Protein AF-0000000075313047 (afdb_homodimer)

Foldseek 3Di:
DPPPPPPPPPPPPVQPPLDPQADCQQQQQDKPPQPFDPDQWTWADPPIDRPQKDKDDTKIWGQACLDLVNGIWIWAAPWIKIKGKGFDAAAWKWKKKKWKKFAFDDPQPFAWWKWKAKPPFIDIDGDNAFQDPGRIAMEMWIRATDGGGDMIMIMIHTHGPDPCNRVDSSRTIIIGHMTIGIGHLDADDDPQFQDGCQQLPQFDDDTPSDQRAYKYAFDQDQRGGRSHQKGKFGMKGWHAVVRWARPDDGIWIWFFDAPHKIKMKHKGAFADAFFKKKKKKKKKATLQQWFDKKWKWKDKAPDIDIDIDGYRSHHDIDMDMDMDGDRDRIIMIMIIIPDHIAHPSGHTGHMIIGDIGMHTDDPPPPPPVCVVVVVVVVVVVVVD/DPPPPPPPPPPPPVQPPLDPQADCQQQQQDKPPQPFDPDQWTWADPPIDRPQKDKDDTKIWGQACLDLVNGIWIWAAPWIKIKGKGFDAAAWKWKKKKWKKFAFDDPQPFAWWKWKAKPPDIDIHGDNAFQDPGRIAMEMWIRATDGGGDMIMIMIGTHGPDPCNRVDSSRTIIIGHMTIGIGHLDADDDPQFQDGCQQLPQFDDDTPSDQRAYKYAFDQDQRGGRSHQKGKFGIKGWHAVVRWARPDDGIWIWFFDAPHKIKMKHKGAFADAFFKKKKKKKKKATLQQWFDKKWKWKDKAVDIDIDIDGYRSHHDIDMDMDMDGDRDRIIMIMIIIPDHIAHPSGHTGHMIIGDIGMHTDDPPPPPPVCVVVVVVVVVVVVVD

Secondary structure (DSSP, 8-state):
---------------------SSSTTS-SPPBS----SSSEEEE-TT-BBTTBEEES-EEEEE-TTSTTSSEEEEE-TT-EEEEEEE--SSSEEEEEEEEEEPP-TT-SSPPEEEEEETTEEEEE---S---SSSEEEEEEEEEEE-TT-EEEEEEEEE--STTTTTSGGGS-EEEEEEEEEEESSPPBPTT-SSBSTT--S-PPPPTT--S-EEEEEE--TTTSTTSS-EEEEEEEEEETTTS--SSSSEEEEE--SSS-EEEEEE-SS--TT-EEEEEEEEEE-SS--EEEEEEEEEETTEEEEEEEEEESS-EEEEEEEEEE-SSSS-EEEEEE---EE-TTS-EE--EEEEEEEEE-----------HHHHHHHHHHHH-/---------------------SSSTTS-SPPBS----SSSEEEE-TT-BBTTBEEES-EEEEE-TTSTTSSEEEEE-TT-EEEEEEE--SSSEEEEEEEEEEPP-TT-SSPPEEEEEETTEEEEE---S---SSSEEEEEEEEEEE-TT-EEEEEEEEE--STTTTTSGGGS-EEEEEEEEEEESSPPBPTT-SSBSTT--S-PPPPTT--S-EEEEEE--TTTSTTSS-EEEEEEEEEETTTS--SSSSEEEEE--SSS-EEEEEE-SS--TT-EEEEEEEEEE-SSS-EEEEEEEEEETTEEEEEEEEEESS-EEEEEEEEEE-SSSS-EEEEEE---EE-TTS-EE--EEEEEEEEE-----------HHHHHHHHHHHH-

Nearest PDB structures (foldseek):
  5w6h-assembly1_C  TM=6.408E-01  e=9.466E-06  Kuttervirus CBA120
  2w1w-assembly1_A  TM=7.098E-01  e=4.688E-03  Acetivibrio thermocellus
  6yf6-assembly1_B  TM=7.737E-01  e=8.675E-03  Enterobacter cloacae subsp. cloacae ATCC 13047
  6yg8-assembly1_D  TM=2.735E-01  e=1.941E-05  Escherichia coli
  1u5y-assembly1_D  TM=3.563E-01  e=5.248E-01  Mus musculus

Organism: NCBI:txid81985

Structure (mmCIF, N/CA/C/O backbone):
data_AF-0000000075313047-model_v1
#
loop_
_entity.id
_entity.type
_entity.pdbx_description
1 polymer 'Bulb-type lectin domain-containing protein'
#
loop_
_atom_site.group_PDB
_atom_site.id
_atom_site.type_symbol
_atom_site.label_atom_id
_atom_site.label_alt_id
_atom_site.label_comp_id
_atom_site.label_asym_id
_atom_site.label_entity_id
_atom_site.label_seq_id
_atom_site.pdbx_PDB_ins_code
_atom_site.Cartn_x
_atom_site.Cartn_y
_atom_site.Cartn_z
_atom_site.occupancy
_atom_site.B_iso_or_equiv
_atom_site.auth_seq_id
_atom_site.auth_comp_id
_atom_site.auth_asym_id
_atom_site.auth_atom_id
_atom_site.pdbx_PDB_model_num
ATOM 1 N N . MET A 1 1 ? -39.812 -1.8 45.25 1 28.83 1 MET A N 1
ATOM 2 C CA . MET A 1 1 ? -39.656 -1.373 43.844 1 28.83 1 MET A CA 1
ATOM 3 C C . MET A 1 1 ? -38.531 -0.359 43.719 1 28.83 1 MET A C 1
ATOM 5 O O . MET A 1 1 ? -38.75 0.848 43.812 1 28.83 1 MET A O 1
ATOM 9 N N . ILE A 1 2 ? -37.281 -0.619 44.281 1 35.38 2 ILE A N 1
ATOM 10 C CA . ILE A 1 2 ? -36.094 0.222 44.344 1 35.38 2 ILE A CA 1
ATOM 11 C C . ILE A 1 2 ? -35.531 0.436 42.938 1 35.38 2 ILE A C 1
ATOM 13 O O . ILE A 1 2 ? -35.188 -0.526 42.25 1 35.38 2 ILE A O 1
ATOM 17 N N . TRP A 1 3 ? -35.906 1.575 42.344 1 33.72 3 TRP A N 1
ATOM 18 C CA . TRP A 1 3 ? -35.438 2.117 41.062 1 33.72 3 TRP A CA 1
ATOM 19 C C . TRP A 1 3 ? -33.906 2.273 41.062 1 33.72 3 TRP A C 1
ATOM 21 O O . TRP A 1 3 ? -33.375 3.021 41.875 1 33.72 3 TRP A O 1
ATOM 31 N N . PHE A 1 4 ? -33.156 1.214 40.812 1 38 4 PHE A N 1
ATOM 32 C CA . PHE A 1 4 ? -31.719 1.304 40.562 1 38 4 PHE A CA 1
ATOM 33 C C . PHE A 1 4 ? -31.422 2.273 39.406 1 38 4 PHE A C 1
ATOM 35 O O . PHE A 1 4 ? -31.797 2.016 38.25 1 38 4 PHE A O 1
ATOM 42 N N . GLN A 1 5 ? -31.203 3.564 39.719 1 34.78 5 GLN A N 1
ATOM 43 C CA . GLN A 1 5 ? -30.719 4.594 38.781 1 34.78 5 GLN A CA 1
ATOM 44 C C . GLN A 1 5 ? -29.328 4.25 38.25 1 34.78 5 GLN A C 1
ATOM 46 O O . GLN A 1 5 ? -28.375 4.098 39.031 1 34.78 5 GLN A O 1
ATOM 51 N N . ARG A 1 6 ? -29.234 3.549 37.125 1 36.5 6 ARG A N 1
ATOM 52 C CA . ARG A 1 6 ? -28 3.432 36.344 1 36.5 6 ARG A CA 1
ATOM 53 C C . ARG A 1 6 ? -27.391 4.805 36.094 1 36.5 6 ARG A C 1
ATOM 55 O O . ARG A 1 6 ? -28.016 5.637 35.406 1 36.5 6 ARG A O 1
ATOM 62 N N . ILE A 1 7 ? -26.5 5.246 36.875 1 34.09 7 ILE A N 1
ATOM 63 C CA . ILE A 1 7 ? -25.656 6.398 36.594 1 34.09 7 ILE A CA 1
ATOM 64 C C . ILE A 1 7 ? -24.766 6.094 35.375 1 34.09 7 ILE A C 1
ATOM 66 O O . ILE A 1 7 ? -23.938 5.188 35.438 1 34.09 7 ILE A O 1
ATOM 70 N N . PHE A 1 8 ? -25.266 6.344 34.188 1 35.22 8 PHE A N 1
ATOM 71 C CA . PHE A 1 8 ? -24.391 6.426 33 1 35.22 8 PHE A CA 1
ATOM 72 C C . PHE A 1 8 ? -23.281 7.449 33.219 1 35.22 8 PHE A C 1
ATOM 74 O O . PHE A 1 8 ? -23.547 8.648 33.312 1 35.22 8 PHE A O 1
ATOM 81 N N . LEU A 1 9 ? -22.25 7.027 33.844 1 31.97 9 LEU A N 1
ATOM 82 C CA . LEU A 1 9 ? -21.078 7.891 33.812 1 31.97 9 LEU A CA 1
ATOM 83 C C . LEU A 1 9 ? -20.672 8.227 32.375 1 31.97 9 LEU A C 1
ATOM 85 O O . LEU A 1 9 ? -20.25 7.344 31.641 1 31.97 9 LEU A O 1
ATOM 89 N N . LEU A 1 10 ? -21.297 9.25 31.859 1 33.09 10 LEU A N 1
ATOM 90 C CA . LEU A 1 10 ? -20.766 9.898 30.672 1 33.09 10 LEU A CA 1
ATOM 91 C C . LEU A 1 10 ? -19.312 10.281 30.859 1 33.09 10 LEU A C 1
ATOM 93 O O . LEU A 1 10 ? -19 11.18 31.656 1 33.09 10 LEU A O 1
ATOM 97 N N . LEU A 1 11 ? -18.469 9.32 30.781 1 36.12 11 LEU A N 1
ATOM 98 C CA . LEU A 1 11 ? -17.094 9.797 30.609 1 36.12 11 LEU A CA 1
ATOM 99 C C . LEU A 1 11 ? -17.031 10.875 29.531 1 36.12 11 LEU A C 1
ATOM 101 O O . LEU A 1 11 ? -17.344 10.625 28.375 1 36.12 11 LEU A O 1
ATOM 105 N N . LEU A 1 12 ? -17.094 12.109 30.016 1 33.66 12 LEU A N 1
ATOM 106 C CA . LEU A 1 12 ? -16.75 13.289 29.219 1 33.66 12 LEU A CA 1
ATOM 107 C C . LEU A 1 12 ? -15.422 13.086 28.5 1 33.66 12 LEU A C 1
ATOM 109 O O . LEU A 1 12 ? -14.367 13.031 29.125 1 33.66 12 LEU A O 1
ATOM 113 N N . VAL A 1 13 ? -15.477 12.312 27.438 1 38.34 13 VAL A N 1
ATOM 114 C CA . VAL A 1 13 ? -14.367 12.523 26.516 1 38.34 13 VAL A CA 1
ATOM 115 C C . VAL A 1 13 ? -14.188 14.023 26.266 1 38.34 13 VAL A C 1
ATOM 117 O O . VAL A 1 13 ? -15.07 14.672 25.703 1 38.34 13 VAL A O 1
ATOM 120 N N . SER A 1 14 ? -13.523 14.68 27.172 1 35.19 14 SER A N 1
ATOM 121 C CA . SER A 1 14 ? -13.133 16.047 26.859 1 35.19 14 SER A CA 1
ATOM 122 C C . SER A 1 14 ? -12.664 16.188 25.422 1 35.19 14 SER A C 1
ATOM 124 O O . SER A 1 14 ? -11.68 15.562 25.016 1 35.19 14 SER A O 1
ATOM 126 N N . TRP A 1 15 ? -13.617 16.359 24.562 1 39.44 15 TRP A N 1
ATOM 127 C CA . TRP A 1 15 ? -13.242 16.922 23.266 1 39.44 15 TRP A CA 1
ATOM 128 C C . TRP A 1 15 ? -12.25 18.078 23.453 1 39.44 15 TRP A C 1
ATOM 130 O O . TRP A 1 15 ? -12.625 19.156 23.922 1 39.44 15 TRP A O 1
ATOM 140 N N . VAL A 1 16 ? -11.086 17.891 23.828 1 42.31 16 VAL A N 1
ATOM 141 C CA . VAL A 1 16 ? -10.133 18.984 23.703 1 42.31 16 VAL A CA 1
ATOM 142 C C . VAL A 1 16 ? -10.219 19.578 22.297 1 42.31 16 VAL A C 1
ATOM 144 O O . VAL A 1 16 ? -10.164 18.859 21.297 1 42.31 16 VAL A O 1
ATOM 147 N N . ALA A 1 17 ? -10.828 20.75 22.203 1 41.34 17 ALA A N 1
ATOM 148 C CA . ALA A 1 17 ? -10.953 21.734 21.125 1 41.34 17 ALA A CA 1
ATOM 149 C C . ALA A 1 17 ? -9.727 21.719 20.219 1 41.34 17 ALA A C 1
ATOM 151 O O . ALA A 1 17 ? -8.625 21.375 20.656 1 41.34 17 ALA A O 1
ATOM 152 N N . SER A 1 18 ? -9.883 21.516 18.953 1 47.97 18 SER A N 1
ATOM 153 C CA . SER A 1 18 ? -8.977 21.953 17.891 1 47.97 18 SER A CA 1
ATOM 154 C C . SER A 1 18 ? -8.125 23.125 18.344 1 47.97 18 SER A C 1
ATOM 156 O O . SER A 1 18 ? -8.648 24.234 18.547 1 47.97 18 SER A O 1
ATOM 158 N N . SER A 1 19 ? -7.406 22.906 19.469 1 52.41 19 SER A N 1
ATOM 159 C CA . SER A 1 19 ? -6.555 23.953 20 1 52.41 19 SER A CA 1
ATOM 160 C C . SER A 1 19 ? -5.613 24.5 18.922 1 52.41 19 SER A C 1
ATOM 162 O O . SER A 1 19 ? -5.289 23.797 17.953 1 52.41 19 SER A O 1
ATOM 164 N N . ASP A 1 20 ? -5.637 25.828 18.781 1 74.69 20 ASP A N 1
ATOM 165 C CA . ASP A 1 20 ? -4.785 26.828 18.141 1 74.69 20 ASP A CA 1
ATOM 166 C C . ASP A 1 20 ? -3.314 26.578 18.469 1 74.69 20 ASP A C 1
ATOM 168 O O . ASP A 1 20 ? -2.678 27.391 19.141 1 74.69 20 ASP A O 1
ATOM 172 N N . LEU A 1 21 ? -2.869 25.453 18.219 1 90.94 21 LEU A N 1
ATOM 173 C CA . LEU A 1 21 ? -1.479 25.141 18.531 1 90.94 21 LEU A CA 1
ATOM 174 C C . LEU A 1 21 ? -0.534 25.828 17.562 1 90.94 21 LEU A C 1
ATOM 176 O O . LEU A 1 21 ? 0.584 26.203 17.922 1 90.94 21 LEU A O 1
ATOM 180 N N . LEU A 1 22 ? -1.047 26.016 16.391 1 95.56 22 LEU A N 1
ATOM 181 C CA . LEU A 1 22 ? -0.201 26.641 15.383 1 95.56 22 LEU A CA 1
ATOM 182 C C . LEU A 1 22 ? -0.562 28.109 15.203 1 95.56 22 LEU A C 1
ATOM 184 O O . LEU A 1 22 ? -1.739 28.484 15.25 1 95.56 22 LEU A O 1
ATOM 188 N N . GLU A 1 23 ? 0.468 28.922 15.047 1 95.69 23 GLU A N 1
ATOM 189 C CA . GLU A 1 23 ? 0.265 30.297 14.633 1 95.69 23 GLU A CA 1
ATOM 190 C C . GLU A 1 23 ? 0.128 30.406 13.117 1 95.69 23 GLU A C 1
ATOM 192 O O . GLU A 1 23 ? 0.928 29.844 12.375 1 95.69 23 GLU A O 1
ATOM 197 N N . ASN A 1 24 ? -0.906 31.109 12.688 1 96.19 24 ASN A N 1
ATOM 198 C CA . ASN A 1 24 ? -1.146 31.375 11.266 1 96.19 24 ASN A CA 1
ATOM 199 C C . ASN A 1 24 ? -1.186 30.078 10.461 1 96.19 24 ASN A C 1
ATOM 201 O O . ASN A 1 24 ? -0.479 29.938 9.461 1 96.19 24 ASN A O 1
ATOM 205 N N . PRO A 1 25 ? -2.012 29.094 10.914 1 96.19 25 PRO A N 1
ATOM 206 C CA . PRO A 1 25 ? -2.016 27.781 10.258 1 96.19 25 PRO A CA 1
ATOM 207 C C . PRO A 1 25 ? -2.65 27.828 8.867 1 96.19 25 PRO A C 1
ATOM 209 O O . PRO A 1 25 ? -2.461 26.906 8.07 1 96.19 25 PRO A O 1
ATOM 212 N N . ASP A 1 26 ? -3.424 28.812 8.539 1 95.75 26 ASP A N 1
ATOM 213 C CA . ASP A 1 26 ? -4.094 28.906 7.242 1 95.75 26 ASP A CA 1
ATOM 214 C C . ASP A 1 26 ? -3.379 29.906 6.328 1 95.75 26 ASP A C 1
ATOM 216 O O . ASP A 1 26 ? -3.807 30.125 5.191 1 95.75 26 ASP A O 1
ATOM 220 N N . PHE A 1 27 ? -2.34 30.562 6.797 1 95.62 27 PHE A N 1
ATOM 221 C CA . PHE A 1 27 ? -1.472 31.484 6.078 1 95.62 27 PHE A CA 1
ATOM 222 C C . PHE A 1 27 ? -2.248 32.719 5.629 1 95.62 27 PHE A C 1
ATOM 224 O O . PHE A 1 27 ? -1.935 33.312 4.594 1 95.62 27 PHE A O 1
ATOM 231 N N . GLU A 1 28 ? -3.285 33.094 6.375 1 94.75 28 GLU A N 1
ATOM 232 C CA . GLU A 1 28 ? -4.09 34.25 5.98 1 94.75 28 GLU A CA 1
ATOM 233 C C . GLU A 1 28 ? -3.537 35.531 6.586 1 94.75 28 GLU A C 1
ATOM 235 O O . GLU A 1 28 ? -3.924 36.625 6.18 1 94.75 28 GLU A O 1
ATOM 240 N N . SER A 1 29 ? -2.701 35.406 7.668 1 93.5 29 SER A N 1
ATOM 241 C CA . SER A 1 29 ? -1.923 36.594 8.094 1 93.5 29 SER A CA 1
ATOM 242 C C . SER A 1 29 ? -0.755 36.844 7.145 1 93.5 29 SER A C 1
ATOM 244 O O . SER A 1 29 ? 0.19 36.062 7.086 1 93.5 29 SER A O 1
ATOM 246 N N . PRO A 1 30 ? -0.792 37.875 6.41 1 91.25 30 PRO A N 1
ATOM 247 C CA . PRO A 1 30 ? 0.169 38.094 5.324 1 91.25 30 PRO A CA 1
ATOM 248 C C . PRO A 1 30 ? 1.592 38.312 5.832 1 91.25 30 PRO A C 1
ATOM 2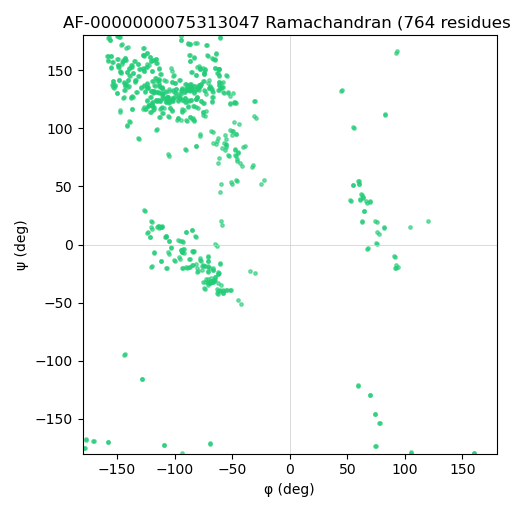50 O O . PRO A 1 30 ? 1.789 38.656 7 1 91.25 30 PRO A O 1
ATOM 253 N N . PRO A 1 31 ? 2.531 38.094 4.902 1 91.56 31 PRO A N 1
ATOM 254 C CA . PRO A 1 31 ? 3.922 38.375 5.25 1 91.56 31 PRO A CA 1
ATOM 255 C C . PRO A 1 31 ? 4.145 39.875 5.559 1 91.56 31 PRO A C 1
ATOM 257 O O . PRO A 1 31 ? 3.449 40.719 5.012 1 91.56 31 PRO A O 1
ATOM 260 N N . LYS A 1 32 ? 5.031 40.062 6.426 1 87.19 32 LYS A N 1
ATOM 261 C CA . LYS A 1 32 ? 5.41 41.406 6.777 1 87.19 32 LYS A CA 1
ATOM 262 C C . LYS A 1 32 ? 6.73 41.812 6.121 1 87.19 32 LYS A C 1
ATOM 264 O O . LYS A 1 32 ? 7.57 40.938 5.844 1 87.19 32 LYS A O 1
ATOM 269 N N . ASN A 1 33 ? 6.879 43.125 5.832 1 78.44 33 ASN A N 1
ATOM 270 C CA . ASN A 1 33 ? 8.078 43.688 5.223 1 78.44 33 ASN A CA 1
ATOM 271 C C . ASN A 1 33 ? 8.32 43.125 3.824 1 78.44 33 ASN A C 1
ATOM 273 O O . ASN A 1 33 ? 9.453 42.844 3.451 1 78.44 33 ASN A O 1
ATOM 277 N N . SER A 1 34 ? 7.211 42.594 3.258 1 63.88 34 SER A N 1
ATOM 278 C CA . SER A 1 34 ? 7.355 42.094 1.898 1 63.88 34 SER A CA 1
ATOM 279 C C . SER A 1 34 ? 7.191 43.188 0.867 1 63.88 34 SER A C 1
ATOM 281 O O . SER A 1 34 ? 6.309 44.031 0.996 1 63.88 34 SER A O 1
ATOM 283 N N . ASN A 1 35 ? 8.328 43.562 0.241 1 58.03 35 ASN A N 1
ATOM 284 C CA . ASN A 1 35 ? 8.219 44.531 -0.826 1 58.03 35 ASN A CA 1
ATOM 285 C C . ASN A 1 35 ? 7.402 44 -2 1 58.03 35 ASN A C 1
ATOM 287 O O . ASN A 1 35 ? 7.387 44.594 -3.076 1 58.03 35 ASN A O 1
ATOM 291 N N . ALA A 1 36 ? 7.008 42.75 -1.753 1 55.38 36 ALA A N 1
ATOM 292 C CA . ALA A 1 36 ? 6.656 41.969 -2.947 1 55.38 36 ALA A CA 1
ATOM 293 C C . ALA A 1 36 ? 5.355 42.5 -3.561 1 55.38 36 ALA A C 1
ATOM 295 O O . ALA A 1 36 ? 4.484 43 -2.854 1 55.38 36 ALA A O 1
ATOM 296 N N . SER A 1 37 ? 5.297 42.531 -4.793 1 58.69 37 SER A N 1
ATOM 297 C CA . SER A 1 37 ? 4.332 42.906 -5.824 1 58.69 37 SER A CA 1
ATOM 298 C C . SER A 1 37 ? 3.023 42.156 -5.656 1 58.69 37 SER A C 1
ATOM 300 O O . SER A 1 37 ? 2.992 41.094 -5.012 1 58.69 37 SER A O 1
ATOM 302 N N . SER A 1 38 ? 1.824 42.781 -5.984 1 65.69 38 SER A N 1
ATOM 303 C CA . SER A 1 38 ? 0.407 42.438 -5.945 1 65.69 38 SER A CA 1
ATOM 304 C C . SER A 1 38 ? 0.117 41.188 -6.785 1 65.69 38 SER A C 1
ATOM 306 O O . SER A 1 38 ? -1.045 40.875 -7.023 1 65.69 38 SER A O 1
ATOM 308 N N . GLY A 1 39 ? 1.191 40.344 -7.152 1 78.12 39 GLY A N 1
ATOM 309 C CA . GLY A 1 39 ? 0.822 39.219 -8.008 1 78.12 39 GLY A CA 1
ATOM 310 C C . GLY A 1 39 ? 0.406 38 -7.227 1 78.12 39 GLY A C 1
ATOM 311 O O . GLY A 1 39 ? 0.418 38 -5.992 1 78.12 39 GLY A O 1
ATOM 312 N N . PRO A 1 40 ? -0.083 37 -8.016 1 87.56 40 PRO A N 1
ATOM 3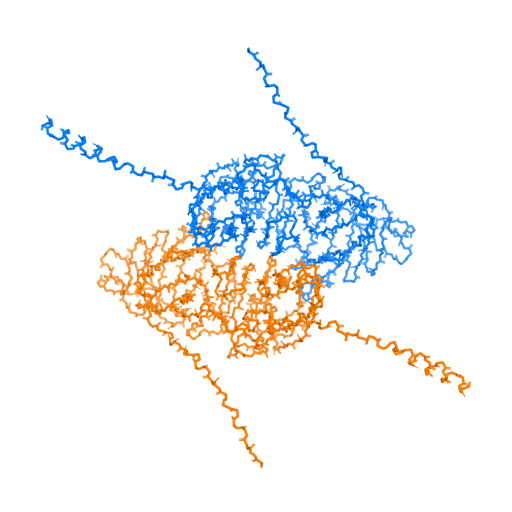13 C CA . PRO A 1 40 ? -0.594 35.781 -7.398 1 87.56 40 PRO A CA 1
ATOM 314 C C . PRO A 1 40 ? 0.5 34.969 -6.711 1 87.56 40 PRO A C 1
ATOM 316 O O . PRO A 1 40 ? 0.209 34.156 -5.836 1 87.56 40 PRO A O 1
ATOM 319 N N . PHE A 1 41 ? 1.769 35.188 -7.121 1 88.38 41 PHE A N 1
ATOM 320 C CA . PHE A 1 41 ? 2.918 34.531 -6.508 1 88.38 41 PHE A CA 1
ATOM 321 C C . PHE A 1 41 ? 3.955 35.562 -6.066 1 88.38 41 PHE A C 1
ATOM 323 O O . PHE A 1 41 ? 4.496 36.281 -6.895 1 88.38 41 PHE A O 1
ATOM 330 N N . VAL A 1 42 ? 4.223 35.625 -4.809 1 89.19 42 VAL A N 1
ATOM 331 C CA . VAL A 1 42 ? 5.172 36.594 -4.258 1 89.19 42 VAL A CA 1
ATOM 332 C C . VAL A 1 42 ? 6.324 35.875 -3.578 1 89.19 42 VAL A C 1
ATOM 334 O O . VAL A 1 42 ? 6.109 35.125 -2.623 1 89.19 42 VAL A O 1
ATOM 337 N N . LEU A 1 43 ? 7.461 36.031 -4.078 1 90.81 43 LEU A N 1
ATOM 338 C CA . LEU A 1 43 ? 8.648 35.438 -3.477 1 90.81 43 LEU A CA 1
ATOM 339 C C . LEU A 1 43 ? 8.953 36.062 -2.123 1 90.81 43 LEU A C 1
ATOM 341 O O . LEU A 1 43 ? 9.008 37.281 -2.008 1 90.81 43 LEU A O 1
ATOM 345 N N . LEU A 1 44 ? 9.094 35.219 -1.105 1 90.25 44 LEU A N 1
ATOM 346 C CA . LEU A 1 44 ? 9.438 35.719 0.226 1 90.25 44 LEU A CA 1
ATOM 347 C C . LEU A 1 44 ? 10.945 35.688 0.436 1 90.25 44 LEU A C 1
ATOM 349 O O . LEU A 1 44 ? 11.609 34.688 0.209 1 90.25 44 LEU A O 1
ATOM 353 N N . ASP A 1 45 ? 11.516 36.812 0.604 1 78 45 ASP A N 1
ATOM 354 C CA . ASP A 1 45 ? 12.969 36.906 0.71 1 78 45 ASP A CA 1
ATOM 355 C C . ASP A 1 45 ? 13.414 36.875 2.17 1 78 45 ASP A C 1
ATOM 357 O O . ASP A 1 45 ? 12.617 36.625 3.066 1 78 45 ASP A O 1
ATOM 361 N N . GLN A 1 46 ? 14.727 36.969 2.387 1 76.81 46 GLN A N 1
ATOM 362 C CA . GLN A 1 46 ? 15.336 36.844 3.705 1 76.81 46 GLN A CA 1
ATOM 363 C C . GLN A 1 46 ? 14.82 37.906 4.656 1 76.81 46 GLN A C 1
ATOM 365 O O . GLN A 1 46 ? 14.922 37.781 5.879 1 76.81 46 GLN A O 1
ATOM 370 N N . ASN A 1 47 ? 14.211 38.938 4.105 1 79.56 47 ASN A N 1
ATOM 371 C CA . ASN A 1 47 ? 13.734 40.031 4.953 1 79.56 47 ASN A CA 1
ATOM 372 C C . ASN A 1 47 ? 12.258 39.875 5.305 1 79.56 47 ASN A C 1
ATOM 374 O O . ASN A 1 47 ? 11.734 40.594 6.16 1 79.56 47 ASN A O 1
ATOM 378 N N . THR A 1 48 ? 11.688 38.969 4.637 1 82.19 48 THR A N 1
ATOM 379 C CA . THR A 1 48 ? 10.25 38.781 4.828 1 82.19 48 THR A CA 1
ATOM 380 C C . THR A 1 48 ? 9.984 37.812 5.965 1 82.19 48 THR A C 1
ATOM 382 O O . THR A 1 48 ? 10.688 36.812 6.109 1 82.19 48 THR A O 1
ATOM 385 N N . THR A 1 49 ? 9.047 38.281 6.801 1 86.25 49 THR A N 1
ATOM 386 C CA . THR A 1 49 ? 8.633 37.375 7.867 1 86.25 49 THR A CA 1
ATOM 387 C C . THR A 1 49 ? 7.199 36.906 7.637 1 86.25 49 THR A C 1
ATOM 389 O O . THR A 1 49 ? 6.352 37.656 7.168 1 86.25 49 THR A O 1
ATOM 392 N N . LEU A 1 50 ? 6.926 35.688 7.773 1 92.19 50 LEU A N 1
ATOM 393 C CA . LEU A 1 50 ? 5.598 35.094 7.84 1 92.19 50 LEU A CA 1
ATOM 394 C C . LEU A 1 50 ? 5.223 34.75 9.281 1 92.19 50 LEU A C 1
ATOM 396 O O . LEU A 1 50 ? 5.895 33.938 9.93 1 92.19 50 LEU A O 1
ATOM 400 N N . PRO A 1 51 ? 4.191 35.438 9.781 1 93.69 51 PRO A N 1
ATOM 401 C CA . PRO A 1 51 ? 3.873 35.25 11.195 1 93.69 51 PRO A CA 1
ATOM 402 C C . PRO A 1 51 ? 3.852 33.781 11.609 1 93.69 51 PRO A C 1
ATOM 404 O O . PRO A 1 51 ? 3.119 32.969 11.016 1 93.69 51 PRO A O 1
ATOM 407 N N . GLY A 1 52 ? 4.66 33.438 12.555 1 94.56 52 GLY A N 1
ATOM 408 C CA . GLY A 1 52 ? 4.664 32.094 13.172 1 94.56 52 GLY A CA 1
ATOM 409 C C . GLY A 1 52 ? 5.609 31.141 12.492 1 94.56 52 GLY A C 1
ATOM 410 O O . GLY A 1 52 ? 5.863 30.047 13.008 1 94.56 52 GLY A O 1
ATOM 411 N N . TRP A 1 53 ? 6.141 31.5 11.344 1 96.38 53 TRP A N 1
ATOM 412 C CA . TRP A 1 53 ? 6.887 30.516 10.562 1 96.38 53 TRP A CA 1
ATOM 413 C C . TRP A 1 53 ? 8.312 31 10.297 1 96.38 53 TRP A C 1
ATOM 415 O O . TRP A 1 53 ? 8.531 32.188 10.023 1 96.38 53 TRP A O 1
ATOM 425 N N . THR A 1 54 ? 9.211 30.125 10.484 1 95.75 54 THR A N 1
ATOM 426 C CA . THR A 1 54 ? 10.578 30.328 10.008 1 95.75 54 THR A CA 1
ATOM 427 C C . THR A 1 54 ? 10.734 29.828 8.578 1 95.75 54 THR A C 1
ATOM 429 O O . THR A 1 54 ? 10.25 28.75 8.234 1 95.75 54 THR A O 1
ATOM 432 N N . LEU A 1 55 ? 11.422 30.625 7.754 1 95.19 55 LEU A N 1
ATOM 433 C CA . LEU A 1 55 ? 11.562 30.312 6.34 1 95.19 55 LEU A CA 1
ATOM 434 C C . LEU A 1 55 ? 13.008 29.984 5.992 1 95.19 55 LEU A C 1
ATOM 436 O O . LEU A 1 55 ? 13.938 30.594 6.531 1 95.19 55 LEU A O 1
ATOM 440 N N . GLN A 1 56 ? 13.188 29.062 5.16 1 95 56 GLN A N 1
ATOM 441 C CA . GLN A 1 56 ? 14.477 28.734 4.559 1 95 56 GLN A CA 1
ATOM 442 C C . GLN A 1 56 ? 14.32 28.406 3.076 1 95 56 GLN A C 1
ATOM 444 O O . GLN A 1 56 ? 13.352 27.75 2.678 1 95 56 GLN A O 1
ATOM 449 N N . GLY A 1 57 ? 15.219 28.922 2.25 1 94.31 57 GLY A N 1
ATOM 450 C CA . GLY A 1 57 ? 15.18 28.641 0.825 1 94.31 57 GLY A CA 1
ATOM 451 C C . GLY A 1 57 ? 14.125 29.438 0.084 1 94.31 57 GLY A C 1
ATOM 452 O O . GLY A 1 57 ? 13.852 30.578 0.441 1 94.31 57 GLY A O 1
ATOM 453 N N . THR A 1 58 ? 13.656 28.891 -1.039 1 93.62 58 THR A N 1
ATOM 454 C CA . THR A 1 58 ? 12.703 29.578 -1.903 1 93.62 58 THR A CA 1
ATOM 455 C C . THR A 1 58 ? 11.266 29.328 -1.438 1 93.62 58 THR A C 1
ATOM 457 O O . THR A 1 58 ? 10.773 28.203 -1.504 1 93.62 58 THR A O 1
ATOM 460 N N . VAL A 1 59 ? 10.641 30.328 -0.924 1 94.88 59 VAL A N 1
ATOM 461 C CA . VAL A 1 59 ? 9.266 30.266 -0.458 1 94.88 59 VAL A CA 1
ATOM 462 C C . VAL A 1 59 ? 8.438 31.359 -1.132 1 94.88 59 VAL A C 1
ATOM 464 O O . VAL A 1 59 ? 8.859 32.5 -1.189 1 94.88 59 VAL A O 1
ATOM 467 N N . GLN A 1 60 ? 7.305 30.938 -1.638 1 93.56 60 GLN A N 1
ATOM 468 C CA . GLN A 1 60 ? 6.414 31.891 -2.283 1 93.56 60 GLN A CA 1
ATOM 469 C C . GLN A 1 60 ? 5.078 31.984 -1.551 1 93.56 60 GLN A C 1
ATOM 471 O O . GLN A 1 60 ? 4.562 30.969 -1.064 1 93.56 60 GLN A O 1
ATOM 476 N N . TYR A 1 61 ? 4.645 33.188 -1.387 1 94 61 TYR A N 1
ATOM 477 C CA . TYR A 1 61 ? 3.295 33.438 -0.904 1 94 61 TYR A CA 1
ATOM 478 C C . TYR A 1 61 ? 2.301 33.5 -2.059 1 94 61 TYR A C 1
ATOM 480 O O . TYR A 1 61 ? 2.494 34.219 -3.029 1 94 61 TYR A O 1
ATOM 488 N N . VAL A 1 62 ? 1.281 32.656 -1.974 1 93.94 62 VAL A N 1
ATOM 489 C CA . VAL A 1 62 ? 0.387 32.406 -3.104 1 93.94 62 VAL A CA 1
ATOM 490 C C . VAL A 1 62 ? -1.007 32.938 -2.777 1 93.94 62 VAL A C 1
ATOM 492 O O . VAL A 1 62 ? -1.489 32.781 -1.653 1 93.94 62 VAL A O 1
ATOM 495 N N . THR A 1 63 ? -1.618 33.594 -3.744 1 93.12 63 THR A N 1
ATOM 496 C CA . THR A 1 63 ? -3.018 34 -3.68 1 93.12 63 THR A CA 1
ATOM 497 C C . THR A 1 63 ? -3.824 33.344 -4.797 1 93.12 63 THR A C 1
ATOM 499 O O . THR A 1 63 ? -3.453 33.438 -5.969 1 93.12 63 THR A O 1
ATOM 502 N N . SER A 1 64 ? -4.836 32.625 -4.391 1 91.81 64 SER A N 1
ATOM 503 C CA . SER A 1 64 ? -5.66 31.969 -5.398 1 91.81 64 SER A CA 1
ATOM 504 C C . SER A 1 64 ? -7.07 31.703 -4.875 1 91.81 64 SER A C 1
ATOM 506 O O . SER A 1 64 ? -7.258 31.438 -3.688 1 91.81 64 SER A O 1
ATOM 508 N N . LEU A 1 65 ? -8.031 31.672 -5.816 1 88.5 65 LEU A N 1
ATOM 509 C CA . LEU A 1 65 ? -9.414 31.344 -5.48 1 88.5 65 LEU A CA 1
ATOM 510 C C . LEU A 1 65 ? -9.609 29.828 -5.43 1 88.5 65 LEU A C 1
ATOM 512 O O . LEU A 1 65 ? -10.672 29.359 -5.016 1 88.5 65 LEU A O 1
ATOM 516 N N . GLU A 1 66 ? -8.625 29.016 -5.777 1 89.38 66 GLU A N 1
ATOM 517 C CA . GLU A 1 66 ? -8.727 27.562 -5.828 1 89.38 66 GLU A CA 1
ATOM 518 C C . GLU A 1 66 ? -8.273 26.938 -4.516 1 89.38 66 GLU A C 1
ATOM 520 O O . GLU A 1 66 ? -8.32 25.703 -4.359 1 89.38 66 GLU A O 1
ATOM 525 N N . LEU A 1 67 ? -7.949 27.812 -3.59 1 92.19 67 LEU A N 1
ATOM 526 C CA . LEU A 1 67 ? -7.512 27.344 -2.281 1 92.19 67 LEU A CA 1
ATOM 527 C C . LEU A 1 67 ? -8.711 27.031 -1.39 1 92.19 67 LEU A C 1
ATOM 529 O O . LEU A 1 67 ? -9.828 27.453 -1.671 1 92.19 67 LEU A O 1
ATOM 533 N N . PRO A 1 68 ? -8.516 26.234 -0.328 1 91.56 68 PRO A N 1
ATOM 534 C CA . PRO A 1 68 ? -9.617 25.844 0.551 1 91.56 68 PRO A CA 1
ATOM 535 C C . PRO A 1 68 ? -10.43 27.047 1.043 1 91.56 68 PRO A C 1
ATOM 537 O O . PRO A 1 68 ? -11.656 26.953 1.178 1 91.56 68 PRO A O 1
ATOM 540 N N . ASP A 1 69 ? -9.789 28.156 1.363 1 91.75 69 ASP A N 1
ATOM 541 C CA . ASP A 1 69 ? -10.477 29.312 1.918 1 91.75 69 ASP A CA 1
ATOM 542 C C . ASP A 1 69 ? -10.477 30.484 0.927 1 91.75 69 ASP A C 1
ATOM 544 O O . ASP A 1 69 ? -10.766 31.625 1.3 1 91.75 69 ASP A O 1
ATOM 548 N N . ASN A 1 70 ? -10.172 30.203 -0.325 1 90 70 ASN A N 1
ATOM 549 C CA . ASN A 1 70 ? -10.094 31.219 -1.365 1 90 70 ASN A CA 1
ATOM 550 C C . ASN A 1 70 ? -9.164 32.375 -0.96 1 90 70 ASN A C 1
ATOM 552 O O . ASN A 1 70 ? -9.477 33.531 -1.186 1 90 70 ASN A O 1
ATOM 556 N N . GLY A 1 71 ? -8.141 32.094 -0.329 1 93.81 71 GLY A N 1
ATOM 557 C CA . GLY A 1 71 ? -7.246 33.094 0.235 1 93.81 71 GLY A CA 1
ATOM 558 C C . GLY A 1 71 ? -5.797 32.875 -0.158 1 93.81 71 GLY A C 1
ATOM 559 O O . GLY A 1 71 ? -5.461 32.906 -1.343 1 93.81 71 GLY A O 1
ATOM 560 N N . HIS A 1 72 ? -4.996 32.594 0.901 1 95.19 72 HIS A N 1
ATOM 561 C CA . HIS A 1 72 ? -3.551 32.531 0.7 1 95.19 72 HIS A CA 1
ATOM 562 C C . HIS A 1 72 ? -2.969 31.203 1.108 1 95.19 72 HIS A C 1
ATOM 564 O O . HIS A 1 72 ? -3.57 30.469 1.902 1 95.19 72 HIS A O 1
ATOM 570 N N . ALA A 1 73 ? -1.857 30.859 0.523 1 96.5 73 ALA A N 1
ATOM 571 C CA . ALA A 1 73 ? -1.129 29.609 0.771 1 96.5 73 ALA A CA 1
ATOM 572 C C . ALA A 1 73 ? 0.376 29.828 0.622 1 96.5 73 ALA A C 1
ATOM 574 O O . ALA A 1 73 ? 0.832 30.938 0.374 1 96.5 73 ALA A O 1
ATOM 575 N N . ILE A 1 74 ? 1.099 28.766 0.856 1 96.31 74 ILE A N 1
ATOM 576 C CA . ILE A 1 74 ? 2.549 28.797 0.702 1 96.31 74 ILE A CA 1
ATOM 577 C C . ILE A 1 74 ? 2.984 27.766 -0.336 1 96.31 74 ILE A C 1
ATOM 579 O O . ILE A 1 74 ? 2.502 26.641 -0.332 1 96.31 74 ILE A O 1
ATOM 583 N N . GLN A 1 75 ? 3.807 28.156 -1.244 1 95.31 75 GLN A N 1
ATOM 584 C CA . GLN A 1 75 ? 4.469 27.266 -2.18 1 95.31 75 GLN A CA 1
ATOM 585 C C . GLN A 1 75 ? 5.949 27.109 -1.849 1 95.31 75 GLN A C 1
ATOM 587 O O . GLN A 1 75 ? 6.645 28.109 -1.627 1 95.31 75 GLN A O 1
ATOM 592 N N . LEU A 1 76 ? 6.41 25.953 -1.794 1 95.56 76 LEU A N 1
ATOM 593 C CA . LEU A 1 76 ? 7.805 25.672 -1.461 1 95.56 76 LEU A CA 1
ATOM 594 C C . LEU A 1 76 ? 8.594 25.297 -2.707 1 95.56 76 LEU A C 1
ATOM 596 O O . LEU A 1 76 ? 8.289 24.312 -3.369 1 95.56 76 LEU A O 1
ATOM 600 N N . GLY A 1 77 ? 9.578 26.125 -3.01 1 93.06 77 GLY A N 1
ATOM 601 C CA . GLY A 1 77 ? 10.461 25.812 -4.125 1 93.06 77 GLY A CA 1
ATOM 602 C C . GLY A 1 77 ? 11.367 24.625 -3.857 1 93.06 77 GLY A C 1
ATOM 603 O O . GLY A 1 77 ? 11.219 23.938 -2.846 1 93.06 77 GLY A O 1
ATOM 604 N N . GLU A 1 78 ? 12.281 24.375 -4.691 1 89.44 78 GLU A N 1
ATOM 605 C CA . GLU A 1 78 ? 13.125 23.188 -4.664 1 89.44 78 GLU A CA 1
ATOM 606 C C . GLU A 1 78 ? 13.828 23.047 -3.318 1 89.44 78 GLU A C 1
ATOM 608 O O . GLU A 1 78 ? 14 21.938 -2.822 1 89.44 78 GLU A O 1
ATOM 613 N N . ASP A 1 79 ? 14.25 24.188 -2.801 1 91.56 79 ASP A N 1
ATOM 614 C CA . ASP A 1 79 ? 14.969 24.172 -1.532 1 91.56 79 ASP A CA 1
ATOM 615 C C . ASP A 1 79 ? 14.133 24.797 -0.417 1 91.56 79 ASP A C 1
ATOM 617 O O . ASP A 1 79 ? 14.664 25.219 0.608 1 91.56 79 ASP A O 1
ATOM 621 N N . GLY A 1 80 ? 12.867 24.938 -0.665 1 95.12 80 GLY A N 1
ATOM 622 C CA . GLY A 1 80 ? 12 25.641 0.272 1 95.12 80 GLY A CA 1
ATOM 623 C C . GLY A 1 80 ? 11.68 24.812 1.507 1 95.12 80 GLY A C 1
ATOM 624 O O . GLY A 1 80 ? 11.414 23.609 1.41 1 95.12 80 GLY A O 1
ATOM 625 N N . LYS A 1 81 ? 11.656 25.5 2.639 1 96 81 LYS A N 1
ATOM 626 C CA . LYS A 1 81 ? 11.367 24.891 3.932 1 96 81 LYS A CA 1
ATOM 627 C C . LYS A 1 81 ? 10.758 25.906 4.895 1 96 81 LYS A C 1
ATOM 629 O O . LYS A 1 81 ? 11.188 27.047 4.941 1 96 81 LYS A O 1
ATOM 634 N N . ILE A 1 82 ? 9.719 25.484 5.574 1 97.12 82 ILE A N 1
ATOM 635 C CA . ILE A 1 82 ? 9.188 26.297 6.656 1 97.12 82 ILE A CA 1
ATOM 636 C C . ILE A 1 82 ? 9.008 25.438 7.906 1 97.12 82 ILE A C 1
ATOM 638 O O . ILE A 1 82 ? 8.812 24.234 7.812 1 97.12 82 ILE A O 1
ATOM 642 N N . ASN A 1 83 ? 9.102 26.016 9.047 1 97.56 83 ASN A N 1
ATOM 643 C CA . ASN A 1 83 ? 8.898 25.25 10.273 1 97.56 83 ASN A CA 1
ATOM 644 C C . ASN A 1 83 ? 8.32 26.125 11.383 1 97.56 83 ASN A C 1
ATOM 646 O O . ASN A 1 83 ? 8.422 27.359 11.328 1 97.56 83 ASN A O 1
ATOM 650 N N . GLN A 1 84 ? 7.676 25.594 12.266 1 97.25 84 GLN A N 1
ATOM 651 C CA . GLN A 1 84 ? 7.137 26.188 13.484 1 97.25 84 GLN A CA 1
ATOM 652 C C . GLN A 1 84 ? 7.207 25.219 14.648 1 97.25 84 GLN A C 1
ATOM 654 O O . GLN A 1 84 ? 6.879 24.031 14.5 1 97.25 84 GLN A O 1
ATOM 659 N N . THR A 1 85 ? 7.676 25.703 15.758 1 97.31 85 THR A N 1
ATOM 660 C CA . THR A 1 85 ? 7.68 24.906 16.984 1 97.31 85 THR A CA 1
ATOM 661 C C . THR A 1 85 ? 6.516 25.297 17.891 1 97.31 85 THR A C 1
ATOM 663 O O . THR A 1 85 ? 6.309 26.484 18.156 1 97.31 85 THR A O 1
ATOM 666 N N . PHE A 1 86 ? 5.754 24.391 18.281 1 95.75 86 PHE A N 1
ATOM 667 C CA . PHE A 1 86 ? 4.691 24.625 19.25 1 95.75 86 PHE A CA 1
ATOM 668 C C . PHE A 1 86 ? 4.84 23.688 20.438 1 95.75 86 PHE A C 1
ATOM 670 O O . PHE A 1 86 ? 5.629 22.734 20.406 1 95.75 86 PHE A O 1
ATOM 677 N N . ILE A 1 87 ? 4.148 24 21.5 1 94.06 87 ILE A N 1
ATOM 678 C CA . ILE A 1 87 ? 4.336 23.281 22.75 1 94.06 87 ILE A CA 1
ATOM 679 C C . ILE A 1 87 ? 3.168 22.328 22.969 1 94.06 87 ILE A C 1
ATOM 681 O O . ILE A 1 87 ? 2.004 22.719 22.875 1 94.06 87 ILE A O 1
ATOM 685 N N . ALA A 1 88 ? 3.543 21.031 23.156 1 93.06 88 ALA A N 1
ATOM 686 C CA . ALA A 1 88 ? 2.531 20.031 23.453 1 93.06 88 ALA A CA 1
ATOM 687 C C . ALA A 1 88 ? 1.775 20.375 24.734 1 93.06 88 ALA A C 1
ATOM 689 O O . ALA A 1 88 ? 2.367 20.859 25.703 1 93.06 88 ALA A O 1
ATOM 690 N N . LYS A 1 89 ? 0.515 20.156 24.656 1 88.56 89 LYS A N 1
ATOM 691 C CA . LYS A 1 89 ? -0.335 20.391 25.828 1 88.56 89 LYS A CA 1
ATOM 692 C C . LYS A 1 89 ? -1 19.094 26.281 1 88.56 89 LYS A C 1
ATOM 694 O O . LYS A 1 89 ? -1.525 18.328 25.469 1 88.56 89 LYS A O 1
ATOM 699 N N . GLY A 1 90 ? -0.952 18.797 27.516 1 78.19 90 GLY A N 1
ATOM 700 C CA . GLY A 1 90 ? -1.562 17.594 28.062 1 78.19 90 GLY A CA 1
ATOM 701 C C . GLY A 1 90 ? -0.604 16.406 28.125 1 78.19 90 GLY A C 1
ATOM 702 O O . GLY A 1 90 ? 0.502 16.469 27.594 1 78.19 90 GLY A O 1
ATOM 703 N N . GLY A 1 91 ? -1.02 15.469 28.859 1 75.94 91 GLY A N 1
ATOM 704 C CA . GLY A 1 91 ? -0.143 14.328 29.047 1 75.94 91 GLY A CA 1
ATOM 705 C C . GLY A 1 91 ? -0.464 13.172 28.125 1 75.94 91 GLY A C 1
ATOM 706 O O . GLY A 1 91 ? -1.599 12.688 28.094 1 75.94 91 GLY A O 1
ATOM 707 N N . ASP A 1 92 ? 0.434 12.672 27.344 1 78 92 ASP A N 1
ATOM 708 C CA . ASP A 1 92 ? 0.49 11.453 26.531 1 78 92 ASP A CA 1
ATOM 709 C C . ASP A 1 92 ? -0.636 11.422 25.5 1 78 92 ASP A C 1
ATOM 711 O O . ASP A 1 92 ? -1.409 10.461 25.453 1 78 92 ASP A O 1
ATOM 715 N N . VAL A 1 93 ? -0.693 12.469 24.734 1 87.31 93 VAL A N 1
ATOM 716 C CA . VAL A 1 93 ? -1.673 12.523 23.656 1 87.31 93 VAL A CA 1
ATOM 717 C C . VAL A 1 93 ? -0.957 12.508 22.297 1 87.31 93 VAL A C 1
ATOM 719 O O . VAL A 1 93 ? 0.215 12.883 22.203 1 87.31 93 VAL A O 1
ATOM 722 N N . ASN A 1 94 ? -1.612 11.984 21.328 1 89.44 94 ASN A N 1
ATOM 723 C CA . ASN A 1 94 ? -1.118 12 19.953 1 89.44 94 ASN A CA 1
ATOM 724 C C . ASN A 1 94 ? -1.505 13.289 19.234 1 89.44 94 ASN A C 1
ATOM 726 O O . ASN A 1 94 ? -2.623 13.781 19.391 1 89.44 94 ASN A O 1
ATOM 730 N N . TYR A 1 95 ? -0.572 13.836 18.531 1 93.5 95 TYR A N 1
ATOM 731 C CA . TYR A 1 95 ? -0.8 15.039 17.75 1 93.5 95 TYR A CA 1
ATOM 732 C C . TYR A 1 95 ? -0.89 14.703 16.266 1 93.5 95 TYR A C 1
ATOM 734 O O . TYR A 1 95 ? 0.119 14.383 15.625 1 93.5 95 TYR A O 1
ATOM 742 N N . ILE A 1 96 ? -2.088 14.82 15.711 1 95.19 96 ILE A N 1
ATOM 743 C CA . ILE A 1 96 ? -2.32 14.461 14.312 1 95.19 96 ILE A CA 1
ATOM 744 C C . ILE A 1 96 ? -2.518 15.734 13.484 1 95.19 96 ILE A C 1
ATOM 746 O O . ILE A 1 96 ? -3.408 16.531 13.766 1 95.19 96 ILE A O 1
ATOM 750 N N . LEU A 1 97 ? -1.677 15.875 12.477 1 96.75 97 LEU A N 1
ATOM 751 C CA . LEU A 1 97 ? -1.75 17 11.555 1 96.75 97 LEU A CA 1
ATOM 752 C C . LEU A 1 97 ? -2.627 16.672 10.352 1 96.75 97 LEU A C 1
ATOM 754 O O . LEU A 1 97 ? -2.518 15.586 9.781 1 96.75 97 LEU A O 1
ATOM 758 N N . THR A 1 98 ? -3.525 17.516 10.016 1 97.81 98 THR A N 1
ATOM 759 C CA . THR A 1 98 ? -4.191 17.531 8.719 1 97.81 98 THR A CA 1
ATOM 760 C C . THR A 1 98 ? -3.824 18.797 7.938 1 97.81 98 THR A C 1
ATOM 762 O O . THR A 1 98 ? -3.756 19.891 8.508 1 97.81 98 THR A O 1
ATOM 765 N N . PHE A 1 99 ? -3.531 18.656 6.645 1 97.5 99 PHE A N 1
ATOM 766 C CA . PHE A 1 99 ? -3.18 19.812 5.824 1 97.5 99 PHE A CA 1
ATOM 767 C C . PHE A 1 99 ? -3.705 19.641 4.402 1 97.5 99 PHE A C 1
ATOM 769 O O . PHE A 1 99 ? -3.98 18.516 3.967 1 97.5 99 PHE A O 1
ATOM 776 N N . ALA A 1 100 ? -3.834 20.766 3.746 1 97.19 100 ALA A N 1
ATOM 777 C CA . ALA A 1 100 ? -4.266 20.75 2.35 1 97.19 100 ALA A CA 1
ATOM 778 C C . ALA A 1 100 ? -3.07 20.828 1.405 1 97.19 100 ALA A C 1
ATOM 780 O O . ALA A 1 100 ? -2.188 21.672 1.588 1 97.19 100 ALA A O 1
ATOM 781 N N . LEU A 1 101 ? -3.014 19.938 0.509 1 96.19 101 LEU A N 1
ATOM 782 C CA . LEU A 1 101 ? -2.084 19.984 -0.614 1 96.19 101 LEU A CA 1
ATOM 783 C C . LEU A 1 101 ? -2.805 20.344 -1.904 1 96.19 101 LEU A C 1
ATOM 785 O O . LEU A 1 101 ? -3.812 19.734 -2.256 1 96.19 101 LEU A O 1
ATOM 789 N N . ILE A 1 102 ? -2.277 21.375 -2.584 1 94 102 ILE A N 1
ATOM 790 C CA . ILE A 1 102 ? -2.975 21.938 -3.736 1 94 102 ILE A CA 1
ATOM 791 C C . ILE A 1 102 ? -2.432 21.312 -5.023 1 94 102 ILE A C 1
ATOM 793 O O . ILE A 1 102 ? -1.229 21.062 -5.141 1 94 102 ILE A O 1
ATOM 797 N N . ARG A 1 103 ? -3.314 21.078 -5.922 1 87.31 103 ARG A N 1
ATOM 798 C CA . ARG A 1 103 ? -2.955 20.531 -7.227 1 87.31 103 ARG A CA 1
ATOM 799 C C . ARG A 1 103 ? -1.94 21.422 -7.934 1 87.31 103 ARG A C 1
ATOM 801 O O . ARG A 1 103 ? -2.107 22.656 -7.977 1 87.31 103 ARG A O 1
ATOM 808 N N . PRO A 1 104 ? -0.923 20.719 -8.375 1 78.62 104 PRO A N 1
ATOM 809 C CA . PRO A 1 104 ? 0.053 21.516 -9.117 1 78.62 104 PRO A CA 1
ATOM 810 C C . PRO A 1 104 ? -0.519 22.109 -10.406 1 78.62 104 PRO A C 1
ATOM 812 O O . PRO A 1 104 ? -1.636 21.766 -10.805 1 78.62 104 PRO A O 1
ATOM 815 N N . GLY A 1 105 ? 0.195 23.109 -10.977 1 76.5 105 GLY A N 1
ATOM 816 C CA . GLY A 1 105 ? -0.223 23.719 -12.219 1 76.5 105 GLY A CA 1
ATOM 817 C C . GLY A 1 105 ? -0.297 22.75 -13.375 1 76.5 105 GLY A C 1
ATOM 818 O O . GLY A 1 105 ? -0.06 21.547 -13.203 1 76.5 105 GLY A O 1
ATOM 819 N N . GLN A 1 106 ? -0.74 23.438 -14.461 1 69.5 106 GLN A N 1
ATOM 820 C CA . GLN A 1 106 ? -0.913 22.688 -15.695 1 69.5 106 GLN A CA 1
ATOM 821 C C . GLN A 1 106 ? 0.436 22.328 -16.312 1 69.5 106 GLN A C 1
ATOM 823 O O . GLN A 1 106 ? 1.423 23.031 -16.109 1 69.5 106 GLN A O 1
ATOM 828 N N . ASN A 1 107 ? 0.915 21.094 -16.453 1 69.69 107 ASN A N 1
ATOM 829 C CA . ASN A 1 107 ? 2.096 20.625 -17.188 1 69.69 107 ASN A CA 1
ATOM 830 C C . ASN A 1 107 ? 3.086 19.938 -16.25 1 69.69 107 ASN A C 1
ATOM 832 O O . ASN A 1 107 ? 4.301 20.047 -16.422 1 69.69 107 ASN A O 1
ATOM 836 N N . CYS A 1 108 ? 2.482 19.609 -15.25 1 76.06 108 CYS A N 1
ATOM 837 C CA . CYS A 1 108 ? 3.336 18.828 -14.359 1 76.06 108 CYS A CA 1
ATOM 838 C C . CYS A 1 108 ? 3.08 17.344 -14.539 1 76.06 108 CYS A C 1
ATOM 840 O O . CYS A 1 108 ? 1.963 16.875 -14.32 1 76.06 108 CYS A O 1
ATOM 842 N N . SER A 1 109 ? 4.051 16.641 -15.195 1 68.38 109 SER A N 1
ATOM 843 C CA . SER A 1 109 ? 3.902 15.195 -15.273 1 68.38 109 SER A CA 1
ATOM 844 C C . SER A 1 109 ? 3.926 14.562 -13.883 1 68.38 109 SER A C 1
ATOM 846 O O . SER A 1 109 ? 3.188 13.617 -13.617 1 68.38 109 SER A O 1
ATOM 848 N N . THR A 1 110 ? 4.91 15.094 -13.039 1 73.5 110 THR A N 1
ATOM 849 C CA . THR A 1 110 ? 5.012 14.672 -11.648 1 73.5 110 THR A CA 1
ATOM 850 C C . THR A 1 110 ? 5.238 15.875 -10.734 1 73.5 110 THR A C 1
ATOM 852 O O . THR A 1 110 ? 6.117 16.703 -10.992 1 73.5 110 THR A O 1
ATOM 855 N N . SER A 1 111 ? 4.395 15.969 -9.75 1 79.44 111 SER A N 1
ATOM 856 C CA . SER A 1 111 ? 4.57 17.047 -8.781 1 79.44 111 SER A CA 1
ATOM 857 C C . SER A 1 111 ? 5.629 16.703 -7.742 1 79.44 111 SER A C 1
ATOM 859 O O . SER A 1 111 ? 5.781 15.531 -7.379 1 79.44 111 SER A O 1
ATOM 861 N N . ALA A 1 112 ? 6.293 17.797 -7.371 1 84.38 112 ALA A N 1
ATOM 862 C CA . ALA A 1 112 ? 7.184 17.609 -6.227 1 84.38 112 ALA A CA 1
ATOM 863 C C . ALA A 1 112 ? 6.398 17.188 -4.988 1 84.38 112 ALA A C 1
ATOM 865 O O . ALA A 1 112 ? 5.219 17.516 -4.848 1 84.38 112 ALA A O 1
ATOM 866 N N . GLY A 1 113 ? 7.148 16.438 -4.18 1 91.12 113 GLY A N 1
ATOM 867 C CA . GLY A 1 113 ? 6.535 16.031 -2.928 1 91.12 113 GLY A CA 1
ATOM 868 C C . GLY A 1 113 ? 6.711 17.031 -1.812 1 91.12 113 GLY A C 1
ATOM 869 O O . GLY A 1 113 ? 7.453 18.016 -1.96 1 91.12 113 GLY A O 1
ATOM 870 N N . LEU A 1 114 ? 5.91 16.891 -0.809 1 95.31 114 LEU A N 1
ATOM 871 C CA . LEU A 1 114 ? 6.023 17.625 0.452 1 95.31 114 LEU A CA 1
ATOM 872 C C . LEU A 1 114 ? 6.457 16.688 1.578 1 95.31 114 LEU A C 1
ATOM 874 O O . LEU A 1 114 ? 5.734 15.75 1.932 1 95.31 114 LEU A O 1
ATOM 878 N N . SER A 1 115 ? 7.621 16.906 2.07 1 95.31 115 SER A N 1
ATOM 879 C CA . SER A 1 115 ? 8.039 16.203 3.279 1 95.31 115 SER A CA 1
ATOM 880 C C . SER A 1 115 ? 7.473 16.875 4.527 1 95.31 115 SER A C 1
ATOM 882 O O . SER A 1 115 ? 7.645 18.078 4.727 1 95.31 115 SER A O 1
ATOM 884 N N . VAL A 1 116 ? 6.809 16.141 5.316 1 96.44 116 VAL A N 1
ATOM 885 C CA . VAL A 1 116 ? 6.254 16.594 6.586 1 96.44 116 VAL A CA 1
ATOM 886 C C . VAL A 1 116 ? 6.91 15.836 7.738 1 96.44 116 VAL A C 1
ATOM 888 O O . VAL A 1 116 ? 6.867 14.602 7.781 1 96.44 116 VAL A O 1
ATOM 891 N N . SER A 1 117 ? 7.465 16.609 8.664 1 94.75 117 SER A N 1
ATOM 892 C CA . SER A 1 117 ? 8.195 15.898 9.719 1 94.75 117 SER A CA 1
ATOM 893 C C . SER A 1 117 ? 7.961 16.547 11.078 1 94.75 117 SER A C 1
ATOM 895 O O . SER A 1 117 ? 7.707 17.75 11.164 1 94.75 117 SER A O 1
ATOM 897 N N . GLY A 1 118 ? 7.852 15.758 12.039 1 92.81 118 GLY A N 1
ATOM 898 C CA . GLY A 1 118 ? 8.039 16.094 13.445 1 92.81 118 GLY A CA 1
ATOM 899 C C . GLY A 1 118 ? 9.297 15.5 14.039 1 92.81 118 GLY A C 1
ATOM 900 O O . GLY A 1 118 ? 10.148 14.977 13.312 1 92.81 118 GLY A O 1
ATOM 901 N N . PRO A 1 119 ? 9.422 15.648 15.367 1 85.56 119 PRO A N 1
ATOM 902 C CA . PRO A 1 119 ? 10.656 15.133 15.969 1 85.56 119 PRO A CA 1
ATOM 903 C C . PRO A 1 119 ? 10.867 13.641 15.703 1 85.56 119 PRO A C 1
ATOM 905 O O . PRO A 1 119 ? 11.992 13.211 15.438 1 85.56 119 PRO A O 1
ATOM 908 N N . ASP A 1 120 ? 9.875 12.789 15.734 1 80.38 120 ASP A N 1
ATOM 909 C CA . ASP A 1 120 ? 10.016 11.344 15.57 1 80.38 120 ASP A CA 1
ATOM 910 C C . ASP A 1 120 ? 9.102 10.828 14.4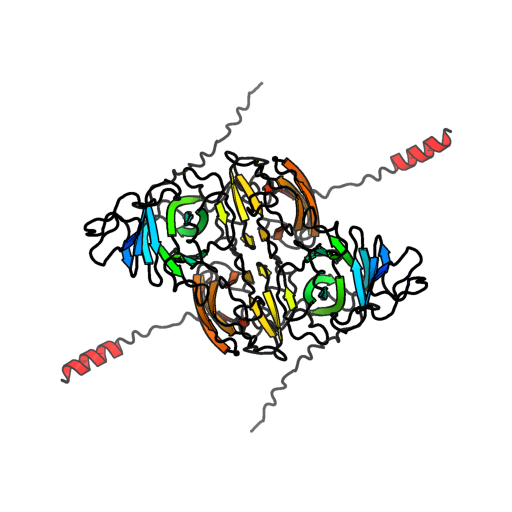61 1 80.38 120 ASP A C 1
ATOM 912 O O . ASP A 1 120 ? 8.609 9.695 14.531 1 80.38 120 ASP A O 1
ATOM 916 N N . SER A 1 121 ? 8.836 11.656 13.516 1 87.94 121 SER A N 1
ATOM 917 C CA . SER A 1 121 ? 7.945 11.273 12.422 1 87.94 121 SER A CA 1
ATOM 918 C C . SER A 1 121 ? 8.344 11.961 11.117 1 87.94 121 SER A C 1
ATOM 920 O O . SER A 1 121 ? 8.82 13.094 11.133 1 87.94 121 SER A O 1
ATOM 922 N N . ASN A 1 122 ? 8.242 11.234 10.031 1 89.5 122 ASN A N 1
ATOM 923 C CA . ASN A 1 122 ? 8.516 11.797 8.711 1 89.5 122 ASN A CA 1
ATOM 924 C C . ASN A 1 122 ? 7.758 11.039 7.621 1 89.5 122 ASN A C 1
ATOM 926 O O . ASN A 1 122 ? 7.652 9.812 7.668 1 89.5 122 ASN A O 1
ATOM 930 N N . ALA A 1 123 ? 7.191 11.742 6.707 1 92.5 123 ALA A N 1
ATOM 931 C CA . ALA A 1 123 ? 6.527 11.172 5.535 1 92.5 123 ALA A CA 1
ATOM 932 C C . ALA A 1 123 ? 6.539 12.156 4.367 1 92.5 123 ALA A C 1
ATOM 934 O O . ALA A 1 123 ? 6.742 13.359 4.562 1 92.5 123 ALA A O 1
ATOM 935 N N . VAL A 1 124 ? 6.422 11.648 3.193 1 93.62 124 VAL A N 1
ATOM 936 C CA . VAL A 1 124 ? 6.359 12.484 2 1 93.62 124 VAL A CA 1
ATOM 937 C C . VAL A 1 124 ? 4.992 12.336 1.335 1 93.62 124 VAL A C 1
ATOM 939 O O . VAL A 1 124 ? 4.5 11.219 1.16 1 93.62 124 VAL A O 1
ATOM 942 N N . PHE A 1 125 ? 4.438 13.43 1.038 1 93.75 125 PHE A N 1
ATOM 943 C CA . PHE A 1 125 ? 3.137 13.477 0.384 1 93.75 125 PHE A CA 1
ATOM 944 C C . PHE A 1 125 ? 3.246 14.117 -0.997 1 93.75 125 PHE A C 1
ATOM 946 O O . PHE A 1 125 ? 4.039 15.039 -1.199 1 93.75 125 PHE A O 1
ATOM 953 N N . SER A 1 126 ? 2.479 13.594 -1.921 1 89.31 126 SER A N 1
ATOM 954 C CA . SER A 1 126 ? 2.449 14.188 -3.256 1 89.31 126 SER A CA 1
ATOM 955 C C . SER A 1 126 ? 1.062 14.07 -3.879 1 89.31 126 SER A C 1
ATOM 957 O O . SER A 1 126 ? 0.314 13.141 -3.576 1 89.31 126 SER A O 1
ATOM 959 N N . TYR A 1 127 ? 0.772 15.078 -4.684 1 86.81 127 TYR A N 1
ATOM 960 C CA . TYR A 1 127 ? -0.477 15.07 -5.438 1 86.81 127 TYR A CA 1
ATOM 961 C C . TYR A 1 127 ? -0.35 14.227 -6.699 1 86.81 127 TYR A C 1
ATOM 963 O O . TYR A 1 127 ? -0.063 14.75 -7.777 1 86.81 127 TYR A O 1
ATOM 971 N N . GLN A 1 128 ? -0.539 12.922 -6.602 1 80.38 128 GLN A N 1
ATOM 972 C CA . GLN A 1 128 ? -0.271 12.039 -7.734 1 80.38 128 GLN A CA 1
ATOM 973 C C . GLN A 1 128 ? -1.568 11.531 -8.359 1 80.38 128 GLN A C 1
ATOM 975 O O . GLN A 1 128 ? -1.574 11.062 -9.5 1 80.38 128 GLN A O 1
ATOM 980 N N . GLN A 1 129 ? -2.564 11.578 -7.668 1 85.25 129 GLN A N 1
ATOM 981 C CA . GLN A 1 129 ? -3.865 11.094 -8.117 1 85.25 129 GLN A CA 1
ATOM 982 C C . GLN A 1 129 ? -4.984 12.031 -7.672 1 85.25 129 GLN A C 1
ATOM 984 O O . GLN A 1 129 ? -4.848 12.742 -6.672 1 85.25 129 GLN A O 1
ATOM 989 N N . ASN A 1 130 ? -6.02 12.016 -8.477 1 88.56 130 ASN A N 1
ATOM 990 C CA . ASN A 1 130 ? -7.184 12.805 -8.094 1 88.56 130 ASN A CA 1
ATOM 991 C C . ASN A 1 130 ? -8.078 12.055 -7.113 1 88.56 130 ASN A C 1
ATOM 993 O O . ASN A 1 130 ? -8.82 11.148 -7.508 1 88.56 130 ASN A O 1
ATOM 997 N N . TYR A 1 131 ? -8.016 12.492 -5.914 1 92.62 131 TYR A N 1
ATOM 998 C CA . TYR A 1 131 ? -8.844 11.906 -4.871 1 92.62 131 TYR A CA 1
ATOM 999 C C . TYR A 1 131 ? -10.008 12.828 -4.512 1 92.62 131 TYR A C 1
ATOM 1001 O O . TYR A 1 131 ? -10.859 12.469 -3.699 1 92.62 131 TYR A O 1
ATOM 1009 N N . SER A 1 132 ? -9.984 14.008 -5.051 1 91.06 132 SER A N 1
ATOM 1010 C CA . SER A 1 132 ? -11 15.008 -4.727 1 91.06 132 SER A CA 1
ATOM 1011 C C . SER A 1 132 ? -11.516 15.695 -5.984 1 91.06 132 SER A C 1
ATOM 1013 O O . SER A 1 132 ? -10.836 15.727 -7.008 1 91.06 132 SER A O 1
ATOM 1015 N N . LYS A 1 133 ? -12.711 16.25 -5.863 1 87.94 133 LYS A N 1
ATOM 1016 C CA . LYS A 1 133 ? -13.312 17 -6.965 1 87.94 133 LYS A CA 1
ATOM 1017 C C . LYS A 1 133 ? -12.742 18.422 -7.039 1 87.94 133 LYS A C 1
ATOM 1019 O O . LYS A 1 133 ? -12.742 19.031 -8.109 1 87.94 133 LYS A O 1
ATOM 1024 N N . VAL A 1 134 ? -12.25 18.859 -5.941 1 90.62 134 VAL A N 1
ATOM 1025 C CA . VAL A 1 134 ? -11.719 20.203 -5.887 1 90.62 134 VAL A CA 1
ATOM 1026 C C . VAL A 1 134 ? -10.211 20.188 -6.145 1 90.62 134 VAL A C 1
ATOM 1028 O O . VAL A 1 134 ? -9.617 19.109 -6.289 1 90.62 134 VAL A O 1
ATOM 1031 N N . SER A 1 135 ? -9.586 21.359 -6.203 1 91 135 SER A N 1
ATOM 1032 C CA . SER A 1 135 ? -8.203 21.484 -6.637 1 91 135 SER A CA 1
ATOM 1033 C C . SER A 1 135 ? -7.238 21.234 -5.48 1 91 135 SER A C 1
ATOM 1035 O O . SER A 1 135 ? -6.062 21.578 -5.559 1 91 135 SER A O 1
ATOM 1037 N N . TRP A 1 136 ? -7.699 20.75 -4.457 1 94.06 136 TRP A N 1
ATOM 1038 C CA . TRP A 1 136 ? -6.836 20.438 -3.322 1 94.06 136 TRP A CA 1
ATOM 1039 C C . TRP A 1 136 ? -7.293 19.156 -2.629 1 94.06 136 TRP A C 1
ATOM 1041 O O . TRP A 1 136 ? -8.414 18.703 -2.838 1 94.06 136 TRP A O 1
ATOM 1051 N N . GLN A 1 137 ? -6.426 18.578 -1.898 1 95.31 137 GLN A N 1
ATOM 1052 C CA . GLN A 1 137 ? -6.664 17.344 -1.158 1 95.31 137 GLN A CA 1
ATOM 1053 C C . GLN A 1 137 ? -6.137 17.453 0.271 1 95.31 137 GLN A C 1
ATOM 1055 O O . GLN A 1 137 ? -5.082 18.047 0.507 1 95.31 137 GLN A O 1
ATOM 1060 N N . SER A 1 138 ? -6.926 16.891 1.217 1 96.94 138 SER A N 1
ATOM 1061 C CA . SER A 1 138 ? -6.504 16.875 2.615 1 96.94 138 SER A CA 1
ATOM 1062 C C . SER A 1 138 ? -5.715 15.602 2.939 1 96.94 138 SER A C 1
ATOM 1064 O O . SER A 1 138 ? -6.191 14.492 2.705 1 96.94 138 SER A O 1
ATOM 1066 N N . TYR A 1 139 ? -4.531 15.781 3.484 1 97.12 139 TYR A N 1
ATOM 1067 C CA . TYR A 1 139 ? -3.709 14.672 3.951 1 97.12 139 TYR A CA 1
ATOM 1068 C C . TYR A 1 139 ? -3.51 14.734 5.461 1 97.12 139 TYR A C 1
ATOM 1070 O O . TYR A 1 139 ? -3.629 15.805 6.062 1 97.12 139 TYR A O 1
ATOM 1078 N N . SER A 1 140 ? -3.223 13.602 6.043 1 97.5 140 SER A N 1
ATOM 1079 C CA . SER A 1 140 ? -2.965 13.594 7.48 1 97.5 140 SER A CA 1
ATOM 1080 C C . SER A 1 140 ? -1.628 12.93 7.797 1 97.5 140 SER A C 1
ATOM 1082 O O . SER A 1 140 ? -1.176 12.047 7.062 1 97.5 140 SER A O 1
ATOM 1084 N N . HIS A 1 141 ? -1.039 13.367 8.82 1 95.75 141 HIS A N 1
ATOM 1085 C CA . HIS A 1 141 ? 0.23 12.852 9.328 1 95.75 141 HIS A CA 1
ATOM 1086 C C . HIS A 1 141 ? 0.266 12.867 10.852 1 95.75 141 HIS A C 1
ATOM 1088 O O . HIS A 1 141 ? -0.032 13.891 11.469 1 95.75 141 HIS A O 1
ATOM 1094 N N . ASN A 1 142 ? 0.585 11.711 11.43 1 93.44 142 ASN A N 1
ATOM 1095 C CA . ASN A 1 142 ? 0.741 11.625 12.883 1 93.44 142 ASN A CA 1
ATOM 1096 C C . ASN A 1 142 ? 2.115 12.117 13.328 1 93.44 142 ASN A C 1
ATOM 1098 O O . ASN A 1 142 ? 3.135 11.516 12.977 1 93.44 142 ASN A O 1
ATOM 1102 N N . LEU A 1 143 ? 2.133 13.148 14.117 1 92.44 143 LEU A N 1
ATOM 1103 C CA . LEU A 1 143 ? 3.387 13.727 14.586 1 92.44 143 LEU A CA 1
ATOM 1104 C C . LEU A 1 143 ? 3.9 12.992 15.812 1 92.44 143 LEU A C 1
ATOM 1106 O O . LEU A 1 143 ? 4.992 13.281 16.312 1 92.44 143 LEU A O 1
ATOM 1110 N N . GLY A 1 144 ? 3.119 12.062 16.328 1 88.06 144 GLY A N 1
ATOM 1111 C CA . GLY A 1 144 ? 3.557 11.242 17.438 1 88.06 144 GLY A CA 1
ATOM 1112 C C . GLY A 1 144 ? 2.912 11.641 18.75 1 88.06 144 GLY A C 1
ATOM 1113 O O . GLY A 1 144 ? 2.031 12.5 18.781 1 88.06 144 GLY A O 1
ATOM 1114 N N . SER A 1 145 ? 3.348 10.875 19.812 1 87.19 145 SER A N 1
ATOM 1115 C CA . SER A 1 145 ? 2.887 11.133 21.172 1 87.19 145 SER A CA 1
ATOM 1116 C C . SER A 1 145 ? 3.906 11.953 21.953 1 87.19 145 SER A C 1
ATOM 1118 O O . SER A 1 145 ? 5.098 11.641 21.953 1 87.19 145 SER A O 1
ATOM 1120 N N . TRP A 1 146 ? 3.316 12.977 22.625 1 88.19 146 TRP A N 1
ATOM 1121 C CA . TRP A 1 146 ? 4.215 13.875 23.328 1 88.19 146 TRP A CA 1
ATOM 1122 C C . TRP A 1 146 ? 3.645 14.25 24.703 1 88.19 146 TRP A C 1
ATOM 1124 O O . TRP A 1 146 ? 2.426 14.344 24.859 1 88.19 146 TRP A O 1
ATOM 1134 N N . GLY A 1 147 ? 4.59 14.398 25.609 1 86.81 147 GLY A N 1
ATOM 1135 C CA . GLY A 1 147 ? 4.199 14.797 26.953 1 86.81 147 GLY A CA 1
ATOM 1136 C C . GLY A 1 147 ? 3.949 16.297 27.078 1 86.81 147 GLY A C 1
ATOM 1137 O O . GLY A 1 147 ? 4.262 17.062 26.172 1 86.81 147 GLY A O 1
ATOM 1138 N N . ASN A 1 148 ? 3.475 16.594 28.219 1 90.44 148 ASN A N 1
ATOM 1139 C CA . ASN A 1 148 ? 3.166 17.984 28.5 1 90.44 148 ASN A CA 1
ATOM 1140 C C . ASN A 1 148 ? 4.418 18.859 28.438 1 90.44 148 ASN A C 1
ATOM 1142 O O . ASN A 1 148 ? 5.469 18.484 28.953 1 90.44 148 ASN A O 1
ATOM 1146 N N . ASP A 1 149 ? 4.352 20 27.75 1 92.19 149 ASP A N 1
ATOM 1147 C CA . ASP A 1 149 ? 5.348 21.062 27.688 1 92.19 149 ASP A CA 1
ATOM 1148 C C . ASP A 1 149 ? 6.52 20.672 26.797 1 92.19 149 ASP A C 1
ATOM 1150 O O . ASP A 1 149 ? 7.551 21.344 26.766 1 92.19 149 ASP A O 1
ATOM 1154 N N . GLU A 1 150 ? 6.379 19.594 26.078 1 92.44 150 GLU A N 1
ATOM 1155 C CA . GLU A 1 150 ? 7.418 19.203 25.141 1 92.44 150 GLU A CA 1
ATOM 1156 C C . GLU A 1 150 ? 7.285 19.984 23.828 1 92.44 150 GLU A C 1
ATOM 1158 O O . GLU A 1 150 ? 6.176 20.172 23.312 1 92.44 150 GLU A O 1
ATOM 1163 N N . PRO A 1 151 ? 8.422 20.5 23.359 1 95.06 151 PRO A N 1
ATOM 1164 C CA . PRO A 1 151 ? 8.359 21.203 22.078 1 95.06 151 PRO A CA 1
ATOM 1165 C C . PRO A 1 151 ? 8.227 20.266 20.891 1 95.06 151 PRO A C 1
ATOM 1167 O O . PRO A 1 151 ? 8.891 19.234 20.828 1 95.06 151 PRO A O 1
ATOM 1170 N N . ILE A 1 152 ? 7.32 20.562 20.016 1 95.25 152 ILE A N 1
ATOM 1171 C CA . ILE A 1 152 ? 7.137 19.828 18.766 1 95.25 152 ILE A CA 1
ATOM 1172 C C . ILE A 1 152 ? 7.48 20.734 17.578 1 95.25 152 ILE A C 1
ATOM 1174 O O . ILE A 1 152 ? 6.75 21.688 17.281 1 95.25 152 ILE A O 1
ATOM 1178 N N . ASN A 1 153 ? 8.555 20.438 16.938 1 96.94 153 ASN A N 1
ATOM 1179 C CA . ASN A 1 153 ? 8.953 21.203 15.766 1 96.94 153 ASN A CA 1
ATOM 1180 C C . ASN A 1 153 ? 8.367 20.594 14.484 1 96.94 153 ASN A C 1
ATOM 1182 O O . ASN A 1 153 ? 8.797 19.531 14.039 1 96.94 153 ASN A O 1
ATOM 1186 N N . LEU A 1 154 ? 7.402 21.25 13.922 1 97.62 154 LEU A N 1
ATOM 1187 C CA . LEU A 1 154 ? 6.816 20.859 12.641 1 97.62 154 LEU A CA 1
ATOM 1188 C C . LEU A 1 154 ? 7.609 21.438 11.477 1 97.62 154 LEU A C 1
ATOM 1190 O O . LEU A 1 154 ? 7.82 22.656 11.414 1 97.62 154 LEU A O 1
ATOM 1194 N N . VAL A 1 155 ? 8.055 20.578 10.602 1 97.88 155 VAL A N 1
ATOM 1195 C CA . VAL A 1 155 ? 8.828 21.016 9.445 1 97.88 155 VAL A CA 1
ATOM 1196 C C . VAL A 1 155 ? 8.125 20.594 8.156 1 97.88 155 VAL A C 1
ATOM 1198 O O . VAL A 1 155 ? 7.73 19.438 8.008 1 97.88 155 VAL A O 1
ATOM 1201 N N . LEU A 1 156 ? 7.891 21.5 7.293 1 98 156 LEU A N 1
ATOM 1202 C CA . LEU A 1 156 ? 7.398 21.281 5.941 1 98 156 LEU A CA 1
ATOM 1203 C C . LEU A 1 156 ? 8.461 21.641 4.906 1 98 156 LEU A C 1
ATOM 1205 O O . LEU A 1 156 ? 8.984 22.75 4.91 1 98 156 LEU A O 1
ATOM 1209 N N . GLU A 1 157 ? 8.781 20.719 4.078 1 96.62 157 GLU A N 1
ATOM 1210 C CA . GLU A 1 157 ? 9.891 20.922 3.145 1 96.62 157 GLU A CA 1
ATOM 1211 C C . GLU A 1 157 ? 9.578 20.312 1.781 1 96.62 157 GLU A C 1
ATOM 1213 O O . GLU A 1 157 ? 9 19.219 1.697 1 96.62 157 GLU A O 1
ATOM 1218 N N . SER A 1 158 ? 9.938 21.062 0.735 1 94.25 158 SER A N 1
ATOM 1219 C CA . SER A 1 158 ? 9.836 20.5 -0.605 1 94.25 158 SER A CA 1
ATOM 1220 C C . SER A 1 158 ? 10.734 19.266 -0.761 1 94.25 158 SER A C 1
ATOM 1222 O O . SER A 1 158 ? 11.844 19.234 -0.226 1 94.25 158 SER A O 1
ATOM 1224 N N . GLN A 1 159 ? 10.219 18.281 -1.431 1 90.75 159 GLN A N 1
ATOM 1225 C CA . GLN A 1 159 ? 10.945 17.031 -1.644 1 90.75 159 GLN A CA 1
ATOM 1226 C C . GLN A 1 159 ? 10.797 16.547 -3.082 1 90.75 159 GLN A C 1
ATOM 1228 O O . GLN A 1 159 ? 9.68 16.266 -3.531 1 90.75 159 GLN A O 1
ATOM 1233 N N . ALA A 1 160 ? 11.914 16.484 -3.789 1 86.88 160 ALA A N 1
ATOM 1234 C CA . ALA A 1 160 ? 11.859 15.883 -5.117 1 86.88 160 ALA A CA 1
ATOM 1235 C C . ALA A 1 160 ? 11.578 14.383 -5.023 1 86.88 160 ALA A C 1
ATOM 1237 O O . ALA A 1 160 ? 12.195 13.68 -4.227 1 86.88 160 ALA A O 1
ATOM 1238 N N . ILE A 1 161 ? 10.641 13.914 -5.797 1 84.12 161 ILE A N 1
ATOM 1239 C CA . ILE A 1 161 ? 10.312 12.492 -5.77 1 84.12 161 ILE A CA 1
ATOM 1240 C C . ILE A 1 161 ? 10.578 11.883 -7.145 1 84.12 161 ILE A C 1
ATOM 1242 O O . ILE A 1 161 ? 10.328 10.695 -7.359 1 84.12 161 ILE A O 1
ATOM 1246 N N . ASP A 1 162 ? 10.891 12.648 -8.086 1 80.19 162 ASP A N 1
ATOM 1247 C CA . ASP A 1 162 ? 11.375 12.258 -9.406 1 80.19 162 ASP A CA 1
ATOM 1248 C C . ASP A 1 162 ? 12.453 13.227 -9.898 1 80.19 162 ASP A C 1
ATOM 1250 O O . ASP A 1 162 ? 12.695 14.258 -9.281 1 80.19 162 ASP A O 1
ATOM 1254 N N . SER A 1 163 ? 13.148 12.898 -10.977 1 68.62 163 SER A N 1
ATOM 1255 C CA . SER A 1 163 ? 14.281 13.688 -11.445 1 68.62 163 SER A CA 1
ATOM 1256 C C . SER A 1 163 ? 13.844 15.078 -11.883 1 68.62 163 SER A C 1
ATOM 1258 O O . SER A 1 163 ? 14.617 16.031 -11.789 1 68.62 163 SER A O 1
ATOM 1260 N N . ASP A 1 164 ? 12.656 15.172 -12.312 1 66.12 164 ASP A N 1
ATOM 1261 C CA . ASP A 1 164 ? 12.32 16.453 -12.906 1 66.12 164 ASP A CA 1
ATOM 1262 C C . ASP A 1 164 ? 11.156 17.109 -12.172 1 66.12 164 ASP A C 1
ATOM 1264 O O . ASP A 1 164 ? 10.617 18.125 -12.617 1 66.12 164 ASP A O 1
ATOM 1268 N N . SER A 1 165 ? 10.93 16.609 -11.102 1 69 165 SER A N 1
ATOM 1269 C CA . SER A 1 165 ? 9.688 17.078 -10.484 1 69 165 SER A CA 1
ATOM 1270 C C . SER A 1 165 ? 9.867 18.453 -9.852 1 69 165 SER A C 1
ATOM 1272 O O . SER A 1 165 ? 8.883 19.141 -9.578 1 69 165 SER A O 1
ATOM 1274 N N . ASP A 1 166 ? 11.055 18.938 -9.711 1 65.12 166 ASP A N 1
ATOM 1275 C CA . ASP A 1 166 ? 11.18 20.172 -8.961 1 65.12 166 ASP A CA 1
ATOM 1276 C C . ASP A 1 166 ? 11.891 21.25 -9.789 1 65.12 166 ASP A C 1
ATOM 1278 O O . ASP A 1 166 ? 12.305 22.281 -9.25 1 65.12 166 ASP A O 1
ATOM 1282 N N . THR A 1 167 ? 12.039 20.938 -10.992 1 69.12 167 THR A N 1
ATOM 1283 C CA . THR A 1 167 ? 12.766 21.922 -11.781 1 69.12 167 THR A CA 1
ATOM 1284 C C . THR A 1 167 ? 11.82 22.984 -12.328 1 69.12 167 THR A C 1
ATOM 1286 O O . THR A 1 167 ? 12.242 24.094 -12.68 1 69.12 167 THR A O 1
ATOM 1289 N N . ASN A 1 168 ? 10.641 22.625 -12.336 1 79.31 168 ASN A N 1
ATOM 1290 C CA . ASN A 1 168 ? 9.586 23.516 -12.789 1 79.31 168 ASN A CA 1
ATOM 1291 C C . ASN A 1 168 ? 8.773 24.062 -11.617 1 79.31 168 ASN A C 1
ATOM 1293 O O . ASN A 1 168 ? 8.18 23.297 -10.859 1 79.31 168 ASN A O 1
ATOM 1297 N N . SER A 1 169 ? 8.773 25.406 -11.531 1 79.88 169 SER A N 1
ATOM 1298 C CA . SER A 1 169 ? 8.133 26.031 -10.383 1 79.88 169 SER A CA 1
ATOM 1299 C C . SER A 1 169 ? 6.645 25.688 -10.328 1 79.88 169 SER A C 1
ATOM 1301 O O . SER A 1 169 ? 6.031 25.734 -9.258 1 79.88 169 SER A O 1
ATOM 1303 N N . THR A 1 170 ? 6.082 25.359 -11.461 1 83.25 170 THR A N 1
ATOM 1304 C CA . THR A 1 170 ? 4.66 25.047 -11.492 1 83.25 170 THR A CA 1
ATOM 1305 C C . THR A 1 170 ? 4.391 23.703 -10.805 1 83.25 170 THR A C 1
ATOM 1307 O O . THR A 1 170 ? 3.242 23.391 -10.5 1 83.25 170 THR A O 1
ATOM 1310 N N . CYS A 1 171 ? 5.48 22.984 -10.508 1 89.12 171 CYS A N 1
ATOM 1311 C CA . CYS A 1 171 ? 5.312 21.641 -9.969 1 89.12 171 CYS A CA 1
ATOM 1312 C C . CYS A 1 171 ? 5.68 21.578 -8.492 1 89.12 171 CYS A C 1
ATOM 1314 O O . CYS A 1 171 ? 5.672 20.516 -7.879 1 89.12 171 CYS A O 1
ATOM 1316 N N . TRP A 1 172 ? 5.941 22.812 -7.961 1 92.12 172 TRP A N 1
ATOM 1317 C CA . TRP A 1 172 ? 6.281 22.875 -6.543 1 92.12 172 TRP A CA 1
ATOM 1318 C C . TRP A 1 172 ? 5.043 22.672 -5.676 1 92.12 172 TRP A C 1
ATOM 1320 O O . TRP A 1 172 ? 3.934 23.031 -6.07 1 92.12 172 TRP A O 1
ATOM 1330 N N . PRO A 1 173 ? 5.25 22.047 -4.512 1 94.75 173 PRO A N 1
ATOM 1331 C CA . PRO A 1 173 ? 4.082 21.812 -3.66 1 94.75 173 PRO A CA 1
ATOM 1332 C C . PRO A 1 173 ? 3.52 23.094 -3.064 1 94.75 173 PRO A C 1
ATOM 1334 O O . PRO A 1 173 ? 4.281 23.984 -2.654 1 94.75 173 PRO A O 1
ATOM 1337 N N . ILE A 1 174 ? 2.225 23.25 -3.068 1 95.38 174 ILE A N 1
ATOM 1338 C CA . ILE A 1 174 ? 1.495 24.328 -2.416 1 95.38 174 ILE A CA 1
ATOM 1339 C C . ILE A 1 174 ? 0.705 23.781 -1.231 1 95.38 174 ILE A C 1
ATOM 1341 O O . ILE A 1 174 ? -0.039 22.797 -1.372 1 95.38 174 ILE A O 1
ATOM 1345 N N . ILE A 1 175 ? 0.9 24.359 -0.1 1 97.25 175 ILE A N 1
ATOM 1346 C CA . ILE A 1 175 ? 0.279 23.891 1.13 1 97.25 175 ILE A CA 1
ATOM 1347 C C . ILE A 1 175 ? -0.614 24.984 1.716 1 97.25 175 ILE A C 1
ATOM 1349 O O . ILE A 1 175 ? -0.261 26.156 1.685 1 97.25 175 ILE A O 1
ATOM 1353 N N . ASP A 1 176 ? -1.713 24.562 2.215 1 96.56 176 ASP A N 1
ATOM 1354 C CA . ASP A 1 176 ? -2.648 25.5 2.844 1 96.56 176 ASP A CA 1
ATOM 1355 C C . ASP A 1 176 ? -3.416 24.812 3.975 1 96.56 176 ASP A C 1
ATOM 1357 O O . ASP A 1 176 ? -3.566 23.594 3.984 1 96.56 176 ASP A O 1
ATOM 1361 N N . THR A 1 177 ? -3.807 25.656 4.918 1 96.19 177 THR A N 1
ATOM 1362 C CA . THR A 1 177 ? -4.723 25.266 5.988 1 96.19 177 THR A CA 1
ATOM 1363 C C . THR A 1 177 ? -4.195 24.062 6.742 1 96.19 177 THR A C 1
ATOM 1365 O O . THR A 1 177 ? -4.324 22.922 6.273 1 96.19 177 THR A O 1
ATOM 1368 N N . LEU A 1 178 ? -3.648 24.219 7.785 1 97.19 178 LEU A N 1
ATOM 1369 C CA . LEU A 1 178 ? -3.17 23.172 8.68 1 97.19 178 LEU A CA 1
ATOM 1370 C C . LEU A 1 178 ? -4.047 23.078 9.922 1 97.19 178 LEU A C 1
ATOM 1372 O O . LEU A 1 178 ? -4.504 24.094 10.445 1 97.19 178 LEU A O 1
ATOM 1376 N N . LEU A 1 179 ? -4.297 21.891 10.375 1 96.62 179 LEU A N 1
ATOM 1377 C CA . LEU A 1 179 ? -5.066 21.625 11.586 1 96.62 179 LEU A CA 1
ATOM 1378 C C . LEU A 1 179 ? -4.418 20.516 12.406 1 96.62 179 LEU A C 1
ATOM 1380 O O . LEU A 1 179 ? -4.09 19.453 11.875 1 96.62 179 LEU A O 1
ATOM 1384 N N . ILE A 1 180 ? -4.16 20.766 13.672 1 96 180 ILE A N 1
ATOM 1385 C CA . ILE A 1 180 ? -3.686 19.734 14.578 1 96 180 ILE A CA 1
ATOM 1386 C C . ILE A 1 180 ? -4.832 19.266 15.469 1 96 180 ILE A C 1
ATOM 1388 O O . ILE A 1 180 ? -5.504 20.078 16.109 1 96 180 ILE A O 1
ATOM 1392 N N . LYS A 1 181 ? -5.082 18.031 15.461 1 94.06 181 LYS A N 1
ATOM 1393 C CA . LYS A 1 181 ? -6.02 17.391 16.375 1 94.06 181 LYS A CA 1
ATOM 1394 C C . LYS A 1 181 ? -5.293 16.484 17.375 1 94.06 181 LYS A C 1
ATOM 1396 O O . LYS A 1 181 ? -4.426 15.695 16.984 1 94.06 181 LYS A O 1
ATOM 1401 N N . THR A 1 182 ? -5.602 16.641 18.594 1 92 182 THR A N 1
ATOM 1402 C CA . THR A 1 182 ? -5.031 15.758 19.609 1 92 182 THR A CA 1
ATOM 1403 C C . THR A 1 182 ? -5.965 14.586 19.906 1 92 182 THR A C 1
ATOM 1405 O O . THR A 1 182 ? -7.184 14.766 19.984 1 92 182 THR A O 1
ATOM 1408 N N . VAL A 1 183 ? -5.414 13.414 19.938 1 87.31 183 VAL A N 1
ATOM 1409 C CA . VAL A 1 183 ? -6.16 12.195 20.219 1 87.31 183 VAL A CA 1
ATOM 1410 C C . VAL A 1 183 ? -5.492 11.438 21.359 1 87.31 183 VAL A C 1
ATOM 1412 O O . VAL A 1 183 ? -4.266 11.32 21.406 1 87.31 183 VAL A O 1
ATOM 1415 N N . GLY A 1 184 ? -6.281 10.945 22.266 1 79.19 184 GLY A N 1
ATOM 1416 C CA . GLY A 1 184 ? -5.73 10.172 23.359 1 79.19 184 GLY A CA 1
ATOM 1417 C C . GLY A 1 184 ? -5.012 8.914 22.906 1 79.19 184 GLY A C 1
ATOM 1418 O O . GLY A 1 184 ? -5.344 8.352 21.859 1 79.19 184 GLY A O 1
ATOM 1419 N N . VAL A 1 185 ? -4.039 8.492 23.656 1 69.5 185 VAL A N 1
ATOM 1420 C CA . VAL A 1 185 ? -3.262 7.305 23.328 1 69.5 185 VAL A CA 1
ATOM 1421 C C . VAL A 1 185 ? -4.09 6.051 23.609 1 69.5 185 VAL A C 1
ATOM 1423 O O . VAL A 1 185 ? -3.979 5.055 22.891 1 69.5 185 VAL A O 1
ATOM 1426 N N . THR A 1 186 ? -4.832 6.145 24.656 1 65.06 186 THR A N 1
ATOM 1427 C CA . THR A 1 186 ? -5.695 5.012 24.969 1 65.06 186 THR A CA 1
ATOM 1428 C C . THR A 1 186 ? -7.109 5.246 24.453 1 65.06 186 THR A C 1
ATOM 1430 O O . THR A 1 186 ? -7.785 6.188 24.875 1 65.06 186 THR A O 1
ATOM 1433 N N . LEU A 1 187 ? -7.371 4.496 23.453 1 68.44 187 LEU A N 1
ATOM 1434 C CA . LEU A 1 187 ? -8.719 4.609 22.906 1 68.44 187 LEU A CA 1
ATOM 1435 C C . LEU A 1 187 ? -9.664 3.621 23.578 1 68.44 187 LEU A C 1
ATOM 1437 O O . LEU A 1 187 ? -9.25 2.533 23.969 1 68.44 187 LEU A O 1
ATOM 1441 N N . VAL A 1 188 ? -10.781 4.121 23.828 1 61.5 188 VAL A N 1
ATOM 1442 C CA . VAL A 1 188 ? -11.781 3.311 24.516 1 61.5 188 VAL A CA 1
ATOM 1443 C C . VAL A 1 188 ? -12.242 2.174 23.609 1 61.5 188 VAL A C 1
ATOM 1445 O O . VAL A 1 188 ? -12.461 2.377 22.406 1 61.5 188 VAL A O 1
ATOM 1448 N N . GLN A 1 189 ? -12.07 1.029 24.156 1 69 189 GLN A N 1
ATOM 1449 C CA . GLN A 1 189 ? -12.562 -0.179 23.5 1 69 189 GLN A CA 1
ATOM 1450 C C . GLN A 1 189 ? -14.055 -0.369 23.766 1 69 189 GLN A C 1
ATOM 1452 O O . GLN A 1 189 ? -14.531 -0.175 24.875 1 69 189 GLN A O 1
ATOM 1457 N N . ASP A 1 190 ? -14.758 -0.5 22.656 1 69.75 190 ASP A N 1
ATOM 1458 C CA . ASP A 1 190 ? -16.172 -0.851 22.812 1 69.75 190 ASP A CA 1
ATOM 1459 C C . ASP A 1 190 ? -16.328 -2.17 23.562 1 69.75 190 ASP A C 1
ATOM 1461 O O . ASP A 1 190 ? -15.523 -3.084 23.406 1 69.75 190 ASP A O 1
ATOM 1465 N N . SER A 1 191 ? -17.203 -2.141 24.422 1 75.44 191 SER A N 1
ATOM 1466 C CA . SER A 1 191 ? -17.375 -3.322 25.266 1 75.44 191 SER A CA 1
ATOM 1467 C C . SER A 1 191 ? -17.516 -4.586 24.422 1 75.44 191 SER A C 1
ATOM 1469 O O . SER A 1 191 ? -18.359 -4.645 23.531 1 75.44 191 SER A O 1
ATOM 1471 N N . GLY A 1 192 ? -16.688 -5.527 24.594 1 84.88 192 GLY A N 1
ATOM 1472 C CA . GLY A 1 192 ? -16.719 -6.852 23.984 1 84.88 192 GLY A CA 1
ATOM 1473 C C . GLY A 1 192 ? -15.945 -6.93 22.688 1 84.88 192 GLY A C 1
ATOM 1474 O O . GLY A 1 192 ? -15.633 -8.023 22.203 1 84.88 192 GLY A O 1
ATOM 1475 N N . ASN A 1 193 ? -15.742 -5.785 22.125 1 92.5 193 ASN A N 1
ATOM 1476 C CA . ASN A 1 193 ? -14.945 -5.789 20.906 1 92.5 193 ASN A CA 1
ATOM 1477 C C . ASN A 1 193 ? -13.461 -5.934 21.203 1 92.5 193 ASN A C 1
ATOM 1479 O O . ASN A 1 193 ? -12.898 -5.16 21.984 1 92.5 193 ASN A O 1
ATOM 1483 N N . LEU A 1 194 ? -12.898 -6.895 20.641 1 94.56 194 LEU A N 1
ATOM 1484 C CA . LEU A 1 194 ? -11.492 -7.16 20.938 1 94.56 194 LEU A CA 1
ATOM 1485 C C . LEU A 1 194 ? -10.586 -6.258 20.109 1 94.56 194 LEU A C 1
ATOM 1487 O O . LEU A 1 194 ? -9.367 -6.426 20.109 1 94.56 194 LEU A O 1
ATOM 1491 N N . LEU A 1 195 ? -11.211 -5.305 19.391 1 94.5 195 LEU A N 1
ATOM 1492 C CA . LEU A 1 195 ? -10.461 -4.332 18.609 1 94.5 195 LEU A CA 1
ATOM 1493 C C . LEU A 1 195 ? -10.602 -2.932 19.203 1 94.5 195 LEU A C 1
ATOM 1495 O O . LEU A 1 195 ? -11.641 -2.6 19.781 1 94.5 195 LEU A O 1
ATOM 1499 N N . ILE A 1 196 ? -9.555 -2.215 19.062 1 91.88 196 ILE A N 1
ATOM 1500 C CA . ILE A 1 196 ? -9.602 -0.795 19.391 1 91.88 196 ILE A CA 1
ATOM 1501 C C . ILE A 1 196 ? -9.914 0.021 18.141 1 91.88 196 ILE A C 1
ATOM 1503 O O . ILE A 1 196 ? -9.359 -0.234 17.062 1 91.88 196 ILE A O 1
ATOM 1507 N N . ASN A 1 197 ? -10.867 1.01 18.266 1 93.56 197 ASN A N 1
ATOM 1508 C CA . ASN A 1 197 ? -11.266 1.939 17.219 1 93.56 197 ASN A CA 1
ATOM 1509 C C . ASN A 1 197 ? -11.844 1.205 16.016 1 93.56 197 ASN A C 1
ATOM 1511 O O . ASN A 1 197 ? -11.562 1.568 14.867 1 93.56 197 ASN A O 1
ATOM 1515 N N . GLY A 1 198 ? -12.625 0.167 16.234 1 95.06 198 GLY A N 1
ATOM 1516 C CA . GLY A 1 198 ? -13.219 -0.607 15.164 1 95.06 198 GLY A CA 1
ATOM 1517 C C . GLY A 1 198 ? -14.281 0.159 14.398 1 95.06 198 GLY A C 1
ATOM 1518 O O . GLY A 1 198 ? -14.586 -0.17 13.25 1 95.06 198 GLY A O 1
ATOM 1519 N N . GLY A 1 199 ? -14.789 1.165 15.023 1 95.25 199 GLY A N 1
ATOM 1520 C CA . GLY A 1 199 ? -15.766 2.027 14.367 1 95.25 199 GLY A CA 1
ATOM 1521 C C . GLY A 1 199 ? -15.141 3.244 13.711 1 95.25 199 GLY A C 1
ATOM 1522 O O . GLY A 1 199 ? -15.828 4.023 13.055 1 95.25 199 GLY A O 1
ATOM 1523 N N . PHE A 1 200 ? -13.883 3.463 13.898 1 95.5 200 PHE A N 1
ATOM 1524 C CA . PHE A 1 200 ? -13.078 4.523 13.305 1 95.5 200 PHE A CA 1
ATOM 1525 C C . PHE A 1 200 ? -13.562 5.895 13.758 1 95.5 200 PHE A C 1
ATOM 1527 O O . PHE A 1 200 ? -13.633 6.828 12.961 1 95.5 200 PHE A O 1
ATOM 1534 N N . GLU A 1 201 ? -13.898 5.973 14.977 1 94.62 201 GLU A N 1
ATOM 1535 C CA . GLU A 1 201 ? -14.383 7.242 15.5 1 94.62 201 GLU A CA 1
ATOM 1536 C C . GLU A 1 201 ? -13.234 8.125 15.977 1 94.62 201 GLU A C 1
ATOM 1538 O O . GLU A 1 201 ? -13.445 9.281 16.359 1 94.62 201 GLU A O 1
ATOM 1543 N N . SER A 1 202 ? -12.102 7.57 16.078 1 92.81 202 SER A N 1
ATOM 1544 C CA . SER A 1 202 ? -10.883 8.312 16.359 1 92.81 202 SER A CA 1
ATOM 1545 C C . SER A 1 202 ? -9.984 8.398 15.133 1 92.81 202 SER A C 1
ATOM 1547 O O . SER A 1 202 ? -9.617 7.379 14.555 1 92.81 202 SER A O 1
ATOM 1549 N N . GLY A 1 203 ? -9.625 9.609 14.758 1 94.38 203 GLY A N 1
ATOM 1550 C CA . GLY A 1 203 ? -8.812 9.836 13.578 1 94.38 203 GLY A CA 1
ATOM 1551 C C . GLY A 1 203 ? -8.453 11.297 13.367 1 94.38 203 GLY A C 1
ATOM 1552 O O . GLY A 1 203 ? -8.602 12.109 14.281 1 94.38 203 GLY A O 1
ATOM 1553 N N . PRO A 1 204 ? -7.941 11.609 12.203 1 96.44 204 PRO A N 1
ATOM 1554 C CA . PRO A 1 204 ? -7.535 12.992 11.938 1 96.44 204 PRO A CA 1
ATOM 1555 C C . PRO A 1 204 ? -8.711 13.961 11.93 1 96.44 204 PRO A C 1
ATOM 1557 O O . PRO A 1 204 ? -9.867 13.539 11.812 1 96.44 204 PRO A O 1
ATOM 1560 N N . GLY A 1 205 ? -8.32 15.211 12.141 1 96.12 205 GLY A N 1
ATOM 1561 C CA . GLY A 1 205 ? -9.344 16.234 12.016 1 96.12 205 GLY A CA 1
ATOM 1562 C C . GLY A 1 205 ? -9.672 16.594 10.578 1 96.12 205 GLY A C 1
ATOM 1563 O O . GLY A 1 205 ? -8.844 16.406 9.688 1 96.12 205 GLY A O 1
ATOM 1564 N N . PHE A 1 206 ? -10.875 17 10.414 1 96.31 206 PHE A N 1
ATOM 1565 C CA . PHE A 1 206 ? -11.289 17.484 9.102 1 96.31 206 PHE A CA 1
ATOM 1566 C C . PHE A 1 206 ? -11.055 18.984 8.977 1 96.31 206 PHE A C 1
ATOM 1568 O O . PHE A 1 206 ? -11.336 19.734 9.906 1 96.31 206 PHE A O 1
ATOM 1575 N N . LEU A 1 207 ? -10.492 19.375 7.848 1 95.19 207 LEU A N 1
ATOM 1576 C CA . LEU A 1 207 ? -10.289 20.812 7.625 1 95.19 207 LEU A CA 1
ATOM 1577 C C . LEU A 1 207 ? -11.625 21.531 7.52 1 95.19 207 LEU A C 1
ATOM 1579 O O . LEU A 1 207 ? -12.602 20.969 7.027 1 95.19 207 LEU A O 1
ATOM 1583 N N . PRO A 1 208 ? -11.516 22.828 7.922 1 88.81 208 PRO A N 1
ATOM 1584 C CA . PRO A 1 208 ? -12.742 23.594 7.75 1 88.81 208 PRO A CA 1
ATOM 1585 C C . PRO A 1 208 ? -13.188 23.688 6.293 1 88.81 208 PRO A C 1
ATOM 1587 O O . PRO A 1 208 ? -12.344 23.781 5.395 1 88.81 208 PRO A O 1
ATOM 1590 N N . ASN A 1 209 ? -14.352 23.562 5.879 1 83.25 209 ASN A N 1
ATOM 1591 C CA . ASN A 1 209 ? -14.938 23.703 4.551 1 83.25 209 ASN A CA 1
ATOM 1592 C C . ASN A 1 209 ? -14.609 22.516 3.658 1 83.25 209 ASN A C 1
ATOM 1594 O O . ASN A 1 209 ? -14.867 22.547 2.455 1 83.25 209 ASN A O 1
ATOM 1598 N N . SER A 1 210 ? -13.867 21.531 4.246 1 91.25 210 SER A N 1
ATOM 1599 C CA . SER A 1 210 ? -13.594 20.359 3.432 1 91.25 210 SER A CA 1
ATOM 1600 C C . SER A 1 210 ? -14.797 19.422 3.391 1 91.25 210 SER A C 1
ATOM 1602 O O . SER A 1 210 ? -15.469 19.219 4.402 1 91.25 210 SER A O 1
ATOM 1604 N N . THR A 1 211 ? -15.07 18.922 2.176 1 94.19 211 THR A N 1
ATOM 1605 C CA . THR A 1 211 ? -16.172 17.984 2.012 1 94.19 211 THR A CA 1
ATOM 1606 C C . THR A 1 211 ? -15.664 16.656 1.434 1 94.19 211 THR A C 1
ATOM 1608 O O . THR A 1 211 ? -16.469 15.797 1.059 1 94.19 211 THR A O 1
ATOM 1611 N N . ASP A 1 212 ? -14.375 16.5 1.306 1 94.94 212 ASP A N 1
ATOM 1612 C CA . ASP A 1 212 ? -13.844 15.367 0.539 1 94.94 212 ASP A CA 1
ATOM 1613 C C . ASP A 1 212 ? -13.086 14.398 1.441 1 94.94 212 ASP A C 1
ATOM 1615 O O . ASP A 1 212 ? -12.32 13.562 0.958 1 94.94 212 ASP A O 1
ATOM 1619 N N . GLY A 1 213 ? -13.227 14.492 2.752 1 97.25 213 GLY A N 1
ATOM 1620 C CA . GLY A 1 213 ? -12.547 13.602 3.676 1 97.25 213 GLY A CA 1
ATOM 1621 C C . GLY A 1 213 ? -11.062 13.906 3.82 1 97.25 213 GLY A C 1
ATOM 1622 O O . GLY A 1 213 ? -10.602 14.961 3.391 1 97.25 213 GLY A O 1
ATOM 1623 N N . VAL A 1 214 ? -10.359 13.031 4.555 1 98.12 214 VAL A N 1
ATOM 1624 C CA . VAL A 1 214 ? -8.93 13.188 4.809 1 98.12 214 VAL A CA 1
ATOM 1625 C C . VAL A 1 214 ? -8.18 11.938 4.344 1 98.12 214 VAL A C 1
ATOM 1627 O O . VAL A 1 214 ? -8.484 10.828 4.781 1 98.12 214 VAL A O 1
ATOM 1630 N N . LEU A 1 215 ? -7.195 12.133 3.457 1 97.31 215 LEU A N 1
ATOM 1631 C CA . LEU A 1 215 ? -6.387 11.023 2.963 1 97.31 215 LEU A CA 1
ATOM 1632 C C . LEU A 1 215 ? -5.332 10.625 3.988 1 97.31 215 LEU A C 1
ATOM 1634 O O . LEU A 1 215 ? -4.734 11.477 4.645 1 97.31 215 LEU A O 1
ATOM 1638 N N . ILE A 1 216 ? -5.176 9.344 4.16 1 96.31 216 ILE A N 1
ATOM 1639 C CA . ILE A 1 216 ? -4.102 8.742 4.938 1 96.31 216 ILE A CA 1
ATOM 1640 C C . ILE A 1 216 ? -3.285 7.805 4.051 1 96.31 216 ILE A C 1
ATOM 1642 O O . ILE A 1 216 ? -3.791 6.777 3.594 1 96.31 216 ILE A O 1
ATOM 1646 N N . ASP A 1 217 ? -2.023 8.219 3.854 1 92 217 ASP A N 1
ATOM 1647 C CA . ASP A 1 217 ? -1.131 7.398 3.041 1 92 217 ASP A CA 1
ATOM 1648 C C . ASP A 1 217 ? -0.448 6.328 3.889 1 92 217 ASP A C 1
ATOM 1650 O O . ASP A 1 217 ? -0.553 6.34 5.117 1 92 217 ASP A O 1
ATOM 1654 N N . ALA A 1 218 ? 0.221 5.504 3.186 1 84.25 218 ALA A N 1
ATOM 1655 C CA . ALA A 1 218 ? 0.805 4.289 3.75 1 84.25 218 ALA A CA 1
ATOM 1656 C C . ALA A 1 218 ? 1.569 4.594 5.035 1 84.25 218 ALA A C 1
ATOM 1658 O O . ALA A 1 218 ? 2.504 5.398 5.031 1 84.25 218 ALA A O 1
ATOM 1659 N N . VAL A 1 219 ? 1.168 3.953 6.047 1 81.31 219 VAL A N 1
ATOM 1660 C CA . VAL A 1 219 ? 1.828 3.943 7.352 1 81.31 219 VAL A CA 1
ATOM 1661 C C . VAL A 1 219 ? 1.752 2.545 7.957 1 81.31 219 VAL A C 1
ATOM 1663 O O . VAL A 1 219 ? 0.775 2.205 8.625 1 81.31 219 VAL A O 1
ATOM 1666 N N . PRO A 1 220 ? 2.818 1.847 7.871 1 74 220 PRO A N 1
ATOM 1667 C CA . PRO A 1 220 ? 2.77 0.448 8.305 1 74 220 PRO A CA 1
ATOM 1668 C C . PRO A 1 220 ? 2.723 0.298 9.82 1 74 220 PRO A C 1
ATOM 1670 O O . PRO A 1 220 ? 2.328 -0.754 10.328 1 74 220 PRO A O 1
ATOM 1673 N N . SER A 1 221 ? 3.084 1.284 10.484 1 74.94 221 SER A N 1
ATOM 1674 C CA . SER A 1 221 ? 3.123 1.219 11.945 1 74.94 221 SER A CA 1
ATOM 1675 C C . SER A 1 221 ? 1.759 1.537 12.547 1 74.94 221 SER A C 1
ATOM 1677 O O . SER A 1 221 ? 1.147 2.553 12.219 1 74.94 221 SER A O 1
ATOM 1679 N N . LEU A 1 222 ? 1.386 0.667 13.492 1 76.62 222 LEU A N 1
ATOM 1680 C CA . LEU A 1 222 ? 0.116 0.877 14.18 1 76.62 222 LEU A CA 1
ATOM 1681 C C . LEU A 1 222 ? 0.149 2.16 15 1 76.62 222 LEU A C 1
ATOM 1683 O O . LEU A 1 222 ? -0.858 2.865 15.102 1 76.62 222 LEU A O 1
ATOM 1687 N N . ILE A 1 223 ? 1.278 2.506 15.477 1 76 223 ILE A N 1
ATOM 1688 C CA . ILE A 1 223 ? 1.34 3.607 16.422 1 76 223 ILE A CA 1
ATOM 1689 C C . ILE A 1 223 ? 1.6 4.918 15.688 1 76 223 ILE A C 1
ATOM 1691 O O . ILE A 1 223 ? 1.282 5.996 16.188 1 76 223 ILE A O 1
ATOM 1695 N N . GLN A 1 224 ? 2.117 4.797 14.5 1 81.62 224 GLN A N 1
ATOM 1696 C CA . GLN A 1 224 ? 2.436 6.012 13.758 1 81.62 224 GLN A CA 1
ATOM 1697 C C . GLN A 1 224 ? 1.295 6.398 12.82 1 81.62 224 GLN A C 1
ATOM 1699 O O . GLN A 1 224 ? 1.324 7.469 12.211 1 81.62 224 GLN A O 1
ATOM 1704 N N . SER A 1 225 ? 0.339 5.555 12.789 1 88.44 225 SER A N 1
ATOM 1705 C CA . SER A 1 225 ? -0.805 5.84 11.93 1 88.44 225 SER A CA 1
ATOM 1706 C C . SER A 1 225 ? -1.687 6.934 12.523 1 88.44 225 SER A C 1
ATOM 1708 O O . SER A 1 225 ? -1.875 6.992 13.742 1 88.44 225 SER A O 1
ATOM 1710 N N . ALA A 1 226 ? -2.303 7.711 11.648 1 92.31 226 ALA A N 1
ATOM 1711 C CA . ALA A 1 226 ? -3.236 8.742 12.086 1 92.31 226 ALA A CA 1
ATOM 1712 C C . ALA A 1 226 ? -4.523 8.125 12.625 1 92.31 226 ALA A C 1
ATOM 1714 O O . ALA A 1 226 ? -5.324 8.812 13.266 1 92.31 226 ALA A O 1
ATOM 1715 N N . LEU A 1 227 ? -4.793 6.836 12.391 1 91.88 227 LEU A N 1
ATOM 1716 C CA . LEU A 1 227 ? -5.949 6.121 12.914 1 91.88 227 LEU A CA 1
ATOM 1717 C C . LEU A 1 227 ? -5.609 5.438 14.234 1 91.88 227 LEU A C 1
ATOM 1719 O O . LEU A 1 227 ? -6.484 4.867 14.891 1 91.88 227 LEU A O 1
ATOM 1723 N N . ARG A 1 228 ? -4.465 5.516 14.594 1 83.5 228 ARG A N 1
ATOM 1724 C CA . ARG A 1 228 ? -3.951 4.82 15.766 1 83.5 228 ARG A CA 1
ATOM 1725 C C . ARG A 1 228 ? -4.43 3.373 15.797 1 83.5 228 ARG A C 1
ATOM 1727 O O . ARG A 1 228 ? -5.625 3.105 15.648 1 83.5 228 ARG A O 1
ATOM 1734 N N . GLN A 1 229 ? -3.674 2.486 16.016 1 86.62 229 GLN A N 1
ATOM 1735 C CA . GLN A 1 229 ? -3.914 1.055 16.172 1 86.62 229 GLN A CA 1
ATOM 1736 C C . GLN A 1 229 ? -4.363 0.426 14.859 1 86.62 229 GLN A C 1
ATOM 1738 O O . GLN A 1 229 ? -4.801 -0.726 14.828 1 86.62 229 GLN A O 1
ATOM 1743 N N . TRP A 1 230 ? -4.535 1.263 13.859 1 92.38 230 TRP A N 1
ATOM 1744 C CA . TRP A 1 230 ? -4.758 0.762 12.508 1 92.38 230 TRP A CA 1
ATOM 1745 C C . TRP A 1 230 ? -3.67 1.252 11.562 1 92.38 230 TRP A C 1
ATOM 1747 O O . TRP A 1 230 ? -3.465 2.459 11.414 1 92.38 230 TRP A O 1
ATOM 1757 N N . SER A 1 231 ? -2.998 0.365 10.984 1 90.94 231 SER A N 1
ATOM 1758 C CA . SER A 1 231 ? -2.031 0.731 9.961 1 90.94 231 SER A CA 1
ATOM 1759 C C . SER A 1 231 ? -2.695 0.824 8.586 1 90.94 231 SER A C 1
ATOM 1761 O O . SER A 1 231 ? -3.805 0.325 8.391 1 90.94 231 SER A O 1
ATOM 1763 N N . VAL A 1 232 ? -2.078 1.535 7.738 1 92.31 232 VAL A N 1
ATOM 1764 C CA . VAL A 1 232 ? -2.623 1.778 6.406 1 92.31 232 VAL A CA 1
ATOM 1765 C C . VAL A 1 232 ? -1.674 1.218 5.348 1 92.31 232 VAL A C 1
ATOM 1767 O O . VAL A 1 232 ? -0.461 1.435 5.418 1 92.31 232 VAL A O 1
ATOM 1770 N N . ILE A 1 233 ? -2.271 0.492 4.434 1 88.06 233 ILE A N 1
ATOM 1771 C CA . ILE A 1 233 ? -1.61 -0.015 3.236 1 88.06 233 ILE A CA 1
ATOM 1772 C C . ILE A 1 233 ? -2.074 0.776 2.016 1 88.06 233 ILE A C 1
ATOM 1774 O O . ILE A 1 233 ? -3.271 0.831 1.722 1 88.06 233 ILE A O 1
ATOM 1778 N N . GLY A 1 234 ? -1.13 1.348 1.306 1 89.19 234 GLY A N 1
ATOM 1779 C CA . GLY A 1 234 ? -1.549 2.24 0.239 1 89.19 234 GLY A CA 1
ATOM 1780 C C . GLY A 1 234 ? -2.164 3.531 0.748 1 89.19 234 GLY A C 1
ATOM 1781 O O . GLY A 1 234 ? -1.561 4.234 1.562 1 89.19 234 GLY A O 1
ATOM 1782 N N . THR A 1 235 ? -3.377 3.83 0.19 1 93.31 235 THR A N 1
ATOM 1783 C CA . THR A 1 235 ? -4.066 5.055 0.578 1 93.31 235 THR A CA 1
ATOM 1784 C C . THR A 1 235 ? -5.508 4.758 0.984 1 93.31 235 THR A C 1
ATOM 1786 O O . THR A 1 235 ? -6.188 3.955 0.34 1 93.31 235 THR A O 1
ATOM 1789 N N . VAL A 1 236 ? -5.906 5.352 2.07 1 96.88 236 VAL A N 1
ATOM 1790 C CA . VAL A 1 236 ? -7.312 5.309 2.451 1 96.88 236 VAL A CA 1
ATOM 1791 C C . VAL A 1 236 ? -7.82 6.727 2.713 1 96.88 236 VAL A C 1
ATOM 1793 O O . VAL A 1 236 ? -7.031 7.668 2.795 1 96.88 236 VAL A O 1
ATOM 1796 N N . ARG A 1 237 ? -9.102 6.867 2.732 1 97.88 237 ARG A N 1
ATOM 1797 C CA . ARG A 1 237 ? -9.742 8.141 3.043 1 97.88 237 ARG A CA 1
ATOM 1798 C C . ARG A 1 237 ? -10.609 8.031 4.293 1 97.88 237 ARG A C 1
ATOM 1800 O O . ARG A 1 237 ? -11.484 7.168 4.375 1 97.88 237 ARG A O 1
ATOM 1807 N N . TYR A 1 238 ? -10.227 8.828 5.324 1 98.56 238 TYR A N 1
ATOM 1808 C CA . TYR A 1 238 ? -11.07 9.008 6.5 1 98.56 238 TYR A CA 1
ATOM 1809 C C . TYR A 1 238 ? -12.25 9.922 6.184 1 98.56 238 TYR A C 1
ATOM 1811 O O . TYR A 1 238 ? -12.07 11.062 5.75 1 98.56 238 TYR A O 1
ATOM 1819 N N . ILE A 1 239 ? -13.484 9.414 6.379 1 98.62 239 ILE A N 1
ATOM 1820 C CA . ILE A 1 239 ? -14.656 10.164 5.93 1 98.62 239 ILE A CA 1
ATOM 1821 C C . ILE A 1 239 ? -15.562 10.469 7.121 1 98.62 239 ILE A C 1
ATOM 1823 O O . ILE A 1 239 ? -15.523 9.758 8.133 1 98.62 239 ILE A O 1
ATOM 1827 N N . ASP A 1 240 ? -16.406 11.5 6.973 1 98 240 ASP A N 1
ATOM 1828 C CA . ASP A 1 240 ? -17.297 11.906 8.047 1 98 240 ASP A CA 1
ATOM 1829 C C . ASP A 1 240 ? -18.766 11.773 7.625 1 98 240 ASP A C 1
ATOM 1831 O O . ASP A 1 240 ? -19.078 11.812 6.434 1 98 240 ASP A O 1
ATOM 1835 N N . SER A 1 241 ? -19.625 11.688 8.602 1 97.81 241 SER A N 1
ATOM 1836 C CA . SER A 1 241 ? -21.047 11.461 8.352 1 97.81 241 SER A CA 1
ATOM 1837 C C . SER A 1 241 ? -21.734 12.727 7.848 1 97.81 241 SER A C 1
ATOM 1839 O O . SER A 1 241 ? -22.844 12.68 7.34 1 97.81 241 SER A O 1
ATOM 1841 N N . LYS A 1 242 ? -21.156 13.852 8.023 1 96.81 242 LYS A N 1
ATOM 1842 C CA . LYS A 1 242 ? -21.734 15.109 7.539 1 96.81 242 L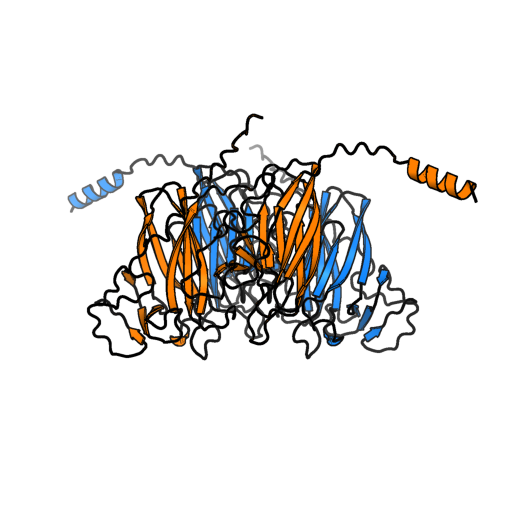YS A CA 1
ATOM 1843 C C . LYS A 1 242 ? -21.734 15.156 6.016 1 96.81 242 LYS A C 1
ATOM 1845 O O . LYS A 1 242 ? -22.656 15.727 5.41 1 96.81 242 LYS A O 1
ATOM 1850 N N . HIS A 1 243 ? -20.797 14.562 5.359 1 97.31 243 HIS A N 1
ATOM 1851 C CA . HIS A 1 243 ? -20.609 14.742 3.922 1 97.31 243 HIS A CA 1
ATOM 1852 C C . HIS A 1 243 ? -20.734 13.414 3.18 1 97.31 243 HIS A C 1
ATOM 1854 O O . HIS A 1 243 ? -20.906 13.398 1.959 1 97.31 243 HIS A O 1
ATOM 1860 N N . PHE A 1 244 ? -20.578 12.32 3.908 1 98.38 244 PHE A N 1
ATOM 1861 C CA . PHE A 1 244 ? -20.609 10.992 3.311 1 98.38 244 PHE A CA 1
ATOM 1862 C C . PHE A 1 244 ? -21.625 10.102 4.02 1 98.38 244 PHE A C 1
ATOM 1864 O O . PHE A 1 244 ? -22.109 10.438 5.098 1 98.38 244 PHE A O 1
ATOM 1871 N N . HIS A 1 245 ? -21.953 9.023 3.301 1 98.44 245 HIS A N 1
ATOM 1872 C CA . HIS A 1 245 ? -22.656 7.973 4.016 1 98.44 245 HIS A CA 1
ATOM 1873 C C . HIS A 1 245 ? -21.719 7.184 4.918 1 98.44 245 HIS A C 1
ATOM 1875 O O . HIS A 1 245 ? -20.781 6.555 4.434 1 98.44 245 HIS A O 1
ATOM 1881 N N . VAL A 1 246 ? -21.906 7.266 6.145 1 98.38 246 VAL A N 1
ATOM 1882 C CA . VAL A 1 246 ? -21.203 6.512 7.18 1 98.38 246 VAL A CA 1
ATOM 1883 C C . VAL A 1 246 ? -22.156 5.508 7.824 1 98.38 246 VAL A C 1
ATOM 1885 O O . VAL A 1 246 ? -23.156 5.898 8.445 1 98.38 246 VAL A O 1
ATOM 1888 N N . PRO A 1 247 ? -21.859 4.227 7.711 1 97.38 247 PRO A N 1
ATOM 1889 C CA . PRO A 1 247 ? -22.812 3.229 8.188 1 97.38 247 PRO A CA 1
ATOM 1890 C C . PRO A 1 247 ? -23.156 3.391 9.672 1 97.38 247 PRO A C 1
ATOM 1892 O O . PRO A 1 247 ? -24.312 3.244 10.062 1 97.38 247 PRO A O 1
ATOM 1895 N N . GLU A 1 248 ? -22.203 3.66 10.477 1 95.94 248 GLU A N 1
ATOM 1896 C CA . GLU A 1 248 ? -22.422 3.83 11.914 1 95.94 248 GLU A CA 1
ATOM 1897 C C . GLU A 1 248 ? -21.516 4.914 12.484 1 95.94 248 GLU A C 1
ATOM 1899 O O . GLU A 1 248 ? -20.328 4.996 12.133 1 95.94 248 GLU A O 1
ATOM 1904 N N . GLY A 1 249 ? -22.062 5.715 13.367 1 96.31 249 GLY A N 1
ATOM 1905 C CA . GLY A 1 249 ? -21.297 6.766 14.008 1 96.31 249 GLY A CA 1
ATOM 1906 C C . GLY A 1 249 ? -21.016 7.938 13.094 1 96.31 249 GLY A C 1
ATOM 1907 O O . GLY A 1 249 ? -21.859 8.328 12.289 1 96.31 249 GLY A O 1
ATOM 1908 N N . LYS A 1 250 ? -19.812 8.523 13.32 1 97.06 250 LYS A N 1
ATOM 1909 C CA . LYS A 1 250 ? -19.531 9.797 12.656 1 97.06 250 LYS A CA 1
ATOM 1910 C C . LYS A 1 250 ? -18.438 9.648 11.609 1 97.06 250 LYS A C 1
ATOM 1912 O O . LYS A 1 250 ? -18.234 10.531 10.773 1 97.06 250 LYS A O 1
ATOM 1917 N N . ALA A 1 251 ? -17.734 8.539 11.664 1 97.56 251 ALA A N 1
ATOM 1918 C CA . ALA A 1 251 ? -16.594 8.398 10.742 1 97.56 251 ALA A CA 1
ATOM 1919 C C . ALA A 1 251 ? -16.469 6.957 10.25 1 97.56 251 ALA A C 1
ATOM 1921 O O . ALA A 1 251 ? -17.031 6.039 10.852 1 97.56 251 ALA A O 1
ATOM 1922 N N . ALA A 1 252 ? -15.82 6.785 9.148 1 98.44 252 ALA A N 1
ATOM 1923 C CA . ALA A 1 252 ? -15.516 5.496 8.531 1 98.44 252 ALA A CA 1
ATOM 1924 C C . ALA A 1 252 ? -14.297 5.598 7.621 1 98.44 252 ALA A C 1
ATOM 1926 O O . ALA A 1 252 ? -13.703 6.672 7.484 1 98.44 252 ALA A O 1
ATOM 1927 N N . ILE A 1 253 ? -13.898 4.441 7.086 1 98.62 253 ILE A N 1
ATOM 1928 C CA . ILE A 1 253 ? -12.742 4.406 6.203 1 98.62 253 ILE A CA 1
ATOM 1929 C C . ILE A 1 253 ? -13.172 3.994 4.797 1 98.62 253 ILE A C 1
ATOM 1931 O O . ILE A 1 253 ? -13.859 2.986 4.621 1 98.62 253 ILE A O 1
ATOM 1935 N N . GLU A 1 254 ? -12.883 4.805 3.836 1 98.69 254 GLU A N 1
ATOM 1936 C CA . GLU A 1 254 ? -12.961 4.43 2.428 1 98.69 254 GLU A CA 1
ATOM 1937 C C . GLU A 1 254 ? -11.609 3.982 1.895 1 98.69 254 GLU A C 1
ATOM 1939 O O . GLU A 1 254 ? -10.609 4.691 2.047 1 98.69 254 GLU A O 1
ATOM 1944 N N . ILE A 1 255 ? -11.516 2.812 1.307 1 97.31 255 ILE A N 1
ATOM 1945 C CA . ILE A 1 255 ? -10.242 2.281 0.827 1 97.31 255 ILE A CA 1
ATOM 1946 C C . ILE A 1 255 ? -10.047 2.652 -0.642 1 97.31 255 ILE A C 1
ATOM 1948 O O . ILE A 1 255 ? -10.883 2.311 -1.488 1 97.31 255 ILE A O 1
ATOM 1952 N N . MET A 1 256 ? -8.906 3.324 -0.934 1 94.69 256 MET A N 1
ATOM 1953 C CA . MET A 1 256 ? -8.672 3.92 -2.246 1 94.69 256 MET A CA 1
ATOM 1954 C C . MET A 1 256 ? -7.676 3.092 -3.049 1 94.69 256 MET A C 1
ATOM 1956 O O . MET A 1 256 ? -6.527 3.498 -3.227 1 94.69 256 MET A O 1
ATOM 1960 N N . SER A 1 257 ? -8.117 2.01 -3.568 1 90.38 257 SER A N 1
ATOM 1961 C CA . SER A 1 257 ? -7.234 1.206 -4.406 1 90.38 257 SER A CA 1
ATOM 1962 C C . SER A 1 257 ? -7.234 1.703 -5.848 1 90.38 257 SER A C 1
ATOM 1964 O O . SER A 1 257 ? -8.242 2.207 -6.336 1 90.38 257 SER A O 1
ATOM 1966 N N . HIS A 1 258 ? -6.133 1.564 -6.555 1 85.38 258 HIS A N 1
ATOM 1967 C CA . HIS A 1 258 ? -6.008 1.94 -7.961 1 85.38 258 HIS A CA 1
ATOM 1968 C C . HIS A 1 258 ? -5.105 0.969 -8.711 1 85.38 258 HIS A C 1
ATOM 1970 O O . HIS A 1 258 ? -5.492 -0.176 -8.961 1 85.38 258 HIS A O 1
ATOM 1976 N N . THR A 1 259 ? -3.818 1.353 -8.805 1 78.19 259 THR A N 1
ATOM 1977 C CA . THR A 1 259 ? -2.9 0.494 -9.547 1 78.19 259 THR A CA 1
ATOM 1978 C C . THR A 1 259 ? -2.371 -0.626 -8.656 1 78.19 259 THR A C 1
ATOM 1980 O O . THR A 1 259 ? -1.86 -1.632 -9.156 1 78.19 259 THR A O 1
ATOM 1983 N N . ALA A 1 260 ? -2.492 -0.487 -7.41 1 83.25 260 ALA A N 1
ATOM 1984 C CA . ALA A 1 260 ? -2.164 -1.497 -6.406 1 83.25 260 ALA A CA 1
ATOM 1985 C C . ALA A 1 260 ? -3.23 -1.556 -5.316 1 83.25 260 ALA A C 1
ATOM 1987 O O . ALA A 1 260 ? -3.924 -0.566 -5.066 1 83.25 260 ALA A O 1
ATOM 1988 N N . PRO A 1 261 ? -3.324 -2.742 -4.734 1 89.56 261 PRO A N 1
ATOM 1989 C CA . PRO A 1 261 ? -4.305 -2.828 -3.65 1 89.56 261 PRO A CA 1
ATOM 1990 C C . PRO A 1 261 ? -3.984 -1.892 -2.488 1 89.56 261 PRO A C 1
ATOM 1992 O O . PRO A 1 261 ? -2.814 -1.598 -2.232 1 89.56 261 PRO A O 1
ATOM 1995 N N . SER A 1 262 ? -4.984 -1.351 -1.844 1 92.56 262 SER A N 1
ATOM 1996 C CA . SER A 1 262 ? -4.891 -0.573 -0.613 1 92.56 262 SER A CA 1
ATOM 1997 C C . SER A 1 262 ? -5.723 -1.199 0.5 1 92.56 262 SER A C 1
ATOM 1999 O O . SER A 1 262 ? -6.586 -2.041 0.24 1 92.56 262 SER A O 1
ATOM 2001 N N . GLY A 1 263 ? -5.398 -0.794 1.724 1 94.88 263 GLY A N 1
ATOM 2002 C CA . GLY A 1 263 ? -6.156 -1.395 2.811 1 94.88 263 GLY A CA 1
ATOM 2003 C C . GLY A 1 263 ? -5.766 -0.864 4.176 1 94.88 263 GLY A C 1
ATOM 2004 O O . GLY A 1 263 ? -5.066 0.147 4.277 1 94.88 263 GLY A O 1
ATOM 2005 N N . ILE A 1 264 ? -6.363 -1.47 5.211 1 95.62 264 ILE A N 1
ATOM 2006 C CA . ILE A 1 264 ? -6.086 -1.19 6.617 1 95.62 264 ILE A CA 1
ATOM 2007 C C . ILE A 1 264 ? -5.871 -2.502 7.371 1 95.62 264 ILE A C 1
ATOM 2009 O O . ILE A 1 264 ? -6.371 -3.551 6.957 1 95.62 264 ILE A O 1
ATOM 2013 N N . GLN A 1 265 ? -5.148 -2.385 8.445 1 93 265 GLN A N 1
ATOM 2014 C CA . GLN A 1 265 ? -4.836 -3.566 9.242 1 93 265 GLN A CA 1
ATOM 2015 C C . GLN A 1 265 ? -4.727 -3.221 10.727 1 93 265 GLN A C 1
ATOM 2017 O O . GLN A 1 265 ? -4.367 -2.096 11.078 1 93 265 GLN A O 1
ATOM 2022 N N . THR A 1 266 ? -5.082 -4.152 11.508 1 92.31 266 THR A N 1
ATOM 2023 C CA . THR A 1 266 ? -4.973 -4.047 12.961 1 92.31 266 THR A CA 1
ATOM 2024 C C . THR A 1 266 ? -4.719 -5.414 13.586 1 92.31 266 THR A C 1
ATOM 2026 O O . THR A 1 266 ? -4.461 -6.391 12.875 1 92.31 266 THR A O 1
ATOM 2029 N N . ALA A 1 267 ? -4.598 -5.41 14.875 1 89.56 267 ALA A N 1
ATOM 2030 C CA . ALA A 1 267 ? -4.473 -6.656 15.625 1 89.56 267 ALA A CA 1
ATOM 2031 C C . ALA A 1 267 ? -5.43 -6.68 16.812 1 89.56 267 ALA A C 1
ATOM 2033 O O . ALA A 1 267 ? -5.676 -5.648 17.438 1 89.56 267 ALA A O 1
ATOM 2034 N N . THR A 1 268 ? -5.926 -7.844 17.078 1 90.81 268 THR A N 1
ATOM 2035 C CA . THR A 1 268 ? -6.809 -8 18.234 1 90.81 268 THR A CA 1
ATOM 2036 C C . THR A 1 268 ? -6.027 -7.891 19.531 1 90.81 268 THR A C 1
ATOM 2038 O O . THR A 1 268 ? -4.801 -8.039 19.547 1 90.81 268 THR A O 1
ATOM 2041 N N . LYS A 1 269 ? -6.941 -7.645 20.516 1 87.25 269 LYS A N 1
ATOM 2042 C CA . LYS A 1 269 ? -6.398 -7.75 21.875 1 87.25 269 LYS A CA 1
ATOM 2043 C C . LYS A 1 269 ? -6.844 -9.047 22.547 1 87.25 269 LYS A C 1
ATOM 2045 O O . LYS A 1 269 ? -8 -9.453 22.406 1 87.25 269 LYS A O 1
ATOM 2050 N N . ASP A 1 270 ? -6.016 -9.773 23.141 1 85.44 270 ASP A N 1
ATOM 2051 C CA . ASP A 1 270 ? -6.297 -10.82 24.109 1 85.44 270 ASP A CA 1
ATOM 2052 C C . ASP A 1 270 ? -7.02 -12 23.453 1 85.44 270 ASP A C 1
ATOM 2054 O O . ASP A 1 270 ? -8.008 -12.5 23.984 1 85.44 270 ASP A O 1
ATOM 2058 N N . THR A 1 271 ? -6.695 -12.312 22.25 1 90.75 271 THR A N 1
ATOM 2059 C CA . THR A 1 271 ? -7.188 -13.578 21.703 1 90.75 271 THR A CA 1
ATOM 2060 C C . THR A 1 271 ? -6.402 -14.75 22.281 1 90.75 271 THR A C 1
ATOM 2062 O O . THR A 1 271 ? -5.285 -14.578 22.781 1 90.75 271 THR A O 1
ATOM 2065 N N . SER A 1 272 ? -7.078 -15.922 22.359 1 90.81 272 SER A N 1
ATOM 2066 C CA . SER A 1 272 ? -6.434 -17.141 22.844 1 90.81 272 SER A CA 1
ATOM 2067 C C . SER A 1 272 ? -6.246 -18.141 21.719 1 90.81 272 SER A C 1
ATOM 2069 O O . SER A 1 272 ? -7.195 -18.484 21.016 1 90.81 272 SER A O 1
ATOM 2071 N N . GLU A 1 273 ? -5.059 -18.594 21.641 1 89.38 273 GLU A N 1
ATOM 2072 C CA . GLU A 1 273 ? -4.75 -19.562 20.594 1 89.38 273 GLU A CA 1
ATOM 2073 C C . GLU A 1 273 ? -5.707 -20.75 20.641 1 89.38 273 GLU A C 1
ATOM 2075 O O . GLU A 1 273 ? -5.992 -21.281 21.719 1 89.38 273 GLU A O 1
ATOM 2080 N N . GLY A 1 274 ? -6.262 -21.109 19.516 1 90 274 GLY A N 1
ATOM 2081 C CA . GLY A 1 274 ? -7.148 -22.25 19.406 1 90 274 GLY A CA 1
ATOM 2082 C C . GLY A 1 274 ? -8.617 -21.891 19.578 1 90 274 GLY A C 1
ATOM 2083 O O . GLY A 1 274 ? -9.492 -22.688 19.234 1 90 274 GLY A O 1
ATOM 2084 N N . SER A 1 275 ? -8.922 -20.75 20.125 1 93 275 SER A N 1
ATOM 2085 C CA . SER A 1 275 ? -10.297 -20.297 20.328 1 93 275 SER A CA 1
ATOM 2086 C C . SER A 1 275 ? -10.875 -19.719 19.031 1 93 275 SER A C 1
ATOM 2088 O O . SER A 1 275 ? -10.133 -19.234 18.188 1 93 275 SER A O 1
ATOM 2090 N N . ARG A 1 276 ? -12.188 -19.812 18.938 1 94.44 276 ARG A N 1
ATOM 2091 C CA . ARG A 1 276 ? -12.867 -19.328 17.734 1 94.44 276 ARG A CA 1
ATOM 2092 C C . ARG A 1 276 ? -13.492 -17.953 17.969 1 94.44 276 ARG A C 1
ATOM 2094 O O . ARG A 1 276 ? -14.023 -17.688 19.062 1 94.44 276 ARG A O 1
ATOM 2101 N N . TYR A 1 277 ? -13.492 -17.172 16.984 1 95.94 277 TYR A N 1
ATOM 2102 C CA . TYR A 1 277 ? -13.984 -15.797 17.047 1 95.94 277 TYR A CA 1
ATOM 2103 C C . TYR A 1 277 ? -14.805 -15.461 15.797 1 95.94 277 TYR A C 1
ATOM 2105 O O . TYR A 1 277 ? -14.688 -16.141 14.773 1 95.94 277 TYR A O 1
ATOM 2113 N N . ASN A 1 278 ? -15.672 -14.523 16.016 1 96.06 278 ASN A N 1
ATOM 2114 C CA . ASN A 1 278 ? -16.438 -13.984 14.891 1 96.06 278 ASN A CA 1
ATOM 2115 C C . ASN A 1 278 ? -16.062 -12.539 14.594 1 96.06 278 ASN A C 1
ATOM 2117 O O . ASN A 1 278 ? -16.172 -11.672 15.461 1 96.06 278 ASN A O 1
ATOM 2121 N N . LEU A 1 279 ? -15.523 -12.336 13.391 1 97.31 279 LEU A N 1
ATOM 2122 C CA . LEU A 1 279 ? -15.305 -10.984 12.875 1 97.31 279 LEU A CA 1
ATOM 2123 C C . LEU A 1 279 ? -16.516 -10.5 12.102 1 97.31 279 LEU A C 1
ATOM 2125 O O . LEU A 1 279 ? -16.984 -11.164 11.172 1 97.31 279 LEU A O 1
ATOM 2129 N N . THR A 1 280 ? -17.094 -9.391 12.484 1 97.69 280 THR A N 1
ATOM 2130 C CA . THR A 1 280 ? -18.156 -8.758 11.703 1 97.69 280 THR A CA 1
ATOM 2131 C C . THR A 1 280 ? -17.75 -7.348 11.281 1 97.69 280 THR A C 1
ATOM 2133 O O . THR A 1 280 ? -16.969 -6.684 11.977 1 97.69 280 THR A O 1
ATOM 2136 N N . PHE A 1 281 ? -18.25 -6.914 10.141 1 98.25 281 PHE A N 1
ATOM 2137 C CA . PHE A 1 281 ? -17.953 -5.582 9.617 1 98.25 281 PHE A CA 1
ATOM 2138 C C . PHE A 1 281 ? -19.031 -5.148 8.625 1 98.25 281 PHE A C 1
ATOM 2140 O O . PHE A 1 281 ? -19.797 -5.977 8.125 1 98.25 281 PHE A O 1
ATOM 2147 N N . THR A 1 282 ? -19.109 -3.867 8.461 1 98.5 282 THR A N 1
ATOM 2148 C CA . THR A 1 282 ? -19.984 -3.328 7.422 1 98.5 282 THR A CA 1
ATOM 2149 C C . THR A 1 282 ? -19.172 -2.906 6.199 1 98.5 282 THR A C 1
ATOM 2151 O O . THR A 1 282 ? -18.172 -2.209 6.332 1 98.5 282 THR A O 1
ATOM 2154 N N . LEU A 1 283 ? -19.531 -3.42 5.047 1 98.56 283 LEU A N 1
ATOM 2155 C CA . LEU A 1 283 ? -19 -3.031 3.748 1 98.56 283 LEU A CA 1
ATOM 2156 C C . LEU A 1 283 ? -20.016 -2.211 2.963 1 98.56 283 LEU A C 1
ATOM 2158 O O . LEU A 1 283 ? -21.172 -2.617 2.824 1 98.56 283 LEU A O 1
ATOM 2162 N N . GLY A 1 284 ? -19.547 -0.971 2.479 1 98.19 284 GLY A N 1
ATOM 2163 C CA . GLY A 1 284 ? -20.516 -0.132 1.799 1 98.19 284 GLY A CA 1
ATOM 2164 C C . GLY A 1 284 ? -19.875 0.88 0.863 1 98.19 284 GLY A C 1
ATOM 2165 O O . GLY A 1 284 ? -18.734 0.719 0.454 1 98.19 284 GLY A O 1
ATOM 2166 N N . ASP A 1 285 ? -20.703 1.805 0.374 1 97.19 285 ASP A N 1
ATOM 2167 C CA . ASP A 1 285 ? -20.266 2.936 -0.434 1 97.19 285 ASP A CA 1
ATOM 2168 C C . ASP A 1 285 ? -20.531 4.258 0.275 1 97.19 285 ASP A C 1
ATOM 2170 O O . ASP A 1 285 ? -21.469 4.359 1.07 1 97.19 285 ASP A O 1
ATOM 2174 N N . ALA A 1 286 ? -19.875 5.309 -0.078 1 98.31 286 ALA A N 1
ATOM 2175 C CA . ALA A 1 286 ? -19.797 6.547 0.691 1 98.31 286 ALA A CA 1
ATOM 2176 C C . ALA A 1 286 ? -20.812 7.566 0.196 1 98.31 286 ALA A C 1
ATOM 2178 O O . ALA A 1 286 ? -20.906 8.68 0.718 1 98.31 286 ALA A O 1
ATOM 2179 N N . ASN A 1 287 ? -21.641 7.266 -0.715 1 98 287 ASN A N 1
ATOM 2180 C CA . ASN A 1 287 ? -22.531 8.234 -1.349 1 98 287 ASN A CA 1
ATOM 2181 C C . ASN A 1 287 ? -21.734 9.32 -2.076 1 98 287 ASN A C 1
ATOM 2183 O O . ASN A 1 287 ? -22.047 10.508 -1.932 1 98 287 ASN A O 1
ATOM 2187 N N . ASP A 1 288 ? -20.75 8.953 -2.754 1 97 288 ASP A N 1
ATOM 2188 C CA . ASP A 1 288 ? -19.906 9.906 -3.463 1 97 288 ASP A CA 1
ATOM 2189 C C . ASP A 1 288 ? -19.891 9.633 -4.965 1 97 288 ASP A C 1
ATOM 2191 O O . ASP A 1 288 ? -18.922 9.93 -5.656 1 97 288 ASP A O 1
ATOM 2195 N N . ALA A 1 289 ? -20.938 8.891 -5.449 1 95.75 289 ALA A N 1
ATOM 2196 C CA . ALA A 1 289 ? -21.141 8.578 -6.863 1 95.75 289 ALA A CA 1
ATOM 2197 C C . ALA A 1 289 ? -20.156 7.516 -7.336 1 95.75 289 ALA A C 1
ATOM 2199 O O . ALA A 1 289 ? -19.891 7.402 -8.531 1 95.75 289 ALA A O 1
ATOM 2200 N N . CYS A 1 290 ? -19.625 6.805 -6.391 1 95.25 290 CYS A N 1
ATOM 2201 C CA . CYS A 1 290 ? -18.719 5.719 -6.746 1 95.25 290 CYS A CA 1
ATOM 2202 C C . CYS A 1 290 ? -19.484 4.496 -7.223 1 95.25 290 CYS A C 1
ATOM 2204 O O . CYS A 1 290 ? -19.906 3.66 -6.418 1 95.25 290 CYS A O 1
ATOM 2206 N N . ILE A 1 291 ? -19.672 4.371 -8.477 1 94 291 ILE A N 1
ATOM 2207 C CA . ILE A 1 291 ? -20.391 3.246 -9.062 1 94 291 ILE A CA 1
ATOM 2208 C C . ILE A 1 291 ? -19.406 2.158 -9.484 1 94 291 ILE A C 1
ATOM 2210 O O . ILE A 1 291 ? -18.391 2.447 -10.117 1 94 291 ILE A O 1
ATOM 2214 N N . GLY A 1 292 ? -19.688 0.92 -9.062 1 91.06 292 GLY A N 1
ATOM 2215 C CA . GLY A 1 292 ? -18.828 -0.162 -9.492 1 91.06 292 GLY A CA 1
ATOM 2216 C C . GLY A 1 292 ? -18.922 -1.395 -8.617 1 91.06 292 GLY A C 1
ATOM 2217 O O . GLY A 1 292 ? -19.781 -1.464 -7.727 1 91.06 292 GLY A O 1
ATOM 2218 N N . HIS A 1 293 ? -18.109 -2.393 -9 1 90.94 293 HIS A N 1
ATOM 2219 C CA . HIS A 1 293 ? -18.016 -3.652 -8.266 1 90.94 293 HIS A CA 1
ATOM 2220 C C . HIS A 1 293 ? -16.875 -3.623 -7.25 1 90.94 293 HIS A C 1
ATOM 2222 O O . HIS A 1 293 ? -15.711 -3.531 -7.621 1 90.94 293 HIS A O 1
ATOM 2228 N N . PHE A 1 294 ? -17.297 -3.693 -5.953 1 94.69 294 PHE A N 1
ATOM 2229 C CA . PHE A 1 294 ? -16.297 -3.688 -4.895 1 94.69 294 PHE A CA 1
ATOM 2230 C C . PHE A 1 294 ? -15.867 -5.105 -4.547 1 94.69 294 PHE A C 1
ATOM 2232 O O . PHE A 1 294 ? -16.703 -6.004 -4.426 1 94.69 294 PHE A O 1
ATOM 2239 N N . VAL A 1 295 ? -14.586 -5.332 -4.449 1 94.19 295 VAL A N 1
ATOM 2240 C CA . VAL A 1 295 ? -13.984 -6.574 -3.971 1 94.19 295 VAL A CA 1
ATOM 2241 C C . VAL A 1 295 ? -13.023 -6.281 -2.826 1 94.19 295 VAL A C 1
ATOM 2243 O O . VAL A 1 295 ? -12.016 -5.598 -3.018 1 94.19 295 VAL A O 1
ATOM 2246 N N . VAL A 1 296 ? -13.328 -6.801 -1.666 1 95.94 296 VAL A N 1
ATOM 2247 C CA . VAL A 1 296 ? -12.492 -6.578 -0.49 1 95.94 296 VAL A CA 1
ATOM 2248 C C . VAL A 1 296 ? -12.047 -7.922 0.089 1 95.94 296 VAL A C 1
ATOM 2250 O O . VAL A 1 296 ? -12.883 -8.758 0.443 1 95.94 296 VAL A O 1
ATOM 2253 N N . GLY A 1 297 ? -10.734 -8.125 0.111 1 93.62 297 GLY A N 1
ATOM 2254 C CA . GLY A 1 297 ? -10.188 -9.266 0.82 1 93.62 297 GLY A CA 1
ATOM 2255 C C . GLY A 1 297 ? -10.07 -9.047 2.316 1 93.62 297 GLY A C 1
ATOM 2256 O O . GLY A 1 297 ? -9.5 -8.039 2.758 1 93.62 297 GLY A O 1
ATOM 2257 N N . VAL A 1 298 ? -10.633 -9.961 3.086 1 94.5 298 VAL A N 1
ATOM 2258 C CA . VAL A 1 298 ? -10.57 -9.891 4.543 1 94.5 298 VAL A CA 1
ATOM 2259 C C . VAL A 1 298 ? -9.734 -11.047 5.082 1 94.5 298 VAL A C 1
ATOM 2261 O O . VAL A 1 298 ? -9.914 -12.195 4.668 1 94.5 298 VAL A O 1
ATOM 2264 N N . GLN A 1 299 ? -8.828 -10.672 5.93 1 91.44 299 GLN A N 1
ATOM 2265 C CA . GLN A 1 299 ? -7.996 -11.68 6.582 1 91.44 299 GLN A CA 1
ATOM 2266 C C . GLN A 1 299 ? -8.102 -11.57 8.102 1 91.44 299 GLN A C 1
ATOM 2268 O O . GLN A 1 299 ? -8.086 -10.469 8.656 1 91.44 299 GLN A O 1
ATOM 2273 N N . ALA A 1 300 ? -8.234 -12.672 8.742 1 91.25 300 ALA A N 1
ATOM 2274 C CA . ALA A 1 300 ? -8.211 -12.836 10.195 1 91.25 300 ALA A CA 1
ATOM 2275 C C . ALA A 1 300 ? -7.441 -14.094 10.594 1 91.25 300 ALA A C 1
ATOM 2277 O O . ALA A 1 300 ? -7.957 -15.203 10.484 1 91.25 300 ALA A O 1
ATOM 2278 N N . GLY A 1 301 ? -6.254 -13.797 11.102 1 81.62 301 GLY A N 1
ATOM 2279 C CA . GLY A 1 301 ? -5.41 -14.953 11.344 1 81.62 301 GLY A CA 1
ATOM 2280 C C . GLY A 1 301 ? -5.129 -15.766 10.094 1 81.62 301 GLY A C 1
ATOM 2281 O O . GLY A 1 301 ? -4.625 -15.227 9.102 1 81.62 301 GLY A O 1
ATOM 2282 N N . SER A 1 302 ? -5.527 -17.031 10.164 1 77.69 302 SER A N 1
ATOM 2283 C CA . SER A 1 302 ? -5.27 -17.891 9.016 1 77.69 302 SER A CA 1
ATOM 2284 C C . SER A 1 302 ? -6.453 -17.922 8.062 1 77.69 302 SER A C 1
ATOM 2286 O O . SER A 1 302 ? -6.363 -18.469 6.961 1 77.69 302 SER A O 1
ATOM 2288 N N . ALA A 1 303 ? -7.57 -17.281 8.469 1 85.38 303 ALA A N 1
ATOM 2289 C CA . ALA A 1 303 ? -8.758 -17.25 7.609 1 85.38 303 ALA A CA 1
ATOM 2290 C C . ALA A 1 303 ? -8.695 -16.094 6.629 1 85.38 303 ALA A C 1
ATOM 2292 O O . ALA A 1 303 ? -8.234 -15 6.98 1 85.38 303 ALA A O 1
ATOM 2293 N N . ALA A 1 304 ? -9.078 -16.375 5.426 1 88.5 304 ALA A N 1
ATOM 2294 C CA . ALA A 1 304 ? -9.133 -15.328 4.398 1 88.5 304 ALA A CA 1
ATOM 2295 C C . ALA A 1 304 ? -10.328 -15.539 3.473 1 88.5 304 ALA A C 1
ATOM 2297 O O . ALA A 1 304 ? -10.656 -16.672 3.109 1 88.5 304 ALA A O 1
ATOM 2298 N N . GLN A 1 305 ? -11 -14.43 3.174 1 91.12 305 GLN A N 1
ATOM 2299 C CA . GLN A 1 305 ? -12.148 -14.492 2.275 1 91.12 305 GLN A CA 1
ATOM 2300 C C . GLN A 1 305 ? -12.359 -13.156 1.566 1 91.12 305 GLN A C 1
ATOM 2302 O O . GLN A 1 305 ? -12.18 -12.094 2.166 1 91.12 305 GLN A O 1
ATOM 2307 N N . ASN A 1 306 ? -12.734 -13.203 0.251 1 91.56 306 ASN A N 1
ATOM 2308 C CA . ASN A 1 306 ? -13.164 -12.008 -0.467 1 91.56 306 ASN A CA 1
ATOM 2309 C C . ASN A 1 306 ? -14.656 -11.75 -0.293 1 91.56 306 ASN A C 1
ATOM 2311 O O . ASN A 1 306 ? -15.461 -12.68 -0.315 1 91.56 306 ASN A O 1
ATOM 2315 N N . PHE A 1 307 ? -14.938 -10.562 -0.029 1 95.31 307 PHE A N 1
ATOM 2316 C CA . PHE A 1 307 ? -16.312 -10.094 0.001 1 95.31 307 PHE A CA 1
ATOM 2317 C C . PHE A 1 307 ? -16.562 -9.078 -1.109 1 95.31 307 PHE A C 1
ATOM 2319 O O . PHE A 1 307 ? -15.703 -8.258 -1.411 1 95.31 307 PHE A O 1
ATOM 2326 N N . THR A 1 308 ? -17.75 -9.164 -1.706 1 93.88 308 THR A N 1
ATOM 2327 C CA . THR A 1 308 ? -18.047 -8.281 -2.826 1 93.88 308 THR A CA 1
ATOM 2328 C C . THR A 1 308 ? -19.328 -7.492 -2.562 1 93.88 308 THR A C 1
ATOM 2330 O O . THR A 1 308 ? -20.172 -7.91 -1.767 1 93.88 308 THR A O 1
ATOM 2333 N N . LEU A 1 309 ? -19.438 -6.332 -3.152 1 95.06 309 LEU A N 1
ATOM 2334 C CA . LEU A 1 309 ? -20.609 -5.465 -3.107 1 95.06 309 LEU A CA 1
ATOM 2335 C C . LEU A 1 309 ? -20.719 -4.637 -4.383 1 95.06 309 LEU A C 1
ATOM 2337 O O . LEU A 1 309 ? -19.734 -4.047 -4.836 1 95.06 309 LEU A O 1
ATOM 2341 N N . ASP A 1 310 ? -21.875 -4.645 -4.965 1 93.88 310 ASP A N 1
ATOM 2342 C CA . ASP A 1 310 ? -22.125 -3.756 -6.094 1 93.88 310 ASP A CA 1
ATOM 2343 C C . ASP A 1 310 ? -22.641 -2.396 -5.621 1 93.88 310 ASP A C 1
ATOM 2345 O O . ASP A 1 310 ? -23.672 -2.312 -4.957 1 93.88 310 ASP A O 1
ATOM 2349 N N . SER A 1 311 ? -21.891 -1.342 -5.926 1 95.12 311 SER A N 1
ATOM 2350 C CA . SER A 1 311 ? -22.25 0.008 -5.5 1 95.12 311 SER A CA 1
ATOM 2351 C C . SER A 1 311 ? -22.922 0.782 -6.621 1 95.12 311 SER A C 1
ATOM 2353 O O . SER A 1 311 ? -22.5 0.729 -7.773 1 95.12 311 SER A O 1
ATOM 2355 N N . ASN A 1 312 ? -23.938 1.521 -6.293 1 94.44 312 ASN A N 1
ATOM 2356 C CA . ASN A 1 312 ? -24.547 2.467 -7.227 1 94.44 312 ASN A CA 1
ATOM 2357 C C . ASN A 1 312 ? -24.172 3.906 -6.883 1 94.44 312 ASN A C 1
ATOM 2359 O O . ASN A 1 312 ? -24.703 4.848 -7.473 1 94.44 312 ASN A O 1
ATOM 2363 N N . GLY A 1 313 ? -23.328 4.051 -5.867 1 96.19 313 GLY A N 1
ATOM 2364 C CA . GLY A 1 313 ? -22.766 5.348 -5.543 1 96.19 313 GLY A CA 1
ATOM 2365 C C . GLY A 1 313 ? -23.688 6.219 -4.711 1 96.19 313 GLY A C 1
ATOM 2366 O O . GLY A 1 313 ? -23.453 7.422 -4.578 1 96.19 313 GLY A O 1
ATOM 2367 N N . THR A 1 314 ? -24.812 5.613 -4.086 1 97.19 314 THR A N 1
ATOM 2368 C CA . THR A 1 314 ? -25.828 6.422 -3.42 1 97.19 314 THR A CA 1
ATOM 2369 C C . THR A 1 314 ? -25.828 6.164 -1.917 1 97.19 314 THR A C 1
ATOM 2371 O O . THR A 1 314 ? -26.781 6.52 -1.22 1 97.19 314 THR A O 1
ATOM 2374 N N . GLY A 1 315 ? -24.812 5.582 -1.431 1 96.88 315 GLY A N 1
ATOM 2375 C CA . GLY A 1 315 ? -24.703 5.32 -0.004 1 96.88 315 GLY A CA 1
ATOM 2376 C C . GLY A 1 315 ? -25.438 4.062 0.429 1 96.88 315 GLY A C 1
ATOM 2377 O O . GLY A 1 315 ? -26.656 3.967 0.297 1 96.88 315 GLY A O 1
ATOM 2378 N N . SER A 1 316 ? -24.688 3.07 0.833 1 93.88 316 SER A N 1
ATOM 2379 C CA . SER A 1 316 ? -25.234 1.812 1.331 1 93.88 316 SER A CA 1
ATOM 2380 C C . SER A 1 316 ? -24.219 1.071 2.191 1 93.88 316 SER A C 1
ATOM 2382 O O . SER A 1 316 ? -23.047 1.458 2.248 1 93.88 316 SER A O 1
ATOM 2384 N N . GLY A 1 317 ? -24.734 0.141 2.973 1 96 317 GLY A N 1
ATOM 2385 C CA . GLY A 1 317 ? -23.875 -0.732 3.768 1 96 317 GLY A CA 1
ATOM 2386 C C . GLY A 1 317 ? -24.5 -2.09 4.031 1 96 317 GLY A C 1
ATOM 2387 O O . GLY A 1 317 ? -25.719 -2.193 4.246 1 96 317 GLY A O 1
ATOM 2388 N N . GLU A 1 318 ? -23.734 -3.09 3.908 1 97.56 318 GLU A N 1
ATOM 2389 C CA . GLU A 1 318 ? -24.141 -4.457 4.219 1 97.56 318 GLU A CA 1
ATOM 2390 C C . GLU A 1 318 ? -23.203 -5.094 5.234 1 97.56 318 GLU A C 1
ATOM 2392 O O . GLU A 1 318 ? -21.984 -4.895 5.172 1 97.56 318 GLU A O 1
ATOM 2397 N N . LYS A 1 319 ? -23.797 -5.809 6.152 1 97.69 319 LYS A N 1
ATOM 2398 C CA . LYS A 1 319 ? -23 -6.469 7.184 1 97.69 319 LYS A CA 1
ATOM 2399 C C . LYS A 1 319 ? -22.5 -7.832 6.707 1 97.69 319 LYS A C 1
ATOM 2401 O O . LYS A 1 319 ? -23.25 -8.578 6.062 1 97.69 319 LYS A O 1
ATOM 2406 N N . PHE A 1 320 ? -21.25 -8.094 6.945 1 97.88 320 PHE A N 1
ATOM 2407 C CA . PHE A 1 320 ? -20.625 -9.367 6.633 1 97.88 320 PHE A CA 1
ATOM 2408 C C . PHE A 1 320 ? -19.922 -9.945 7.863 1 97.88 320 PHE A C 1
ATOM 2410 O O . PHE A 1 320 ? -19.781 -9.258 8.875 1 97.88 320 PHE A O 1
ATOM 2417 N N . GLY A 1 321 ? -19.516 -11.203 7.77 1 96.25 321 GLY A N 1
ATOM 2418 C CA . GLY A 1 321 ? -18.797 -11.852 8.859 1 96.25 321 GLY A CA 1
ATOM 2419 C C . GLY A 1 321 ? -17.812 -12.891 8.391 1 96.25 321 GLY A C 1
ATOM 2420 O O . GLY A 1 321 ? -17.891 -13.359 7.25 1 96.25 321 GLY A O 1
ATOM 2421 N N . LEU A 1 322 ? -16.875 -13.219 9.219 1 95.5 322 LEU A N 1
ATOM 2422 C CA . LEU A 1 322 ? -15.859 -14.234 9 1 95.5 322 LEU A CA 1
ATOM 2423 C C . LEU A 1 322 ? -15.477 -14.906 10.312 1 95.5 322 LEU A C 1
ATOM 2425 O O . LEU A 1 322 ? -14.969 -14.258 11.227 1 95.5 322 LEU A O 1
ATOM 2429 N N . VAL A 1 323 ? -15.781 -16.188 10.375 1 95.19 323 VAL A N 1
ATOM 2430 C CA . VAL A 1 323 ? -15.359 -16.953 11.547 1 95.19 323 VAL A CA 1
ATOM 2431 C C . VAL A 1 323 ? -13.914 -17.406 11.383 1 95.19 323 VAL A C 1
ATOM 2433 O O . VAL A 1 323 ? -13.516 -17.812 10.289 1 95.19 323 VAL A O 1
ATOM 2436 N N . PHE A 1 324 ? -13.133 -17.25 12.531 1 91.94 324 PHE A N 1
ATOM 2437 C CA . PHE A 1 324 ? -11.742 -17.672 12.445 1 91.94 324 PHE A CA 1
ATOM 2438 C C . PHE A 1 324 ? -11.273 -18.25 13.773 1 91.94 324 PHE A C 1
ATOM 2440 O O . PHE A 1 324 ? -11.906 -18.047 14.812 1 91.94 324 PHE A O 1
ATOM 2447 N N . GLU A 1 325 ? -10.289 -19.062 13.648 1 91.12 325 GLU A N 1
ATOM 2448 C CA . GLU A 1 325 ? -9.586 -19.562 14.82 1 91.12 325 GLU A CA 1
ATOM 2449 C C . GLU A 1 325 ? -8.297 -18.781 15.062 1 91.12 325 GLU A C 1
ATOM 2451 O O . GLU A 1 325 ? -7.508 -18.562 14.141 1 91.12 325 GLU A O 1
ATOM 2456 N N . ALA A 1 326 ? -8.125 -18.328 16.328 1 90.75 326 ALA A N 1
ATOM 2457 C CA . ALA A 1 326 ? -6.926 -17.562 16.656 1 90.75 326 ALA A CA 1
ATOM 2458 C C . ALA A 1 326 ? -5.688 -18.453 16.641 1 90.75 326 ALA A C 1
ATOM 2460 O O . ALA A 1 326 ? -5.707 -19.562 17.172 1 90.75 326 ALA A O 1
ATOM 2461 N N . ASP A 1 327 ? -4.691 -17.984 16.047 1 79 327 ASP A N 1
ATOM 2462 C CA . ASP A 1 327 ? -3.436 -18.719 16 1 79 327 ASP A CA 1
ATOM 2463 C C . ASP A 1 327 ? -2.445 -18.203 17.031 1 79 327 ASP A C 1
ATOM 2465 O O . ASP A 1 327 ? -1.419 -18.828 17.297 1 79 327 ASP A O 1
ATOM 2469 N N . LYS A 1 328 ? -2.775 -17.047 17.547 1 80.75 328 LYS A N 1
ATOM 2470 C CA . LYS A 1 328 ? -1.932 -16.422 18.562 1 80.75 328 LYS A CA 1
ATOM 2471 C C . LYS A 1 328 ? -2.729 -15.422 19.406 1 80.75 328 LYS A C 1
ATOM 2473 O O . LYS A 1 328 ? -3.936 -15.266 19.219 1 80.75 328 LYS A O 1
ATOM 2478 N N . ASP A 1 329 ? -2.08 -14.812 20.375 1 84.69 329 ASP A N 1
ATOM 2479 C CA . ASP A 1 329 ? -2.727 -13.906 21.312 1 84.69 329 ASP A CA 1
ATOM 2480 C C . ASP A 1 329 ? -3.115 -12.594 20.641 1 84.69 329 ASP A C 1
ATOM 2482 O O . ASP A 1 329 ? -4.039 -11.914 21.078 1 84.69 329 ASP A O 1
ATOM 2486 N N . ALA A 1 330 ? -2.518 -12.172 19.578 1 86.44 330 ALA A N 1
ATOM 2487 C CA . ALA A 1 330 ? -2.842 -10.961 18.828 1 86.44 330 ALA A CA 1
ATOM 2488 C C . ALA A 1 330 ? -2.963 -11.25 17.344 1 86.44 330 ALA A C 1
ATOM 2490 O O . ALA A 1 330 ? -2.006 -11.07 16.594 1 86.44 330 ALA A O 1
ATOM 2491 N N . VAL A 1 331 ? -4.297 -11.555 17.094 1 89.06 331 VAL A N 1
ATOM 2492 C CA . VAL A 1 331 ? -4.543 -11.969 15.711 1 89.06 331 VAL A CA 1
ATOM 2493 C C . VAL A 1 331 ? -4.602 -10.734 14.805 1 89.06 331 VAL A C 1
ATOM 2495 O O . VAL A 1 331 ? -5.262 -9.75 15.133 1 89.06 331 VAL A O 1
ATOM 2498 N N . GLN A 1 332 ? -3.957 -10.836 13.703 1 88.81 332 GLN A N 1
ATOM 2499 C CA . GLN A 1 332 ? -3.998 -9.742 12.734 1 88.81 332 GLN A CA 1
ATOM 2500 C C . GLN A 1 332 ? -5.293 -9.773 11.93 1 88.81 332 GLN A C 1
ATOM 2502 O O . GLN A 1 332 ? -5.734 -10.836 11.484 1 88.81 332 GLN A O 1
ATOM 2507 N N . ILE A 1 333 ? -5.91 -8.586 11.812 1 93.25 333 ILE A N 1
ATOM 2508 C CA . ILE A 1 333 ? -7.102 -8.375 10.992 1 93.25 333 ILE A CA 1
ATOM 2509 C C . ILE A 1 333 ? -6.797 -7.363 9.891 1 93.25 333 ILE A C 1
ATOM 2511 O O . ILE A 1 333 ? -6.211 -6.309 10.156 1 93.25 333 ILE A O 1
ATOM 2515 N N . SER A 1 334 ? -7.16 -7.719 8.672 1 94.19 334 SER A N 1
ATOM 2516 C CA . SER A 1 334 ? -6.891 -6.762 7.602 1 94.19 334 SER A CA 1
ATOM 2517 C C . SER A 1 334 ? -8.031 -6.727 6.59 1 94.19 334 SER A C 1
ATOM 2519 O O . SER A 1 334 ? -8.758 -7.711 6.43 1 94.19 334 SER A O 1
ATOM 2521 N N . PHE A 1 335 ? -8.242 -5.582 6.016 1 96.25 335 PHE A N 1
ATOM 2522 C CA . PHE A 1 335 ? -9.125 -5.332 4.887 1 96.25 335 PHE A CA 1
ATOM 2523 C C . PHE A 1 335 ? -8.344 -4.77 3.701 1 96.25 335 PHE A C 1
ATOM 2525 O O . PHE A 1 335 ? -7.723 -3.713 3.807 1 96.25 335 PHE A O 1
ATOM 2532 N N . THR A 1 336 ? -8.359 -5.477 2.576 1 94.44 336 THR A N 1
ATOM 2533 C CA . THR A 1 336 ? -7.637 -5.051 1.38 1 94.44 336 THR A CA 1
ATOM 2534 C C . THR A 1 336 ? -8.594 -4.91 0.198 1 94.44 336 THR A C 1
ATOM 2536 O O . THR A 1 336 ? -9.266 -5.867 -0.182 1 94.44 336 THR A O 1
ATOM 2539 N N . SER A 1 337 ? -8.68 -3.732 -0.353 1 95.88 337 SER A N 1
ATOM 2540 C CA . SER A 1 337 ? -9.5 -3.535 -1.543 1 95.88 337 SER A CA 1
ATOM 2541 C C . SER A 1 337 ? -8.719 -3.84 -2.812 1 95.88 337 SER A C 1
ATOM 2543 O O . SER A 1 337 ? -7.582 -3.385 -2.971 1 95.88 337 SER A O 1
ATOM 2545 N N . TYR A 1 338 ? -9.352 -4.598 -3.66 1 91.75 338 TYR A N 1
ATOM 2546 C CA . TYR A 1 338 ? -8.797 -4.898 -4.973 1 91.75 338 TYR A CA 1
ATOM 2547 C C . TYR A 1 338 ? -9.555 -4.16 -6.07 1 91.75 338 TYR A C 1
ATOM 2549 O O . TYR A 1 338 ? -9.305 -4.371 -7.258 1 91.75 338 TYR A O 1
ATOM 2557 N N . SER A 1 339 ? -10.43 -3.297 -5.652 1 89.38 339 SER A N 1
ATOM 2558 C CA . SER A 1 339 ? -11.328 -2.6 -6.57 1 89.38 339 SER A CA 1
ATOM 2559 C C . SER A 1 339 ? -10.602 -1.471 -7.297 1 89.38 339 SER A C 1
ATOM 2561 O O . SER A 1 339 ? -9.773 -0.774 -6.707 1 89.38 339 SER A O 1
ATOM 2563 N N . VAL A 1 340 ? -10.891 -1.389 -8.516 1 87.12 340 VAL A N 1
ATOM 2564 C CA . VAL A 1 340 ? -10.461 -0.216 -9.266 1 87.12 340 VAL A CA 1
ATOM 2565 C C . VAL A 1 340 ? -11.68 0.567 -9.75 1 87.12 340 VAL A C 1
ATOM 2567 O O . VAL A 1 340 ? -12.234 0.277 -10.812 1 87.12 340 VAL A O 1
ATOM 2570 N N . THR A 1 341 ? -12 1.605 -9 1 90.5 341 THR A N 1
ATOM 2571 C CA . THR A 1 341 ? -13.219 2.348 -9.297 1 90.5 341 THR A CA 1
ATOM 2572 C C . THR A 1 341 ? -12.961 3.85 -9.281 1 90.5 341 THR A C 1
ATOM 2574 O O . THR A 1 341 ? -12.18 4.344 -8.461 1 90.5 341 THR A O 1
ATOM 2577 N N . MET A 1 342 ? -13.57 4.539 -10.172 1 91.31 342 MET A N 1
ATOM 2578 C CA . MET A 1 342 ? -13.531 5.992 -10.305 1 91.31 342 MET A CA 1
ATOM 2579 C C . MET A 1 342 ? -14.922 6.555 -10.57 1 91.31 342 MET A C 1
ATOM 2581 O O . MET A 1 342 ? -15.75 5.902 -11.211 1 91.31 342 MET A O 1
ATOM 2585 N N . THR A 1 343 ? -15.141 7.75 -10.062 1 93.56 343 THR A N 1
ATOM 2586 C CA . THR A 1 343 ? -16.391 8.422 -10.398 1 93.56 343 THR A CA 1
ATOM 2587 C C . THR A 1 343 ? -16.391 8.898 -11.844 1 93.56 343 THR A C 1
ATOM 2589 O O . THR A 1 343 ? -15.352 8.859 -12.508 1 93.56 343 THR A O 1
ATOM 2592 N N . LYS A 1 344 ? -17.547 9.367 -12.305 1 90.38 344 LYS A N 1
ATOM 2593 C CA . LYS A 1 344 ? -17.656 9.898 -13.656 1 90.38 344 LYS A CA 1
ATOM 2594 C C . LYS A 1 344 ? -16.766 11.125 -13.852 1 90.38 344 LYS A C 1
ATOM 2596 O O . LYS A 1 344 ? -16.359 11.438 -14.969 1 90.38 344 LYS A O 1
ATOM 2601 N N . GLU A 1 345 ? -16.469 11.812 -12.805 1 91.12 345 GLU A N 1
ATOM 2602 C CA . GLU A 1 345 ? -15.617 12.992 -12.844 1 91.12 345 GLU A CA 1
ATOM 2603 C C . GLU A 1 345 ? -14.148 12.625 -12.648 1 91.12 345 GLU A C 1
ATOM 2605 O O . GLU A 1 345 ? -13.32 13.492 -12.359 1 91.12 345 GLU A O 1
ATOM 2610 N N . ASP A 1 346 ? -13.828 11.344 -12.703 1 90.06 346 ASP A N 1
ATOM 2611 C CA . ASP A 1 346 ? -12.469 10.82 -12.664 1 90.06 346 ASP A CA 1
ATOM 2612 C C . ASP A 1 346 ? -11.844 11.016 -11.281 1 90.06 346 ASP A C 1
ATOM 2614 O O . ASP A 1 346 ? -10.68 11.414 -11.172 1 90.06 346 ASP A O 1
ATOM 2618 N N . VAL A 1 347 ? -12.641 10.875 -10.273 1 93.56 347 VAL A N 1
ATOM 2619 C CA . VAL A 1 347 ? -12.164 10.883 -8.891 1 93.56 347 VAL A CA 1
ATOM 2620 C C . VAL A 1 347 ? -12.086 9.461 -8.359 1 93.56 347 VAL A C 1
ATOM 2622 O O . VAL A 1 347 ? -13.062 8.711 -8.414 1 93.56 347 VAL A O 1
ATOM 2625 N N . LEU A 1 348 ? -10.922 9.086 -7.906 1 94.25 348 LEU A N 1
ATOM 2626 C CA . LEU A 1 348 ? -10.758 7.754 -7.332 1 94.25 348 LEU A CA 1
ATOM 2627 C C . LEU A 1 348 ? -11.664 7.562 -6.125 1 94.25 348 LEU A C 1
ATOM 2629 O O . LEU A 1 348 ? -11.797 8.469 -5.293 1 94.25 348 LEU A O 1
ATOM 2633 N N . CYS A 1 349 ? -12.336 6.453 -6.043 1 96.12 349 CYS A N 1
ATOM 2634 C CA . CYS A 1 349 ? -13.25 6.09 -4.965 1 96.12 349 CYS A CA 1
ATOM 2635 C C . CYS A 1 349 ? -13.203 4.594 -4.688 1 96.12 349 CYS A C 1
ATOM 2637 O O . CYS A 1 349 ? -12.477 3.857 -5.355 1 96.12 349 CYS A O 1
ATOM 2639 N N . GLY A 1 350 ? -13.875 4.141 -3.609 1 97 350 GLY A N 1
ATOM 2640 C CA . GLY A 1 350 ? -13.789 2.73 -3.27 1 97 350 GLY A CA 1
ATOM 2641 C C . GLY A 1 350 ? -14.766 2.32 -2.186 1 97 350 GLY A C 1
ATOM 2642 O O . GLY A 1 350 ? -15.703 3.059 -1.876 1 97 350 GLY A O 1
ATOM 2643 N N . PRO A 1 351 ? -14.57 1.115 -1.698 1 98.12 351 PRO A N 1
ATOM 2644 C CA . PRO A 1 351 ? -15.469 0.604 -0.663 1 98.12 351 PRO A CA 1
ATOM 2645 C C . PRO A 1 351 ? -15.234 1.254 0.698 1 98.12 351 PRO A C 1
ATOM 2647 O O . PRO A 1 351 ? -14.102 1.627 1.02 1 98.12 351 PRO A O 1
ATOM 2650 N N . VAL A 1 352 ? -16.312 1.334 1.465 1 98.75 352 VAL A N 1
ATOM 2651 C CA . VAL A 1 352 ? -16.266 1.84 2.832 1 98.75 352 VAL A CA 1
ATOM 2652 C C . VAL A 1 352 ? -16.297 0.671 3.816 1 98.75 352 VAL A C 1
ATOM 2654 O O . VAL A 1 352 ? -17.031 -0.297 3.627 1 98.75 352 VAL A O 1
ATOM 2657 N N . ILE A 1 353 ? -15.422 0.688 4.785 1 98.75 353 ILE A N 1
ATOM 2658 C CA . ILE A 1 353 ? -15.414 -0.26 5.895 1 98.75 353 ILE A CA 1
ATOM 2659 C C . ILE A 1 353 ? -15.797 0.456 7.188 1 98.75 353 ILE A C 1
ATOM 2661 O O . ILE A 1 353 ? -15.305 1.553 7.465 1 98.75 353 ILE A O 1
ATOM 2665 N N . ASP A 1 354 ? -16.656 -0.122 7.977 1 98.25 354 ASP A N 1
ATOM 2666 C CA . ASP A 1 354 ? -17.094 0.411 9.266 1 98.25 354 ASP A CA 1
ATOM 2667 C C . ASP A 1 354 ? -17.578 -0.705 10.188 1 98.25 354 ASP A C 1
ATOM 2669 O O . ASP A 1 354 ? -17.734 -1.849 9.75 1 98.25 354 ASP A O 1
ATOM 2673 N N . GLU A 1 355 ? -17.656 -0.455 11.43 1 96.5 355 GLU A N 1
ATOM 2674 C CA . GLU A 1 355 ? -18.234 -1.345 12.43 1 96.5 355 GLU A CA 1
ATOM 2675 C C . GLU A 1 355 ? -17.5 -2.682 12.477 1 96.5 355 GLU A C 1
ATOM 2677 O O . GLU A 1 355 ? -18.125 -3.742 12.414 1 96.5 355 GLU A O 1
ATOM 2682 N N . VAL A 1 356 ? -16.219 -2.592 12.602 1 97.75 356 VAL A N 1
ATOM 2683 C CA . VAL A 1 356 ? -15.445 -3.82 12.688 1 97.75 356 VAL A CA 1
ATOM 2684 C C . VAL A 1 356 ? -15.438 -4.332 14.133 1 97.75 356 VAL A C 1
ATOM 2686 O O . VAL A 1 356 ? -14.984 -3.635 15.039 1 97.75 356 VAL A O 1
ATOM 2689 N N . ILE A 1 357 ? -15.945 -5.5 14.305 1 96.62 357 ILE A N 1
ATOM 2690 C CA . ILE A 1 357 ? -16.078 -6.062 15.648 1 96.62 357 ILE A CA 1
ATOM 2691 C C . ILE A 1 357 ? -15.57 -7.5 15.656 1 96.62 357 ILE A C 1
ATOM 2693 O O . ILE A 1 357 ? -15.852 -8.273 14.75 1 96.62 357 ILE A O 1
ATOM 2697 N N . VAL A 1 358 ? -14.75 -7.801 16.594 1 96.56 358 VAL A N 1
ATOM 2698 C CA . VAL A 1 358 ? -14.352 -9.18 16.859 1 96.56 358 VAL A CA 1
ATOM 2699 C C . VAL A 1 358 ? -14.883 -9.617 18.219 1 96.56 358 VAL A C 1
ATOM 2701 O O . VAL A 1 358 ? -14.609 -8.977 19.234 1 96.56 358 VAL A O 1
ATOM 2704 N N . HIS A 1 359 ? -15.633 -10.695 18.266 1 95.06 359 HIS A N 1
ATOM 2705 C CA . HIS A 1 359 ? -16.156 -11.266 19.5 1 95.06 359 HIS A CA 1
ATOM 2706 C C . HIS A 1 359 ? -15.805 -12.75 19.609 1 95.06 359 HIS A C 1
ATOM 2708 O O . HIS A 1 359 ? -15.656 -13.43 18.594 1 95.06 359 HIS A O 1
ATOM 2714 N N . HIS A 1 360 ? -15.688 -13.188 20.828 1 93.5 360 HIS A N 1
ATOM 2715 C CA . HIS A 1 360 ? -15.469 -14.602 21.094 1 93.5 360 HIS A CA 1
ATOM 2716 C C . HIS A 1 360 ? -16.703 -15.422 20.734 1 93.5 360 HIS A C 1
ATOM 2718 O O . HIS A 1 360 ? -17.828 -15 20.984 1 93.5 360 HIS A O 1
ATOM 2724 N N . LEU A 1 361 ? -16.406 -16.562 20.016 1 90.44 361 LEU A N 1
ATOM 2725 C CA . LEU A 1 361 ? -17.484 -17.5 19.766 1 90.44 361 LEU A CA 1
ATOM 2726 C C . LEU A 1 361 ? -17.578 -18.547 20.875 1 90.44 361 LEU A C 1
ATOM 2728 O O . LEU A 1 361 ? -16.562 -19.156 21.219 1 90.44 361 LEU A O 1
ATOM 2732 N N . GLY A 1 362 ? -18.125 -18.531 22.094 1 71.94 362 GLY A N 1
ATOM 2733 C CA . GLY A 1 362 ? -18.297 -19.438 23.219 1 71.94 362 GLY A CA 1
ATOM 2734 C C . GLY A 1 362 ? -18.375 -20.891 22.797 1 71.94 362 GLY A C 1
ATOM 2735 O O . GLY A 1 362 ? -18.812 -21.203 21.672 1 71.94 362 GLY A O 1
ATOM 2736 N N . GLY A 1 363 ? -17.484 -21.859 22.969 1 50.34 363 GLY A N 1
ATOM 2737 C CA . GLY A 1 363 ? -17.594 -23.297 22.797 1 50.34 363 GLY A CA 1
ATOM 2738 C C . GLY A 1 363 ? -18.859 -23.875 23.391 1 50.34 363 GLY A C 1
ATOM 2739 O O . GLY A 1 363 ? -19.109 -25.078 23.281 1 50.34 363 GLY A O 1
ATOM 2740 N N . THR A 1 364 ? -19.484 -23.703 24.656 1 39.94 364 THR A N 1
ATOM 2741 C CA . THR A 1 364 ? -20.203 -24.891 25.094 1 39.94 364 THR A CA 1
ATOM 2742 C C . THR A 1 364 ? -21.297 -25.266 24.094 1 39.94 364 THR A C 1
ATOM 2744 O O . THR A 1 364 ? -22.406 -24.75 24.156 1 39.94 364 THR A O 1
ATOM 2747 N N . ALA A 1 365 ? -21.078 -25.375 23.047 1 35.06 365 ALA A N 1
ATOM 2748 C CA . ALA A 1 365 ? -22.047 -26.156 22.281 1 35.06 365 ALA A CA 1
ATOM 2749 C C . ALA A 1 365 ? -22.125 -27.594 22.781 1 35.06 365 ALA A C 1
ATOM 2751 O O . ALA A 1 365 ? -21.172 -28.359 22.641 1 35.06 365 ALA A O 1
ATOM 2752 N N . SER A 1 366 ? -22.641 -27.875 23.906 1 31.16 366 SER A N 1
ATOM 2753 C CA . SER A 1 366 ? -23.297 -29.172 24.047 1 31.16 366 SER A CA 1
ATOM 2754 C C . SER A 1 366 ? -24.188 -29.469 22.844 1 31.16 366 SER A C 1
ATOM 2756 O O . SER A 1 366 ? -25.141 -28.719 22.578 1 31.16 366 SER A O 1
ATOM 2758 N N . VAL A 1 367 ? -23.656 -29.875 21.828 1 30.17 367 VAL A N 1
ATOM 2759 C CA . VAL A 1 367 ? -24.5 -30.531 20.844 1 30.17 367 VAL A CA 1
ATOM 2760 C C . VAL A 1 367 ? -25.422 -31.547 21.547 1 30.17 367 VAL A C 1
ATOM 2762 O O . VAL A 1 367 ? -24.938 -32.531 22.094 1 30.17 367 VAL A O 1
ATOM 2765 N N . LYS A 1 368 ? -26.344 -31.266 22.234 1 28.95 368 LYS A N 1
ATOM 2766 C CA . LYS A 1 368 ? -27.375 -32.281 22.312 1 28.95 368 LYS A CA 1
ATOM 2767 C C . LYS A 1 368 ? -27.797 -32.781 20.938 1 28.95 368 LYS A C 1
ATOM 2769 O O . LYS A 1 368 ? -28.141 -31.969 20.062 1 28.95 368 LYS A O 1
ATOM 2774 N N . PRO A 1 369 ? -27.203 -33.969 20.5 1 30.62 369 PRO A N 1
ATOM 2775 C CA . PRO A 1 369 ? -27.656 -34.625 19.266 1 30.62 369 PRO A CA 1
ATOM 2776 C C . PRO A 1 369 ? -29.141 -34.438 19 1 30.62 369 PRO A C 1
ATOM 2778 O O . PRO A 1 369 ? -29.984 -34.812 19.828 1 30.62 369 PRO A O 1
ATOM 2781 N N . THR A 1 370 ? -29.562 -33.375 18.75 1 28.83 370 THR A N 1
ATOM 2782 C CA . THR A 1 370 ? -30.969 -33.438 18.422 1 28.83 370 THR A CA 1
ATOM 2783 C C . THR A 1 370 ? -31.234 -34.5 17.344 1 28.83 370 THR A C 1
ATOM 2785 O O . THR A 1 370 ? -30.938 -34.281 16.172 1 28.83 370 THR A O 1
ATOM 2788 N N . TRP A 1 371 ? -30.797 -35.75 17.562 1 30.67 371 TRP A N 1
ATOM 2789 C CA . TRP A 1 371 ? -31.344 -37 17.078 1 30.67 371 TRP A CA 1
ATOM 2790 C C . TRP A 1 371 ? -32.844 -36.906 16.891 1 30.67 371 TRP A C 1
ATOM 2792 O O . TRP A 1 371 ? -33.5 -37.844 16.422 1 30.67 371 TRP A O 1
ATOM 2802 N N . LEU A 1 372 ? -33.375 -35.906 17.703 1 31.16 372 LEU A N 1
ATOM 2803 C CA . LEU A 1 372 ? -34.844 -36 17.688 1 31.16 372 LEU A CA 1
ATOM 2804 C C . LEU A 1 372 ? -35.375 -35.656 16.297 1 31.16 372 LEU A C 1
ATOM 2806 O O . LEU A 1 372 ? -36.344 -36.281 15.836 1 31.16 372 LEU A O 1
ATOM 2810 N N . LEU A 1 373 ? -34.531 -34.656 15.641 1 30.16 373 LEU A N 1
ATOM 2811 C CA . LEU A 1 373 ? -35.344 -34.406 14.469 1 30.16 373 LEU A CA 1
ATOM 2812 C C . LEU A 1 373 ? -35.125 -35.5 13.406 1 30.16 373 LEU A C 1
ATOM 2814 O O . LEU A 1 373 ? -35.781 -35.5 12.359 1 30.16 373 LEU A O 1
ATOM 2818 N N . LEU A 1 374 ? -33.969 -36.188 13.555 1 31.09 374 LEU A N 1
ATOM 2819 C CA . LEU A 1 374 ? -33.969 -37.375 12.672 1 31.09 374 LEU A CA 1
ATOM 2820 C C . LEU A 1 374 ? -35.125 -38.312 13.008 1 31.09 374 LEU A C 1
ATOM 2822 O O . LEU A 1 374 ? -35.656 -39 12.117 1 31.09 374 LEU A O 1
ATOM 2826 N N . ILE A 1 375 ? -35.344 -38.406 14.312 1 33.41 375 ILE A N 1
ATOM 2827 C CA . ILE A 1 375 ? -36.344 -39.375 14.711 1 33.41 375 ILE A CA 1
ATOM 2828 C C . ILE A 1 375 ? -37.719 -38.875 14.242 1 33.41 375 ILE A C 1
ATOM 2830 O O . ILE A 1 375 ? -38.594 -39.688 13.93 1 33.41 375 ILE A O 1
ATOM 2834 N N . ILE A 1 376 ? -37.781 -37.531 14.234 1 34.56 376 ILE A N 1
ATOM 2835 C CA . ILE A 1 376 ? -39.156 -37.156 13.93 1 34.56 376 ILE A CA 1
ATOM 2836 C C . ILE A 1 376 ? -39.438 -37.375 12.445 1 34.56 376 ILE A C 1
ATOM 2838 O O . ILE A 1 376 ? -40.562 -37.688 12.047 1 34.56 376 ILE A O 1
ATOM 2842 N N . ALA A 1 377 ? -38.375 -37.188 11.641 1 33.28 377 ALA A N 1
ATOM 2843 C CA . ALA A 1 377 ? -38.656 -37.469 10.234 1 33.28 377 ALA A CA 1
ATOM 2844 C C . ALA A 1 377 ? -38.844 -38.969 10 1 33.28 377 ALA A C 1
ATOM 2846 O O . ALA A 1 377 ? -39.625 -39.375 9.125 1 33.28 377 ALA A O 1
ATOM 2847 N N . LEU A 1 378 ? -38.062 -39.719 10.766 1 36.5 378 LEU A N 1
ATOM 2848 C CA . LEU A 1 378 ? -38.344 -41.125 10.57 1 36.5 378 LEU A CA 1
ATOM 2849 C C . LEU A 1 378 ? -39.812 -41.438 10.945 1 36.5 378 LEU A C 1
ATOM 2851 O O . LEU A 1 378 ? -40.438 -42.25 10.312 1 36.5 378 LEU A O 1
ATOM 2855 N N . LEU A 1 379 ? -40.188 -40.781 12.031 1 36.59 379 LEU A N 1
ATOM 2856 C CA . LEU A 1 379 ? -41.531 -41.125 12.43 1 36.59 379 LEU A CA 1
ATOM 2857 C C . LEU A 1 379 ? -42.562 -40.594 11.43 1 36.59 379 LEU A C 1
ATOM 2859 O O . LEU A 1 379 ? -43.625 -41.188 11.258 1 36.59 379 LEU A O 1
ATOM 2863 N N . TYR A 1 380 ? -42.156 -39.406 10.852 1 35.41 380 TYR A N 1
ATOM 2864 C CA . TYR A 1 380 ? -43.219 -38.906 9.984 1 35.41 380 TYR A CA 1
ATOM 2865 C C . TYR A 1 380 ? -43.344 -39.781 8.734 1 35.41 380 TYR A C 1
ATOM 2867 O O . TYR A 1 380 ? -44.375 -39.719 8.031 1 35.41 380 TYR A O 1
ATOM 2875 N N . VAL A 1 381 ? -42.219 -40.344 8.25 1 38.16 381 VAL A N 1
ATOM 2876 C CA . VAL A 1 381 ? -42.438 -41.25 7.113 1 38.16 381 VAL A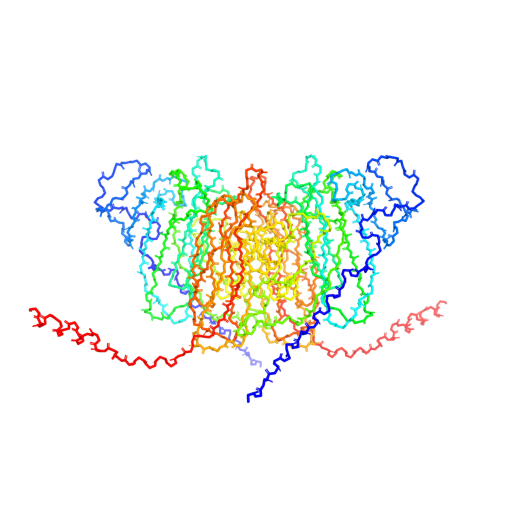 CA 1
ATOM 2877 C C . VAL A 1 381 ? -43.344 -42.375 7.535 1 38.16 381 VAL A C 1
ATOM 2879 O O . VAL A 1 381 ? -44.031 -43 6.703 1 38.16 381 VAL A O 1
ATOM 2882 N N . ALA A 1 382 ? -43.188 -42.781 8.789 1 34.75 382 ALA A N 1
ATOM 2883 C CA . ALA A 1 382 ? -44.031 -43.969 9.109 1 34.75 382 ALA A CA 1
ATOM 2884 C C . ALA A 1 382 ? -45.5 -43.594 9.117 1 34.75 382 ALA A C 1
ATOM 2886 O O . ALA A 1 382 ? -46.375 -44.469 9.156 1 34.75 382 ALA A O 1
ATOM 2887 N N . VAL A 1 383 ? -45.656 -42.25 9.469 1 38.16 383 VAL A N 1
ATOM 2888 C CA . VAL A 1 383 ? -47.094 -42.031 9.555 1 38.16 383 VAL A CA 1
ATOM 2889 C C . VAL A 1 383 ? -47.688 -41.938 8.148 1 38.16 383 VAL A C 1
ATOM 2891 O O . VAL A 1 383 ? -48.875 -42.156 7.953 1 38.16 383 VAL A O 1
ATOM 2894 N N . LEU A 1 384 ? -46.906 -41.625 7.133 1 31.16 384 LEU A N 1
ATOM 2895 C CA . LEU A 1 384 ? -47.656 -41.844 5.891 1 31.16 384 LEU A CA 1
ATOM 2896 C C . LEU A 1 384 ? -47.531 -43.312 5.453 1 31.16 384 LEU A C 1
ATOM 2898 O O . LEU A 1 384 ? -46.469 -43.906 5.543 1 31.16 384 LEU A O 1
ATOM 2902 N N . MET B 1 1 ? 51.75 -27.5 17.203 1 29.2 1 MET B N 1
ATOM 2903 C CA . MET B 1 1 ? 51.031 -26.719 16.188 1 29.2 1 MET B CA 1
ATOM 2904 C C . MET B 1 1 ? 49.75 -27.438 15.75 1 29.2 1 MET B C 1
ATOM 2906 O O . MET B 1 1 ? 49.781 -28.266 14.836 1 29.2 1 MET B O 1
ATOM 2910 N N . ILE B 1 2 ? 48.844 -27.797 16.672 1 36.22 2 ILE B N 1
ATOM 2911 C CA . ILE B 1 2 ? 47.625 -28.562 16.5 1 36.22 2 ILE B CA 1
ATOM 2912 C C . ILE B 1 2 ? 46.625 -27.734 15.695 1 36.22 2 ILE B C 1
ATOM 2914 O O . ILE B 1 2 ? 46.219 -26.641 16.109 1 36.22 2 ILE B O 1
ATOM 2918 N N . TRP B 1 3 ? 46.562 -27.984 14.383 1 34.5 3 TRP B N 1
ATOM 2919 C CA . TRP B 1 3 ? 45.656 -27.438 13.383 1 34.5 3 TRP B CA 1
ATOM 2920 C C . TRP B 1 3 ? 44.188 -27.734 13.734 1 34.5 3 TRP B C 1
ATOM 2922 O O . TRP B 1 3 ? 43.812 -28.906 13.836 1 34.5 3 TRP B O 1
ATOM 2932 N N . PHE B 1 4 ? 43.531 -26.953 14.578 1 38.84 4 PHE B N 1
ATOM 2933 C CA . PHE B 1 4 ? 42.094 -27.016 14.805 1 38.84 4 PHE B CA 1
ATOM 2934 C C . PHE B 1 4 ? 41.344 -26.844 13.5 1 38.84 4 PHE B C 1
ATOM 2936 O O . PHE B 1 4 ? 41.375 -25.781 12.875 1 38.84 4 PHE B O 1
ATOM 2943 N N . GLN B 1 5 ? 40.969 -27.953 12.805 1 34.53 5 GLN B N 1
ATOM 2944 C CA . GLN B 1 5 ? 40.062 -28.031 11.648 1 34.53 5 GLN B CA 1
ATOM 2945 C C . GLN B 1 5 ? 38.656 -27.578 12.008 1 34.53 5 GLN B C 1
ATOM 2947 O O . GLN B 1 5 ? 38.031 -28.172 12.875 1 34.53 5 GLN B O 1
ATOM 2952 N N . ARG B 1 6 ? 38.312 -26.281 11.891 1 36.66 6 ARG B N 1
ATOM 2953 C CA . ARG B 1 6 ? 36.938 -25.828 11.898 1 36.66 6 ARG B CA 1
ATOM 2954 C C . ARG B 1 6 ? 36.094 -26.594 10.883 1 36.66 6 ARG B C 1
ATOM 2956 O O . ARG B 1 6 ? 36.375 -26.547 9.68 1 36.66 6 ARG B O 1
ATOM 2963 N N . ILE B 1 7 ? 35.375 -27.578 11.32 1 33.84 7 ILE B N 1
ATOM 2964 C CA . ILE B 1 7 ? 34.344 -28.234 10.531 1 33.84 7 ILE B CA 1
ATOM 2965 C C . ILE B 1 7 ? 33.188 -27.25 10.281 1 33.84 7 ILE B C 1
ATOM 2967 O O . ILE B 1 7 ? 32.562 -26.797 11.227 1 33.84 7 ILE B O 1
ATOM 2971 N N . PHE B 1 8 ? 33.281 -26.469 9.234 1 35.25 8 PHE B N 1
ATOM 2972 C CA . PHE B 1 8 ? 32.094 -25.781 8.719 1 35.25 8 PHE B CA 1
ATOM 2973 C C . PHE B 1 8 ? 30.984 -26.766 8.414 1 35.25 8 PHE B C 1
ATOM 2975 O O . PHE B 1 8 ? 31.109 -27.594 7.512 1 35.25 8 PHE B O 1
ATOM 2982 N N . LEU B 1 9 ? 30.219 -27.062 9.398 1 32.22 9 LEU B N 1
ATOM 2983 C CA . LEU B 1 9 ? 28.984 -27.781 9.086 1 32.22 9 LEU B CA 1
ATOM 2984 C C . LEU B 1 9 ? 28.141 -26.984 8.094 1 32.22 9 LEU B C 1
ATOM 2986 O O . LEU B 1 9 ? 27.625 -25.922 8.43 1 32.22 9 LEU B O 1
ATOM 2990 N N . LEU B 1 10 ? 28.406 -27.188 6.828 1 33.56 10 LEU B N 1
ATOM 2991 C CA . LEU B 1 10 ? 27.453 -26.812 5.781 1 33.56 10 LEU B CA 1
ATOM 2992 C C . LEU B 1 10 ? 26.094 -27.422 6.043 1 33.56 10 LEU B C 1
ATOM 2994 O O . LEU B 1 10 ? 25.922 -28.641 5.945 1 33.56 10 LEU B O 1
ATOM 2998 N N . LEU B 1 11 ? 25.375 -26.859 6.957 1 36.09 11 LEU B N 1
ATOM 2999 C CA . LEU B 1 11 ? 23.969 -27.266 6.895 1 36.09 11 LEU B CA 1
ATOM 3000 C C . LEU B 1 11 ? 23.453 -27.203 5.465 1 36.09 11 LEU B C 1
ATOM 3002 O O . LEU B 1 11 ? 23.406 -26.125 4.859 1 36.09 11 LEU B O 1
ATOM 3006 N N . LEU B 1 12 ? 23.516 -28.359 4.82 1 33.59 12 LEU B N 1
ATOM 3007 C CA . LEU B 1 12 ? 22.797 -28.609 3.568 1 33.59 12 LEU B CA 1
ATOM 3008 C C . LEU B 1 12 ? 21.359 -28.141 3.664 1 33.59 12 LEU B C 1
ATOM 3010 O O . LEU B 1 12 ? 20.547 -28.75 4.383 1 33.59 12 LEU B O 1
ATOM 3014 N N . VAL B 1 13 ? 21.172 -26.844 3.588 1 38.25 13 VAL B N 1
ATOM 3015 C CA . VAL B 1 13 ? 19.812 -26.484 3.195 1 38.25 13 VAL B CA 1
ATOM 3016 C C . VAL B 1 13 ? 19.391 -27.312 1.984 1 38.25 13 VAL B C 1
ATOM 3018 O O . VAL B 1 13 ? 19.969 -27.188 0.903 1 38.25 13 VAL B O 1
ATOM 3021 N N . SER B 1 14 ? 18.953 -28.531 2.254 1 35 14 SER B N 1
ATOM 3022 C CA . SER B 1 14 ? 18.312 -29.266 1.165 1 35 14 SER B CA 1
ATOM 3023 C C . SER B 1 14 ? 17.438 -28.344 0.32 1 35 14 SER B C 1
ATOM 3025 O O . SER B 1 14 ? 16.469 -27.781 0.819 1 35 14 SER B O 1
ATOM 3027 N N . TRP B 1 15 ? 18.062 -27.703 -0.598 1 39.25 15 TRP B N 1
ATOM 3028 C CA . TRP B 1 15 ? 17.266 -27.188 -1.698 1 39.25 15 TRP B CA 1
ATOM 3029 C C . TRP B 1 15 ? 16.219 -28.203 -2.146 1 39.25 15 TRP B C 1
ATOM 3031 O O . TRP B 1 15 ? 16.578 -29.219 -2.764 1 39.25 15 TRP B O 1
ATOM 3041 N N . VAL B 1 16 ? 15.266 -28.531 -1.428 1 41.41 16 VAL B N 1
ATOM 3042 C CA . VAL B 1 16 ? 14.18 -29.266 -2.047 1 41.41 16 VAL B CA 1
ATOM 3043 C C . VAL B 1 16 ? 13.82 -28.641 -3.391 1 41.41 16 VAL B C 1
ATOM 3045 O O . VAL B 1 16 ? 13.586 -27.438 -3.477 1 41.41 16 VAL B O 1
ATOM 3048 N N . ALA B 1 17 ? 14.25 -29.281 -4.457 1 40.94 17 ALA B N 1
ATOM 3049 C CA . ALA B 1 17 ? 13.945 -29.125 -5.879 1 40.94 17 ALA B CA 1
ATOM 3050 C C . ALA B 1 17 ? 12.516 -28.625 -6.078 1 40.94 17 ALA B C 1
ATOM 3052 O O . ALA B 1 17 ? 11.641 -28.875 -5.254 1 40.94 17 ALA B O 1
ATOM 3053 N N . SER B 1 18 ? 12.328 -27.547 -6.742 1 47.47 18 SER B N 1
ATOM 3054 C CA . SER B 1 18 ? 11.109 -27.156 -7.449 1 47.47 18 SER B CA 1
ATOM 3055 C C . SER B 1 18 ? 10.281 -28.359 -7.836 1 47.47 18 SER B C 1
ATOM 3057 O O . SER B 1 18 ? 10.664 -29.125 -8.727 1 47.47 18 SER B O 1
ATOM 3059 N N . SER B 1 19 ? 10.016 -29.219 -6.812 1 51.66 19 SER B N 1
ATOM 3060 C CA . SER B 1 19 ? 9.18 -30.375 -7.09 1 51.66 19 SER B CA 1
ATOM 3061 C C . SER B 1 19 ? 7.898 -29.984 -7.816 1 51.66 19 SER B C 1
ATOM 3063 O O . SER B 1 19 ? 7.441 -28.844 -7.699 1 51.66 19 SER B O 1
ATOM 3065 N N . ASP B 1 20 ? 7.625 -30.719 -8.93 1 74.06 20 ASP B N 1
ATOM 3066 C CA . ASP B 1 20 ? 6.488 -30.938 -9.828 1 74.06 20 ASP B CA 1
ATOM 3067 C C . ASP B 1 20 ? 5.203 -31.188 -9.039 1 74.06 20 ASP B C 1
ATOM 3069 O O . ASP B 1 20 ? 4.668 -32.281 -9.039 1 74.06 20 ASP B O 1
ATOM 3073 N N . LEU B 1 21 ? 4.879 -30.328 -8.227 1 90.88 21 LEU B N 1
ATOM 3074 C CA . LEU B 1 21 ? 3.672 -30.516 -7.426 1 90.88 21 LEU B CA 1
ATOM 3075 C C . LEU B 1 21 ? 2.424 -30.375 -8.297 1 90.88 21 LEU B C 1
ATOM 3077 O O . LEU B 1 21 ? 1.408 -31.031 -8.031 1 90.88 21 LEU B O 1
ATOM 3081 N N . LEU B 1 22 ? 2.578 -29.594 -9.289 1 95.56 22 LEU B N 1
ATOM 3082 C CA . LEU B 1 22 ? 1.423 -29.375 -10.156 1 95.56 22 LEU B CA 1
ATOM 3083 C C . LEU B 1 22 ? 1.541 -30.188 -11.438 1 95.56 22 LEU B C 1
ATOM 3085 O O . LEU B 1 22 ? 2.635 -30.328 -11.992 1 95.56 22 LEU B O 1
ATOM 3089 N N . GLU B 1 23 ? 0.434 -30.734 -11.852 1 95.69 23 GLU B N 1
ATOM 3090 C CA . GLU B 1 23 ? 0.35 -31.328 -13.18 1 95.69 23 GLU B CA 1
ATOM 3091 C C . GLU B 1 23 ? 0.057 -30.281 -14.242 1 95.69 23 GLU B C 1
ATOM 3093 O O . GLU B 1 23 ? -0.841 -29.453 -14.07 1 95.69 23 GLU B O 1
ATOM 3098 N N . ASN B 1 24 ? 0.838 -30.297 -15.305 1 96.19 24 ASN B N 1
ATOM 3099 C CA . ASN B 1 24 ? 0.654 -29.406 -16.438 1 96.19 24 ASN B CA 1
ATOM 3100 C C . ASN B 1 24 ? 0.633 -27.938 -16 1 96.19 24 ASN B C 1
ATOM 3102 O O . ASN B 1 24 ? -0.292 -27.203 -16.344 1 96.19 24 ASN B O 1
ATOM 3106 N N . PRO B 1 25 ? 1.669 -27.516 -15.219 1 96.25 25 PRO B N 1
ATOM 3107 C CA . PRO B 1 25 ? 1.655 -26.156 -14.672 1 96.25 25 PRO B CA 1
ATOM 3108 C C . PRO B 1 25 ? 1.883 -25.078 -15.734 1 96.25 25 PRO B C 1
ATOM 3110 O O . PRO B 1 25 ? 1.604 -23.906 -15.5 1 96.25 25 PRO B O 1
ATOM 3113 N N . ASP B 1 26 ? 2.404 -25.406 -16.875 1 95.81 26 ASP B N 1
ATOM 3114 C CA . ASP B 1 26 ? 2.684 -24.438 -17.938 1 95.81 26 ASP B CA 1
ATOM 3115 C C . ASP B 1 26 ? 1.64 -24.516 -19.047 1 95.81 26 ASP B C 1
ATOM 3117 O O . ASP B 1 26 ? 1.72 -23.797 -20.047 1 95.81 26 ASP B O 1
ATOM 3121 N N . PHE B 1 27 ? 0.687 -25.422 -18.969 1 95.69 27 PHE B N 1
ATOM 3122 C CA . PHE B 1 27 ? -0.447 -25.625 -19.859 1 95.69 27 PHE B CA 1
ATOM 3123 C C . PHE B 1 27 ? 0.027 -26.031 -21.25 1 95.69 27 PHE B C 1
ATOM 3125 O O . PHE B 1 27 ? -0.619 -25.703 -22.25 1 95.69 27 PHE B O 1
ATOM 3132 N N . GLU B 1 28 ? 1.166 -26.688 -21.344 1 94.81 28 GLU B N 1
ATOM 3133 C CA . GLU B 1 28 ? 1.689 -27.078 -22.641 1 94.81 28 GLU B CA 1
ATOM 3134 C C . GLU B 1 28 ? 1.167 -28.453 -23.062 1 94.81 28 GLU B C 1
ATOM 3136 O O . GLU B 1 28 ? 1.294 -28.844 -24.234 1 94.81 28 GLU B O 1
ATOM 3141 N N . SER B 1 29 ? 0.682 -29.281 -22.094 1 93.56 29 SER B N 1
ATOM 3142 C CA . SER B 1 29 ? -0.088 -30.453 -22.469 1 93.56 29 SER B CA 1
ATOM 3143 C C . SER B 1 29 ? -1.489 -30.078 -22.938 1 93.56 29 SER B C 1
ATOM 3145 O O . SER B 1 29 ? -2.312 -29.625 -22.125 1 93.56 29 SER B O 1
ATOM 3147 N N . PRO B 1 30 ? -1.781 -30.219 -24.156 1 91.31 30 PRO B N 1
ATOM 3148 C CA . PRO B 1 30 ? -3.02 -29.688 -24.719 1 91.31 30 PRO B CA 1
ATOM 3149 C C . PRO B 1 30 ? -4.266 -30.391 -24.188 1 91.31 30 PRO B C 1
ATOM 3151 O O . PRO B 1 30 ? -4.18 -31.5 -23.672 1 91.31 30 PRO B O 1
ATOM 3154 N N . PRO B 1 31 ? -5.387 -29.688 -24.359 1 91.62 31 PRO B N 1
ATOM 3155 C CA . PRO B 1 31 ? -6.656 -30.312 -23.984 1 91.62 31 PRO B CA 1
ATOM 3156 C C . PRO B 1 31 ? -6.965 -31.562 -24.812 1 91.62 31 PRO B C 1
ATOM 3158 O O . PRO B 1 31 ? -6.562 -31.641 -25.984 1 91.62 31 PRO B O 1
ATOM 3161 N N . LYS B 1 32 ? -7.605 -32.438 -24.172 1 87.44 32 LYS B N 1
ATOM 3162 C CA . LYS B 1 32 ? -8.039 -33.656 -24.859 1 87.44 32 LYS B CA 1
ATOM 3163 C C . LYS B 1 32 ? -9.523 -33.594 -25.188 1 87.44 32 LYS B C 1
ATOM 3165 O O . LYS B 1 32 ? -10.297 -32.906 -24.5 1 87.44 32 LYS B O 1
ATOM 3170 N N . ASN B 1 33 ? -9.898 -34.312 -26.297 1 78.62 33 ASN B N 1
ATOM 3171 C CA . ASN B 1 33 ? -11.281 -34.375 -26.75 1 78.62 33 ASN B CA 1
ATOM 3172 C C . ASN B 1 33 ? -11.82 -33 -27.156 1 78.62 33 ASN B C 1
ATOM 3174 O O . ASN B 1 33 ? -12.969 -32.688 -26.859 1 78.62 33 ASN B O 1
ATOM 3178 N N . SER B 1 34 ? -10.852 -32.094 -27.422 1 63.81 34 SER B N 1
ATOM 3179 C CA . SER B 1 34 ? -11.297 -30.766 -27.859 1 63.81 34 SER B CA 1
ATOM 3180 C C . SER B 1 34 ? -11.562 -30.734 -29.359 1 63.81 34 SER B C 1
ATOM 3182 O O . SER B 1 34 ? -10.789 -31.297 -30.141 1 63.81 34 SER B O 1
ATOM 3184 N N . ASN B 1 35 ? -12.859 -30.656 -29.703 1 58 35 ASN B N 1
ATOM 3185 C CA . ASN B 1 35 ? -13.156 -30.516 -31.125 1 58 35 ASN B CA 1
ATOM 3186 C C . ASN B 1 35 ? -12.641 -29.188 -31.672 1 58 35 ASN B C 1
ATOM 3188 O O . ASN B 1 35 ? -13.008 -28.781 -32.781 1 58 35 ASN B O 1
ATOM 3192 N N . ALA B 1 36 ? -12.016 -28.469 -30.703 1 55.25 36 ALA B N 1
ATOM 3193 C CA . ALA B 1 36 ? -11.906 -27.047 -30.969 1 55.25 36 ALA B CA 1
ATOM 3194 C C . ALA B 1 36 ? -10.898 -26.766 -32.094 1 55.25 36 ALA B C 1
ATOM 3196 O O . ALA B 1 36 ? -9.945 -27.531 -32.281 1 55.25 36 ALA B O 1
ATOM 3197 N N . SER B 1 37 ? -11.203 -25.906 -32.906 1 58.72 37 SER B N 1
ATOM 3198 C CA . SER B 1 37 ? -10.602 -25.281 -34.094 1 58.72 37 SER B CA 1
ATOM 3199 C C . SER B 1 37 ? -9.219 -24.719 -33.781 1 58.72 37 SER B C 1
ATOM 3201 O O . SER B 1 37 ? -8.883 -24.484 -32.625 1 58.72 37 SER B O 1
ATOM 3203 N N . SER B 1 38 ? -8.211 -24.766 -34.781 1 65.62 38 SER B N 1
ATOM 3204 C CA . SER B 1 38 ? -6.801 -24.391 -34.844 1 65.62 38 SER B CA 1
ATOM 3205 C C . SER B 1 38 ? -6.598 -22.922 -34.562 1 65.62 38 SER B C 1
ATOM 3207 O O . SER B 1 38 ? -5.508 -22.375 -34.781 1 65.62 38 SER B O 1
ATOM 3209 N N . GLY B 1 39 ? -7.621 -22.188 -33.875 1 78.19 39 GLY B N 1
ATOM 3210 C CA . GLY B 1 39 ? -7.359 -20.766 -33.688 1 78.19 39 GLY B CA 1
ATOM 3211 C C . GLY B 1 39 ? -6.602 -20.469 -32.406 1 78.19 39 GLY B C 1
ATOM 3212 O O . GLY B 1 39 ? -6.281 -21.375 -31.641 1 78.19 39 GLY B O 1
ATOM 3213 N N . PRO B 1 40 ? -6.242 -19.172 -32.344 1 87.62 40 PRO B N 1
ATOM 3214 C CA . PRO B 1 40 ? -5.438 -18.75 -31.188 1 87.62 40 PRO B CA 1
ATOM 3215 C C . PRO B 1 40 ? -6.199 -18.828 -29.859 1 87.62 40 PRO B C 1
ATOM 3217 O O . PRO B 1 40 ? -5.586 -18.891 -28.797 1 87.62 40 PRO B O 1
ATOM 3220 N N . PHE B 1 41 ? -7.547 -18.844 -29.938 1 88.44 41 PHE B N 1
ATOM 3221 C CA . PHE B 1 41 ? -8.398 -19 -28.766 1 88.44 41 PHE B CA 1
ATOM 3222 C C . PHE B 1 41 ? -9.398 -20.125 -28.953 1 88.44 41 PHE B C 1
ATOM 3224 O O . PHE B 1 41 ? -10.234 -20.078 -29.859 1 88.44 41 PHE B O 1
ATOM 3231 N N . VAL B 1 42 ? -9.328 -21.141 -28.172 1 89.44 42 VAL B N 1
ATOM 3232 C CA . VAL B 1 42 ? -10.203 -22.297 -28.281 1 89.44 42 VAL B CA 1
ATOM 3233 C C . VAL B 1 42 ? -11.031 -22.453 -27.016 1 89.44 42 VAL B C 1
ATOM 3235 O O . VAL B 1 42 ? -10.477 -22.625 -25.922 1 89.44 42 VAL B O 1
ATOM 3238 N N . LEU B 1 43 ? -12.281 -22.344 -27.141 1 90.88 43 LEU B N 1
ATOM 3239 C CA . LEU B 1 43 ? -13.18 -22.531 -26 1 90.88 43 LEU B CA 1
ATOM 3240 C C . LEU B 1 43 ? -13.18 -23.984 -25.531 1 90.88 43 LEU B C 1
ATOM 3242 O O . LEU B 1 43 ? -13.344 -24.891 -26.344 1 90.88 43 LEU B O 1
ATOM 3246 N N . LEU B 1 44 ? -12.938 -24.156 -24.25 1 90.44 44 LEU B N 1
ATOM 3247 C CA . LEU B 1 44 ? -12.961 -25.5 -23.672 1 90.44 44 LEU B CA 1
ATOM 3248 C C . LEU B 1 44 ? -14.344 -25.844 -23.141 1 90.44 44 LEU B C 1
ATOM 3250 O O . LEU B 1 44 ? -14.906 -25.078 -22.344 1 90.44 44 LEU B O 1
ATOM 3254 N N . ASP B 1 45 ? -14.969 -26.781 -23.688 1 78.25 45 ASP B N 1
ATOM 3255 C CA . ASP B 1 45 ? -16.344 -27.109 -23.312 1 78.25 45 ASP B CA 1
ATOM 3256 C C . ASP B 1 45 ? -16.375 -28.219 -22.266 1 78.25 45 ASP B C 1
ATOM 3258 O O . ASP B 1 45 ? -15.328 -28.609 -21.719 1 78.25 45 ASP B O 1
ATOM 3262 N N . GLN B 1 46 ? -17.578 -28.594 -21.828 1 76.88 46 GLN B N 1
ATOM 3263 C CA . GLN B 1 46 ? -17.781 -29.547 -20.734 1 76.88 46 GLN B CA 1
ATOM 3264 C C . GLN B 1 46 ? -17.172 -30.891 -21.062 1 76.88 46 GLN B C 1
ATOM 3266 O O . GLN B 1 46 ? -16.922 -31.703 -20.172 1 76.88 46 GLN B O 1
ATOM 3271 N N . ASN B 1 47 ? -16.875 -31.109 -22.328 1 79.5 47 ASN B N 1
ATOM 3272 C CA . ASN B 1 47 ? -16.328 -32.406 -22.734 1 79.5 47 ASN B CA 1
ATOM 3273 C C . ASN B 1 47 ? -14.797 -32.375 -22.781 1 79.5 47 ASN B C 1
ATOM 3275 O O . ASN B 1 47 ? -14.148 -33.406 -22.906 1 79.5 47 ASN B O 1
ATOM 3279 N N . THR B 1 48 ? -14.312 -31.219 -22.719 1 81.88 48 THR B N 1
ATOM 3280 C CA . THR B 1 48 ? -12.875 -31.062 -22.844 1 81.88 48 THR B CA 1
ATOM 3281 C C . THR B 1 48 ? -12.188 -31.203 -21.484 1 81.88 48 THR B C 1
ATOM 3283 O O . THR B 1 48 ? -12.703 -30.719 -20.469 1 81.88 48 THR B O 1
ATOM 3286 N N . THR B 1 49 ? -11.125 -32 -21.547 1 86.38 49 THR B N 1
ATOM 3287 C CA . THR B 1 49 ? -10.32 -32.125 -20.328 1 86.38 49 THR B CA 1
ATOM 3288 C C . THR B 1 49 ? -8.961 -31.469 -20.516 1 86.38 49 THR B C 1
ATOM 3290 O O . THR B 1 49 ? -8.367 -31.547 -21.594 1 86.38 49 THR B O 1
ATOM 3293 N N . LEU B 1 50 ? -8.523 -30.734 -19.625 1 92.19 50 LEU B N 1
ATOM 3294 C CA . LEU B 1 50 ? -7.168 -30.219 -19.5 1 92.19 50 LEU B CA 1
ATOM 3295 C C . LEU B 1 50 ? -6.379 -31 -18.453 1 92.19 50 LEU B C 1
ATOM 3297 O O . LEU B 1 50 ? -6.75 -31.016 -17.281 1 92.19 50 LEU B O 1
ATOM 3301 N N . PRO B 1 51 ? -5.336 -31.688 -18.906 1 93.69 51 PRO B N 1
ATOM 3302 C CA . PRO B 1 51 ? -4.625 -32.562 -17.969 1 93.69 51 PRO B CA 1
ATOM 3303 C C . PRO B 1 51 ? -4.316 -31.859 -16.641 1 93.69 51 PRO B C 1
ATOM 3305 O O . PRO B 1 51 ? -3.682 -30.812 -16.625 1 93.69 51 PRO B O 1
ATOM 3308 N N . GLY B 1 52 ? -4.785 -32.438 -15.57 1 94.62 52 GLY B N 1
ATOM 3309 C CA . GLY B 1 52 ? -4.465 -32 -14.219 1 94.62 52 GLY B CA 1
ATOM 3310 C C . GLY B 1 52 ? -5.438 -30.969 -13.68 1 94.62 52 GLY B C 1
ATOM 3311 O O . GLY B 1 52 ? -5.418 -30.656 -12.484 1 94.62 52 GLY B O 1
ATOM 3312 N N . TRP B 1 53 ? -6.305 -30.453 -14.516 1 96.44 53 TRP B N 1
ATOM 3313 C CA . TRP B 1 53 ? -7.109 -29.312 -14.086 1 96.44 53 TRP B CA 1
ATOM 3314 C C . TRP B 1 53 ? -8.594 -29.609 -14.227 1 96.44 53 TRP B C 1
ATOM 3316 O O . TRP B 1 53 ? -9.023 -30.234 -15.211 1 96.44 53 TRP B O 1
ATOM 3326 N N . THR B 1 54 ? -9.297 -29.266 -13.227 1 95.81 54 THR B N 1
ATOM 3327 C CA . THR B 1 54 ? -10.75 -29.219 -13.312 1 95.81 54 THR B CA 1
ATOM 3328 C C . THR B 1 54 ? -11.227 -27.859 -13.797 1 95.81 54 THR B C 1
ATOM 3330 O O . THR B 1 54 ? -10.727 -26.828 -13.344 1 95.81 54 THR B O 1
ATOM 3333 N N . LEU B 1 55 ? -12.219 -27.875 -14.711 1 95.25 55 LEU B N 1
ATOM 3334 C CA . LEU B 1 55 ? -12.688 -26.641 -15.32 1 95.25 55 LEU B CA 1
ATOM 3335 C C . LEU B 1 55 ? -14.125 -26.344 -14.906 1 95.25 55 LEU B C 1
ATOM 3337 O O . LEU B 1 55 ? -14.938 -27.266 -14.766 1 95.25 55 LEU B O 1
ATOM 3341 N N . GLN B 1 56 ? -14.414 -25.141 -14.711 1 95 56 GLN B N 1
ATOM 3342 C CA . GLN B 1 56 ? -15.766 -24.641 -14.492 1 95 56 GLN B CA 1
ATOM 3343 C C . GLN B 1 56 ? -15.977 -23.312 -15.219 1 95 56 GLN B C 1
ATOM 3345 O O . GLN B 1 56 ? -15.078 -22.469 -15.25 1 95 56 GLN B O 1
ATOM 3350 N N . GLY B 1 57 ? -17.125 -23.156 -15.891 1 94.38 57 GLY B N 1
ATOM 3351 C CA . GLY B 1 57 ? -17.438 -21.922 -16.578 1 94.38 57 GLY B CA 1
ATOM 3352 C C . GLY B 1 57 ? -16.719 -21.781 -17.906 1 94.38 57 GLY B C 1
ATOM 3353 O O . GLY B 1 57 ? -16.5 -22.781 -18.609 1 94.38 57 GLY B O 1
ATOM 3354 N N . THR B 1 58 ? -16.5 -20.547 -18.344 1 93.69 58 THR B N 1
ATOM 3355 C CA . THR B 1 58 ? -15.914 -20.25 -19.641 1 93.69 58 THR B CA 1
ATOM 3356 C C . THR B 1 58 ? -14.391 -20.25 -19.547 1 93.69 58 THR B C 1
ATOM 3358 O O . THR B 1 58 ? -13.805 -19.375 -18.906 1 93.69 58 THR B O 1
ATOM 3361 N N . VAL B 1 59 ? -13.773 -21.219 -20.125 1 94.88 59 VAL B N 1
ATOM 3362 C CA . VAL B 1 59 ? -12.32 -21.344 -20.156 1 94.88 59 VAL B CA 1
ATOM 3363 C C . VAL B 1 59 ? -11.844 -21.484 -21.594 1 94.88 59 VAL B C 1
ATOM 3365 O O . VAL B 1 59 ? -12.406 -22.266 -22.375 1 94.88 59 VAL B O 1
ATOM 3368 N N . GLN B 1 60 ? -10.844 -20.703 -21.906 1 93.56 60 GLN B N 1
ATOM 3369 C CA . GLN B 1 60 ? -10.281 -20.766 -23.266 1 93.56 60 GLN B CA 1
ATOM 3370 C C . GLN B 1 60 ? -8.82 -21.203 -23.219 1 93.56 60 GLN B C 1
ATOM 3372 O O . GLN B 1 60 ? -8.078 -20.812 -22.328 1 93.56 60 GLN B O 1
ATOM 3377 N N . TYR B 1 61 ? -8.508 -22.062 -24.125 1 94.12 61 TYR B N 1
ATOM 3378 C CA . TYR B 1 61 ? -7.117 -22.438 -24.375 1 94.12 61 TYR B CA 1
ATOM 3379 C C . TYR B 1 61 ? -6.484 -21.484 -25.391 1 94.12 61 TYR B C 1
ATOM 3381 O O . TYR B 1 61 ? -7.02 -21.281 -26.484 1 94.12 61 TYR B O 1
ATOM 3389 N N . VAL B 1 62 ? -5.395 -20.859 -25 1 93.94 62 VAL B N 1
ATOM 3390 C CA . VAL B 1 62 ? -4.82 -19.766 -25.781 1 93.94 62 VAL B CA 1
ATOM 3391 C C . VAL B 1 62 ? -3.463 -20.188 -26.344 1 93.94 62 VAL B C 1
ATOM 3393 O O . VAL B 1 62 ? -2.678 -20.844 -25.656 1 93.94 62 VAL B O 1
ATOM 3396 N N . THR B 1 63 ? -3.203 -19.828 -27.578 1 93.12 63 THR B N 1
ATOM 3397 C CA . THR B 1 63 ? -1.896 -19.969 -28.203 1 93.12 63 THR B CA 1
ATOM 3398 C C . THR B 1 63 ? -1.352 -18.625 -28.641 1 93.12 63 THR B C 1
ATOM 3400 O O . THR B 1 63 ? -2.035 -17.859 -29.328 1 93.12 63 THR B O 1
ATOM 3403 N N . SER B 1 64 ? -0.199 -18.312 -28.141 1 91.75 64 SER B N 1
ATOM 3404 C CA . SER B 1 64 ? 0.392 -17.031 -28.516 1 91.75 64 SER B CA 1
ATOM 3405 C C . SER B 1 64 ? 1.91 -17.062 -28.375 1 91.75 64 SER B C 1
ATOM 3407 O O . SER B 1 64 ? 2.443 -17.719 -27.484 1 91.75 64 SER B O 1
ATOM 3409 N N . LEU B 1 65 ? 2.59 -16.219 -29.188 1 88.44 65 LEU B N 1
ATOM 3410 C CA . LEU B 1 65 ? 4.039 -16.078 -29.109 1 88.44 65 LEU B CA 1
ATOM 3411 C C . LEU B 1 65 ? 4.418 -15.078 -28.016 1 88.44 65 LEU B C 1
ATOM 3413 O O . LEU B 1 65 ? 5.598 -14.922 -27.688 1 88.44 65 LEU B O 1
ATOM 3417 N N . GLU B 1 66 ? 3.477 -14.406 -27.375 1 89.31 66 GLU B N 1
ATOM 3418 C CA . GLU B 1 66 ? 3.729 -13.383 -26.359 1 89.31 66 GLU B CA 1
ATOM 3419 C C . GLU B 1 66 ? 3.736 -13.984 -24.953 1 89.31 66 GLU B C 1
ATOM 3421 O O . GLU B 1 66 ? 3.965 -13.273 -23.969 1 89.31 66 GLU B O 1
ATOM 3426 N N . LEU B 1 67 ? 3.564 -15.297 -24.938 1 92.06 67 LEU B N 1
ATOM 3427 C CA . LEU B 1 67 ? 3.561 -16 -23.656 1 92.06 67 LEU B CA 1
ATOM 3428 C C . LEU B 1 67 ? 4.98 -16.297 -23.203 1 92.06 67 LEU B C 1
ATOM 3430 O O . LEU B 1 67 ? 5.922 -16.234 -24 1 92.06 67 LEU B O 1
ATOM 3434 N N . PRO B 1 68 ? 5.18 -16.578 -21.906 1 91.5 68 PRO B N 1
ATOM 3435 C CA . PRO B 1 68 ? 6.523 -16.828 -21.375 1 91.5 68 PRO B CA 1
ATOM 3436 C C . PRO B 1 68 ? 7.285 -17.875 -22.156 1 91.5 68 PRO B C 1
ATOM 3438 O O . PRO B 1 68 ? 8.5 -17.766 -22.344 1 91.5 68 PRO B O 1
ATOM 3441 N N . ASP B 1 69 ? 6.625 -18.938 -22.609 1 91.69 69 ASP B N 1
ATOM 3442 C CA . ASP B 1 69 ? 7.293 -20.031 -23.297 1 91.69 69 ASP B CA 1
ATOM 3443 C C . ASP B 1 69 ? 6.883 -20.078 -24.781 1 91.69 69 ASP B C 1
ATOM 3445 O O . ASP B 1 69 ? 7.109 -21.078 -25.453 1 91.69 69 ASP B O 1
ATOM 3449 N N . ASN B 1 70 ? 6.289 -19.016 -25.266 1 90 70 ASN B N 1
ATOM 3450 C CA . ASN B 1 70 ? 5.805 -18.938 -26.641 1 90 70 ASN B CA 1
ATOM 3451 C C . ASN B 1 70 ? 4.895 -20.125 -26.984 1 90 70 ASN B C 1
ATOM 3453 O O . ASN B 1 70 ? 4.996 -20.703 -28.062 1 90 70 ASN B O 1
ATOM 3457 N N . GLY B 1 71 ? 4.121 -20.516 -26.109 1 93.81 71 GLY B N 1
ATOM 3458 C CA . GLY B 1 71 ? 3.299 -21.719 -26.234 1 93.81 71 GLY B CA 1
ATOM 3459 C C . GLY B 1 71 ? 1.834 -21.469 -25.938 1 93.81 71 GLY B C 1
ATOM 3460 O O . GLY B 1 71 ? 1.187 -20.656 -26.609 1 93.81 71 GLY B O 1
ATOM 3461 N N . HIS B 1 72 ? 1.392 -22.141 -24.844 1 95.19 72 HIS B N 1
ATOM 3462 C CA . HIS B 1 72 ? -0.038 -22.141 -24.562 1 95.19 72 HIS B CA 1
ATOM 3463 C C . HIS B 1 72 ? -0.321 -21.609 -23.156 1 95.19 72 HIS B C 1
ATOM 3465 O O . HIS B 1 72 ? 0.558 -21.625 -22.297 1 95.19 72 HIS B O 1
ATOM 3471 N N . ALA B 1 73 ? -1.498 -21.094 -22.969 1 96.5 73 ALA B N 1
ATOM 3472 C CA . ALA B 1 73 ? -1.978 -20.547 -21.703 1 96.5 73 ALA B CA 1
ATOM 3473 C C . ALA B 1 73 ? -3.48 -20.75 -21.547 1 96.5 73 ALA B C 1
ATOM 3475 O O . ALA B 1 73 ? -4.117 -21.391 -22.391 1 96.5 73 ALA B O 1
ATOM 3476 N N . ILE B 1 74 ? -3.98 -20.312 -20.438 1 96.38 74 ILE B N 1
ATOM 3477 C CA . ILE B 1 74 ? -5.41 -20.406 -20.172 1 96.38 74 ILE B CA 1
ATOM 3478 C C . ILE B 1 74 ? -5.988 -19 -19.938 1 96.38 74 ILE B C 1
ATOM 3480 O O . ILE B 1 74 ? -5.391 -18.188 -19.234 1 96.38 74 ILE B O 1
ATOM 3484 N N . GLN B 1 75 ? -7.07 -18.703 -20.578 1 95.38 75 GLN B N 1
ATOM 3485 C CA . GLN B 1 75 ? -7.848 -17.5 -20.312 1 95.38 75 GLN B CA 1
ATOM 3486 C C . GLN B 1 75 ? -9.156 -17.828 -19.609 1 95.38 75 GLN B C 1
ATOM 3488 O O . GLN B 1 75 ? -9.875 -18.75 -20.016 1 95.38 75 GLN B O 1
ATOM 3493 N N . LEU B 1 76 ? -9.438 -17.141 -18.594 1 95.62 76 LEU B N 1
ATOM 3494 C CA . LEU B 1 76 ? -10.648 -17.375 -17.812 1 95.62 76 LEU B CA 1
ATOM 3495 C C . LEU B 1 76 ? -11.695 -16.297 -18.109 1 95.62 76 LEU B C 1
ATOM 3497 O O . LEU B 1 76 ? -11.461 -15.109 -17.875 1 95.62 76 LEU B O 1
ATOM 3501 N N . GLY B 1 77 ? -12.805 -16.766 -18.641 1 93.12 77 GLY B N 1
ATOM 3502 C CA . GLY B 1 77 ? -13.914 -15.844 -18.875 1 93.12 77 GLY B CA 1
ATOM 3503 C C . GLY B 1 77 ? -14.562 -15.352 -17.594 1 93.12 77 GLY B C 1
ATOM 3504 O O . GLY B 1 77 ? -14.062 -15.602 -16.5 1 93.12 77 GLY B O 1
ATOM 3505 N N . GLU B 1 78 ? -15.633 -14.688 -17.688 1 89.5 78 GLU B N 1
ATOM 3506 C CA . GLU B 1 78 ? -16.297 -14.016 -16.578 1 89.5 78 GLU B CA 1
ATOM 3507 C C . GLU B 1 78 ? -16.578 -14.984 -15.438 1 89.5 78 GLU B C 1
ATOM 3509 O O . GLU B 1 78 ? -16.469 -14.625 -14.266 1 89.5 78 GLU B O 1
ATOM 3514 N N . ASP B 1 79 ? -16.969 -16.172 -15.828 1 91.69 79 ASP B N 1
ATOM 3515 C CA . ASP B 1 79 ? -17.312 -17.188 -14.828 1 91.69 79 ASP B CA 1
ATOM 3516 C C . ASP B 1 79 ? -16.297 -18.312 -14.812 1 91.69 79 ASP B C 1
ATOM 3518 O O . ASP B 1 79 ? -16.578 -19.422 -14.336 1 91.69 79 ASP B O 1
ATOM 3522 N N . GLY B 1 80 ? -15.18 -18.078 -15.406 1 95.12 80 GLY B N 1
ATOM 3523 C CA . GLY B 1 80 ? -14.18 -19.125 -15.57 1 95.12 80 GLY B CA 1
ATOM 3524 C C . GLY B 1 80 ? -13.438 -19.438 -14.281 1 95.12 80 GLY B C 1
ATOM 3525 O O . GLY B 1 80 ? -13.07 -18.531 -13.531 1 95.12 80 GLY B O 1
ATOM 3526 N N . LYS B 1 81 ? -13.188 -20.719 -14.086 1 96 81 LYS B N 1
ATOM 3527 C CA . LYS B 1 81 ? -12.492 -21.219 -12.906 1 96 81 LYS B CA 1
ATOM 3528 C C . LYS B 1 81 ? -11.773 -22.531 -13.211 1 96 81 LYS B C 1
ATOM 3530 O O . LYS B 1 81 ? -12.312 -23.391 -13.914 1 96 81 LYS B O 1
ATOM 3535 N N . ILE B 1 82 ? -10.555 -22.625 -12.758 1 97.12 82 ILE B N 1
ATOM 3536 C CA . ILE B 1 82 ? -9.852 -23.906 -12.828 1 97.12 82 ILE B CA 1
ATOM 3537 C C . ILE B 1 82 ? -9.234 -24.234 -11.469 1 97.12 82 ILE B C 1
ATOM 3539 O O . ILE B 1 82 ? -8.93 -23.328 -10.688 1 97.12 82 ILE B O 1
ATOM 3543 N N . ASN B 1 83 ? -9.094 -25.453 -11.148 1 97.56 83 ASN B N 1
ATOM 3544 C CA . ASN B 1 83 ? -8.469 -25.812 -9.875 1 97.56 83 ASN B CA 1
ATOM 3545 C C . ASN B 1 83 ? -7.727 -27.141 -9.977 1 97.56 83 ASN B C 1
ATOM 3547 O O . ASN B 1 83 ? -7.984 -27.938 -10.883 1 97.56 83 ASN B O 1
ATOM 3551 N N . GLN B 1 84 ? -6.809 -27.359 -9.219 1 97.25 84 GLN B N 1
ATOM 3552 C CA . GLN B 1 84 ? -6.035 -28.578 -9.039 1 97.25 84 GLN B CA 1
ATOM 3553 C C . GLN B 1 84 ? -5.668 -28.797 -7.57 1 97.25 84 GLN B C 1
ATOM 3555 O O . GLN B 1 84 ? -5.254 -27.859 -6.891 1 97.25 84 GLN B O 1
ATOM 3560 N N . THR B 1 85 ? -5.879 -30 -7.113 1 97.31 85 THR B N 1
ATOM 3561 C CA . THR B 1 85 ? -5.457 -30.359 -5.766 1 97.31 85 THR B CA 1
ATOM 3562 C C . THR B 1 85 ? -4.148 -31.141 -5.801 1 97.31 85 THR B C 1
ATOM 3564 O O . THR B 1 85 ? -4.02 -32.125 -6.555 1 97.31 85 THR B O 1
ATOM 3567 N N . PHE B 1 86 ? -3.201 -30.734 -5.098 1 95.75 86 PHE B N 1
ATOM 3568 C CA . PHE B 1 86 ? -1.952 -31.469 -4.941 1 95.75 86 PHE B CA 1
ATOM 3569 C C . PHE B 1 86 ? -1.659 -31.734 -3.467 1 95.75 86 PHE B C 1
ATOM 3571 O O . PHE B 1 86 ? -2.314 -31.172 -2.588 1 95.75 86 PHE B O 1
ATOM 3578 N N . ILE B 1 87 ? -0.757 -32.625 -3.223 1 94.12 87 ILE B N 1
ATOM 3579 C CA . ILE B 1 87 ? -0.511 -33.094 -1.859 1 94.12 87 ILE B CA 1
ATOM 3580 C C . ILE B 1 87 ? 0.781 -32.469 -1.333 1 94.12 87 ILE B C 1
ATOM 3582 O O . ILE B 1 87 ? 1.816 -32.5 -2 1 94.12 87 ILE B O 1
ATOM 3586 N N . ALA B 1 88 ? 0.623 -31.766 -0.178 1 93.06 88 ALA B N 1
ATOM 3587 C CA . ALA B 1 88 ? 1.793 -31.188 0.478 1 93.06 88 ALA B CA 1
ATOM 3588 C C . ALA B 1 88 ? 2.818 -32.281 0.821 1 93.06 88 ALA B C 1
ATOM 3590 O O . ALA B 1 88 ? 2.453 -33.375 1.229 1 93.06 88 ALA B O 1
ATOM 3591 N N . LYS B 1 89 ? 4.027 -31.906 0.609 1 88.56 89 LYS B N 1
ATOM 3592 C CA . LYS B 1 89 ? 5.125 -32.812 0.937 1 88.56 89 LYS B CA 1
ATOM 3593 C C . LYS B 1 89 ? 6.039 -32.219 1.997 1 88.56 89 LYS B C 1
ATOM 3595 O O . LYS B 1 89 ? 6.41 -31.031 1.91 1 88.56 89 LYS B O 1
ATOM 3600 N N . GLY B 1 90 ? 6.367 -32.906 3.012 1 78 90 GLY B N 1
ATOM 3601 C CA . GLY B 1 90 ? 7.238 -32.438 4.07 1 78 90 GLY B CA 1
ATOM 3602 C C . GLY B 1 90 ? 6.484 -31.828 5.234 1 78 90 GLY B C 1
ATOM 3603 O O . GLY B 1 90 ? 5.273 -31.609 5.148 1 78 90 GLY B O 1
ATOM 3604 N N . GLY B 1 91 ? 7.195 -31.672 6.262 1 75.75 91 GLY B N 1
ATOM 3605 C CA . GLY B 1 91 ? 6.551 -31.141 7.453 1 75.75 91 GLY B CA 1
ATOM 3606 C C . GLY B 1 91 ? 6.734 -29.656 7.633 1 75.75 91 GLY B C 1
ATOM 3607 O O . GLY B 1 91 ? 7.867 -29.172 7.684 1 75.75 91 GLY B O 1
ATOM 3608 N N . ASP B 1 92 ? 5.727 -28.859 7.746 1 77.81 92 ASP B N 1
ATOM 3609 C CA . ASP B 1 92 ? 5.59 -27.469 8.148 1 77.81 92 ASP B CA 1
ATOM 3610 C C . ASP B 1 92 ? 6.398 -26.547 7.23 1 77.81 92 ASP B C 1
ATOM 3612 O O . ASP B 1 92 ? 7.234 -25.781 7.699 1 77.81 92 ASP B O 1
ATOM 3616 N N . VAL B 1 93 ? 6.117 -26.688 5.957 1 87.38 93 VAL B N 1
ATOM 3617 C CA . VAL B 1 93 ? 6.762 -25.797 4.984 1 87.38 93 VAL B CA 1
ATOM 3618 C C . VAL B 1 93 ? 5.719 -24.891 4.344 1 87.38 93 VAL B C 1
ATOM 3620 O O . VAL B 1 93 ? 4.531 -25.219 4.32 1 87.38 93 VAL B O 1
ATOM 3623 N N . ASN B 1 94 ? 6.141 -23.75 3.936 1 89.44 94 ASN B N 1
ATOM 3624 C CA . ASN B 1 94 ? 5.297 -22.812 3.197 1 89.44 94 ASN B CA 1
ATOM 3625 C C . ASN B 1 94 ? 5.32 -23.109 1.699 1 89.44 94 ASN B C 1
ATOM 3627 O O . ASN B 1 94 ? 6.371 -23.422 1.138 1 89.44 94 ASN B O 1
ATOM 3631 N N . TYR B 1 95 ? 4.184 -23.062 1.112 1 93.5 95 TYR B N 1
ATOM 3632 C CA . TYR B 1 95 ? 4.047 -23.266 -0.326 1 93.5 95 TYR B CA 1
ATOM 3633 C C . TYR B 1 95 ? 3.766 -21.938 -1.033 1 93.5 95 TYR B C 1
ATOM 3635 O O . TYR B 1 95 ? 2.672 -21.391 -0.917 1 93.5 95 TYR B O 1
ATOM 3643 N N . ILE B 1 96 ? 4.75 -21.469 -1.793 1 95.19 96 ILE B N 1
ATOM 3644 C CA . ILE B 1 96 ? 4.633 -20.172 -2.467 1 95.19 96 ILE B CA 1
ATOM 3645 C C . ILE B 1 96 ? 4.445 -20.391 -3.967 1 95.19 96 ILE B C 1
ATOM 3647 O O . ILE B 1 96 ? 5.273 -21.031 -4.617 1 95.19 96 ILE B O 1
ATOM 3651 N N . LEU B 1 97 ? 3.348 -19.844 -4.473 1 96.75 97 LEU B N 1
ATOM 3652 C CA . LEU B 1 97 ? 3.033 -19.922 -5.895 1 96.75 97 LEU B CA 1
ATOM 3653 C C . LEU B 1 97 ? 3.588 -18.719 -6.641 1 96.75 97 LEU B C 1
ATOM 3655 O O . LEU B 1 97 ? 3.457 -17.578 -6.168 1 96.75 97 LEU B O 1
ATOM 3659 N N . THR B 1 98 ? 4.27 -18.922 -7.719 1 97.81 98 THR B N 1
ATOM 3660 C CA . THR B 1 98 ? 4.551 -17.906 -8.719 1 97.81 98 THR B CA 1
ATOM 3661 C C . THR B 1 98 ? 3.838 -18.219 -10.031 1 97.81 98 THR B C 1
ATOM 3663 O O . THR B 1 98 ? 3.793 -19.375 -10.461 1 97.81 98 THR B O 1
ATOM 3666 N N . PHE B 1 99 ? 3.215 -17.219 -10.656 1 97.56 99 PHE B N 1
ATOM 3667 C CA . PHE B 1 99 ? 2.516 -17.422 -11.914 1 97.56 99 PHE B CA 1
ATOM 3668 C C . PHE B 1 99 ? 2.656 -16.203 -12.82 1 97.56 99 PHE B C 1
ATOM 3670 O O . PHE B 1 99 ? 2.936 -15.109 -12.352 1 97.56 99 PHE B O 1
ATOM 3677 N N . ALA B 1 100 ? 2.467 -16.453 -14.086 1 97.25 100 ALA B N 1
ATOM 3678 C CA . ALA B 1 100 ? 2.506 -15.375 -15.062 1 97.25 100 ALA B CA 1
ATOM 3679 C C . ALA B 1 100 ? 1.1 -14.883 -15.398 1 97.25 100 ALA B C 1
ATOM 3681 O O . ALA B 1 100 ? 0.204 -15.688 -15.664 1 97.25 100 ALA B O 1
ATOM 3682 N N . LEU B 1 101 ? 0.909 -13.641 -15.281 1 96.19 101 LEU B N 1
ATOM 3683 C CA . LEU B 1 101 ? -0.289 -12.961 -15.766 1 96.19 101 LEU B CA 1
ATOM 3684 C C . LEU B 1 101 ? 0.008 -12.172 -17.031 1 96.19 101 LEU B C 1
ATOM 3686 O O . LEU B 1 101 ? 0.949 -11.375 -17.078 1 96.19 101 LEU B O 1
ATOM 3690 N N . ILE B 1 102 ? -0.805 -12.43 -18.062 1 94 102 ILE B N 1
ATOM 3691 C CA . ILE B 1 102 ? -0.516 -11.875 -19.391 1 94 102 ILE B CA 1
ATOM 3692 C C . ILE B 1 102 ? -1.311 -10.586 -19.594 1 94 102 ILE B C 1
ATOM 3694 O O . ILE B 1 102 ? -2.465 -10.492 -19.172 1 94 102 ILE B O 1
ATOM 3698 N N . ARG B 1 103 ? -0.681 -9.664 -20.219 1 87.44 103 ARG B N 1
ATOM 3699 C CA . ARG B 1 103 ? -1.316 -8.391 -20.531 1 87.44 103 ARG B CA 1
ATOM 3700 C C . ARG B 1 103 ? -2.578 -8.609 -21.375 1 87.44 103 ARG B C 1
ATOM 3702 O O . ARG B 1 103 ? -2.572 -9.375 -22.328 1 87.44 103 ARG B O 1
ATOM 3709 N N . PRO B 1 104 ? -3.588 -7.934 -20.859 1 78.5 104 PRO B N 1
ATOM 3710 C CA . PRO B 1 104 ? -4.816 -8.055 -21.656 1 78.5 104 PRO B CA 1
ATOM 3711 C C . PRO B 1 104 ? -4.688 -7.441 -23.047 1 78.5 104 PRO B C 1
ATOM 3713 O O . PRO B 1 104 ? -3.688 -6.781 -23.344 1 78.5 104 PRO B O 1
ATOM 3716 N N . GLY B 1 105 ? -5.637 -7.809 -23.906 1 76.62 105 GLY B N 1
ATOM 3717 C CA . GLY B 1 105 ? -5.652 -7.258 -25.266 1 76.62 105 GLY B CA 1
ATOM 3718 C C . GLY B 1 105 ? -5.789 -5.746 -25.281 1 76.62 105 GLY B C 1
ATOM 3719 O O . GLY B 1 105 ? -5.809 -5.102 -24.234 1 76.62 105 GLY B O 1
ATOM 3720 N N . GLN B 1 106 ? -5.766 -5.34 -26.562 1 70.31 106 GLN B N 1
ATOM 3721 C CA . GLN B 1 106 ? -5.867 -3.906 -26.797 1 70.31 106 GLN B CA 1
ATOM 3722 C C . GLN B 1 106 ? -7.281 -3.402 -26.531 1 70.31 106 GLN B C 1
ATOM 3724 O O . GLN B 1 106 ? -8.242 -4.16 -26.625 1 70.31 106 GLN B O 1
ATOM 3729 N N . ASN B 1 107 ? -7.562 -2.324 -25.734 1 69.81 107 ASN B N 1
ATOM 3730 C CA . ASN B 1 107 ? -8.836 -1.652 -25.516 1 69.81 107 ASN B CA 1
ATOM 3731 C C . ASN B 1 107 ? -9.438 -2.002 -24.156 1 69.81 107 ASN B C 1
ATOM 3733 O O . ASN B 1 107 ? -10.656 -2.119 -24.031 1 69.81 107 ASN B O 1
ATOM 3737 N N . CYS B 1 108 ? -8.57 -2.521 -23.438 1 76.19 108 CYS B N 1
ATOM 3738 C CA . CYS B 1 108 ? -9.047 -2.75 -22.078 1 76.19 108 CYS B CA 1
ATOM 3739 C C . CYS B 1 108 ? -8.664 -1.589 -21.156 1 76.19 108 CYS B C 1
ATOM 3741 O O . CYS B 1 108 ? -7.484 -1.292 -20.984 1 76.19 108 CYS B O 1
ATOM 3743 N N . SER B 1 109 ? -9.688 -0.774 -20.797 1 68.88 109 SER B N 1
ATOM 3744 C CA . SER B 1 109 ? -9.383 0.269 -19.828 1 68.88 109 SER B CA 1
ATOM 3745 C C . SER B 1 109 ? -8.953 -0.329 -18.484 1 68.88 109 SER B C 1
ATOM 3747 O O . SER B 1 109 ? -8.062 0.202 -17.828 1 68.88 109 SER B O 1
ATOM 3749 N N . THR B 1 110 ? -9.727 -1.443 -18.094 1 74.19 110 THR B N 1
ATOM 3750 C CA . THR B 1 110 ? -9.398 -2.191 -16.891 1 74.19 110 THR B CA 1
ATOM 3751 C C . THR B 1 110 ? -9.508 -3.693 -17.141 1 74.19 110 THR B C 1
ATOM 3753 O O . THR B 1 110 ? -10.516 -4.168 -17.672 1 74.19 110 THR B O 1
ATOM 3756 N N . SER B 1 111 ? -8.438 -4.371 -16.797 1 79.69 111 SER B N 1
ATOM 3757 C CA . SER B 1 111 ? -8.469 -5.824 -16.938 1 79.69 111 SER B CA 1
ATOM 3758 C C . SER B 1 111 ? -9.172 -6.48 -15.75 1 79.69 111 SER B C 1
ATOM 3760 O O . SER B 1 111 ? -9.086 -5.984 -14.625 1 79.69 111 SER B O 1
ATOM 3762 N N . ALA B 1 112 ? -9.836 -7.582 -16.156 1 84.62 112 ALA B N 1
ATOM 3763 C CA . ALA B 1 112 ? -10.359 -8.391 -15.055 1 84.62 112 ALA B CA 1
ATOM 3764 C C . ALA B 1 112 ? -9.234 -8.93 -14.18 1 84.62 112 ALA B C 1
ATOM 3766 O O . ALA B 1 112 ? -8.109 -9.117 -14.648 1 84.62 112 ALA B O 1
ATOM 3767 N N . GLY B 1 113 ? -9.641 -9.109 -12.93 1 91.19 113 GLY B N 1
ATOM 3768 C CA . GLY B 1 113 ? -8.672 -9.664 -12 1 91.19 113 GLY B CA 1
ATOM 3769 C C . GLY B 1 113 ? -8.656 -11.188 -12 1 91.19 113 GLY B C 1
ATOM 3770 O O . GLY B 1 113 ? -9.516 -11.82 -12.617 1 91.19 113 GLY B O 1
ATOM 3771 N N . LEU B 1 114 ? -7.609 -11.719 -11.477 1 95.31 114 LEU B N 1
ATOM 3772 C CA . LEU B 1 114 ? -7.461 -13.148 -11.188 1 95.31 114 LEU B CA 1
ATOM 3773 C C . LEU B 1 114 ? -7.457 -13.398 -9.688 1 95.31 114 LEU B C 1
ATOM 3775 O O . LEU B 1 114 ? -6.559 -12.945 -8.977 1 95.31 114 LEU B O 1
ATOM 3779 N N . SER B 1 115 ? -8.461 -14.055 -9.234 1 95.25 115 SER B N 1
ATOM 3780 C CA . SER B 1 115 ? -8.453 -14.523 -7.852 1 95.25 115 SER B CA 1
ATOM 3781 C C . SER B 1 115 ? -7.656 -15.812 -7.711 1 95.25 115 SER B C 1
ATOM 3783 O O . SER B 1 115 ? -7.91 -16.781 -8.43 1 95.25 115 SER B O 1
ATOM 3785 N N . VAL B 1 116 ? -6.719 -15.82 -6.852 1 96.44 116 VAL B N 1
ATOM 3786 C CA . VAL B 1 116 ? -5.902 -16.984 -6.543 1 96.44 116 VAL B CA 1
ATOM 3787 C C . VAL B 1 116 ? -6.129 -17.406 -5.09 1 96.44 116 VAL B C 1
ATOM 3789 O O . VAL B 1 116 ? -5.93 -16.609 -4.172 1 96.44 116 VAL B O 1
ATOM 3792 N N . SER B 1 117 ? -6.504 -18.656 -4.93 1 94.69 117 SER B N 1
ATOM 3793 C CA . SER B 1 117 ? -6.828 -19.047 -3.561 1 94.69 117 SER B CA 1
ATOM 3794 C C . SER B 1 117 ? -6.316 -20.453 -3.246 1 94.69 117 SER B C 1
ATOM 3796 O O . SER B 1 117 ? -6.199 -21.297 -4.141 1 94.69 117 SER B O 1
ATOM 3798 N N . GLY B 1 118 ? -5.855 -20.625 -2.092 1 92.75 118 GLY B N 1
ATOM 3799 C CA . GLY B 1 118 ? -5.691 -21.906 -1.415 1 92.75 118 GLY B CA 1
ATOM 3800 C C . GLY B 1 118 ? -6.664 -22.094 -0.269 1 92.75 118 GLY B C 1
ATOM 3801 O O . GLY B 1 118 ? -7.609 -21.328 -0.111 1 92.75 118 GLY B O 1
ATOM 3802 N N . PRO B 1 119 ? -6.438 -23.188 0.485 1 85.44 119 PRO B N 1
ATOM 3803 C CA . PRO B 1 119 ? -7.387 -23.438 1.569 1 85.44 119 PRO B CA 1
ATOM 3804 C C . PRO B 1 119 ? -7.484 -22.281 2.553 1 85.44 119 PRO B C 1
ATOM 3806 O O . PRO B 1 119 ? -8.578 -21.938 3.008 1 85.44 119 PRO B O 1
ATOM 3809 N N . ASP B 1 120 ? -6.422 -21.594 2.928 1 80.38 120 ASP B N 1
ATOM 3810 C CA . ASP B 1 120 ? -6.43 -20.516 3.926 1 80.38 120 ASP B CA 1
ATOM 3811 C C . ASP B 1 120 ? -5.793 -19.25 3.371 1 80.38 120 ASP B C 1
ATOM 3813 O O . ASP B 1 120 ? -5.176 -18.484 4.113 1 80.38 120 ASP B O 1
ATOM 3817 N N . SER B 1 121 ? -5.895 -19.078 2.096 1 87.94 121 SER B N 1
ATOM 3818 C CA . SER B 1 121 ? -5.297 -17.906 1.461 1 87.94 121 SER B CA 1
ATOM 3819 C C . SER B 1 121 ? -6.105 -17.469 0.247 1 87.94 121 SER B C 1
ATOM 3821 O O . SER B 1 121 ? -6.695 -18.297 -0.451 1 87.94 121 SER B O 1
ATOM 3823 N N . ASN B 1 122 ? -6.219 -16.172 0.065 1 89.38 122 ASN B N 1
ATOM 3824 C CA . ASN B 1 122 ? -6.891 -15.609 -1.102 1 89.38 122 ASN B CA 1
ATOM 3825 C C . ASN B 1 122 ? -6.371 -14.219 -1.434 1 89.38 122 ASN B C 1
ATOM 3827 O O . ASN B 1 122 ? -6.098 -13.422 -0.534 1 89.38 122 ASN B O 1
ATOM 3831 N N . ALA B 1 123 ? -6.176 -13.945 -2.664 1 92.56 123 ALA B N 1
ATOM 3832 C CA . ALA B 1 123 ? -5.789 -12.625 -3.158 1 92.56 123 ALA B CA 1
ATOM 3833 C C . ALA B 1 123 ? -6.238 -12.43 -4.605 1 92.56 123 ALA B C 1
ATOM 3835 O O . ALA B 1 123 ? -6.52 -13.398 -5.309 1 92.56 123 ALA B O 1
ATOM 3836 N N . VAL B 1 124 ? -6.383 -11.219 -4.996 1 93.56 124 VAL B N 1
ATOM 3837 C CA . VAL B 1 124 ? -6.746 -10.891 -6.375 1 93.56 124 VAL B CA 1
ATOM 3838 C C . VAL B 1 124 ? -5.602 -10.133 -7.047 1 93.56 124 VAL B C 1
ATOM 3840 O O . VAL B 1 124 ? -5.047 -9.195 -6.469 1 93.56 124 VAL B O 1
ATOM 3843 N N . PHE B 1 125 ? -5.281 -10.586 -8.188 1 93.81 125 PHE B N 1
ATOM 3844 C CA . PHE B 1 125 ? -4.219 -9.977 -8.977 1 93.81 125 PHE B CA 1
ATOM 3845 C C . PHE B 1 125 ? -4.773 -9.406 -10.273 1 93.81 125 PHE B C 1
ATOM 3847 O O . PHE B 1 125 ? -5.695 -9.969 -10.867 1 93.81 125 PHE B O 1
ATOM 3854 N N . SER B 1 126 ? -4.23 -8.297 -10.68 1 89.44 126 SER B N 1
ATOM 3855 C CA . SER B 1 126 ? -4.633 -7.707 -11.953 1 89.44 126 SER B CA 1
ATOM 3856 C C . SER B 1 126 ? -3.461 -7.004 -12.633 1 89.44 126 SER B C 1
ATOM 3858 O O . SER B 1 126 ? -2.555 -6.508 -11.961 1 89.44 126 SER B O 1
ATOM 3860 N N . TYR B 1 127 ? -3.516 -7.062 -13.945 1 87.06 127 TYR B N 1
ATOM 3861 C CA . TYR B 1 127 ? -2.523 -6.352 -14.75 1 87.06 127 TYR B CA 1
ATOM 3862 C C . TYR B 1 127 ? -2.885 -4.875 -14.883 1 87.06 127 TYR B C 1
ATOM 3864 O O . TYR B 1 127 ? -3.494 -4.469 -15.875 1 87.06 127 TYR B O 1
ATOM 3872 N N . GLN B 1 128 ? -2.525 -4.039 -13.93 1 80.31 128 GLN B N 1
ATOM 3873 C CA . GLN B 1 128 ? -2.98 -2.652 -13.914 1 80.31 128 GLN B CA 1
ATOM 3874 C C . GLN B 1 128 ? -1.848 -1.698 -14.281 1 80.31 128 GLN B C 1
ATOM 3876 O O . GLN B 1 128 ? -2.092 -0.544 -14.641 1 80.31 128 GLN B O 1
ATOM 3881 N N . GLN B 1 129 ? -0.713 -2.117 -14.156 1 85.31 129 GLN B N 1
ATOM 3882 C CA . GLN B 1 129 ? 0.47 -1.308 -14.422 1 85.31 129 GLN B CA 1
ATOM 3883 C C . GLN B 1 129 ? 1.545 -2.125 -15.133 1 85.31 129 GLN B C 1
ATOM 3885 O O . GLN B 1 129 ? 1.593 -3.35 -15 1 85.31 129 GLN B O 1
ATOM 3890 N N . ASN B 1 130 ? 2.311 -1.396 -15.898 1 88.75 130 ASN B N 1
ATOM 3891 C CA . ASN B 1 130 ? 3.432 -2.062 -16.547 1 88.75 130 ASN B CA 1
ATOM 3892 C C . ASN B 1 130 ? 4.641 -2.17 -15.625 1 88.75 130 ASN B C 1
ATOM 3894 O O . ASN B 1 130 ? 5.34 -1.185 -15.398 1 88.75 130 ASN B O 1
ATOM 3898 N N . TYR B 1 131 ? 4.855 -3.359 -15.188 1 92.81 131 TYR B N 1
ATOM 3899 C CA . TYR B 1 131 ? 6.004 -3.627 -14.328 1 92.81 131 TYR B CA 1
ATOM 3900 C C . TYR B 1 131 ? 7.094 -4.371 -15.086 1 92.81 131 TYR B C 1
ATOM 3902 O O . TYR B 1 131 ? 8.172 -4.629 -14.547 1 92.81 131 TYR B O 1
ATOM 3910 N N . SER B 1 132 ? 6.793 -4.758 -16.297 1 91.19 132 SER B N 1
ATOM 3911 C CA . SER B 1 132 ? 7.73 -5.539 -17.094 1 91.19 132 SER B CA 1
ATOM 3912 C C . SER B 1 132 ? 7.805 -5.016 -18.531 1 91.19 132 SER B C 1
ATOM 3914 O O . SER B 1 132 ? 6.871 -4.371 -19 1 91.19 132 SER B O 1
ATOM 3916 N N . LYS B 1 133 ? 8.906 -5.336 -19.188 1 88.12 133 LYS B N 1
ATOM 3917 C CA . LYS B 1 133 ? 9.086 -4.957 -20.578 1 88.12 133 LYS B CA 1
ATOM 3918 C C . LYS B 1 133 ? 8.352 -5.914 -21.516 1 88.12 133 LYS B C 1
ATOM 3920 O O . LYS B 1 133 ? 7.98 -5.543 -22.625 1 88.12 133 LYS B O 1
ATOM 3925 N N . VAL B 1 134 ? 8.133 -7.066 -21.016 1 90.62 134 VAL B N 1
ATOM 3926 C CA . VAL B 1 134 ? 7.473 -8.078 -21.828 1 90.62 134 VAL B CA 1
ATOM 3927 C C . VAL B 1 134 ? 5.969 -8.055 -21.562 1 90.62 134 VAL B C 1
ATOM 3929 O O . VAL B 1 134 ? 5.496 -7.301 -20.703 1 90.62 134 VAL B O 1
ATOM 3932 N N . SER B 1 135 ? 5.219 -8.859 -22.281 1 91.06 135 SER B N 1
ATOM 3933 C CA . SER B 1 135 ? 3.76 -8.789 -22.281 1 91.06 135 SER B CA 1
ATOM 3934 C C . SER B 1 135 ? 3.182 -9.594 -21.109 1 91.06 135 SER B C 1
ATOM 3936 O O . SER B 1 135 ? 1.992 -9.914 -21.109 1 91.06 135 SER B O 1
ATOM 3938 N N . TRP B 1 136 ? 3.955 -9.969 -20.234 1 94.12 136 TRP B N 1
ATOM 3939 C CA . TRP B 1 136 ? 3.473 -10.695 -19.062 1 94.12 136 TRP B CA 1
ATOM 3940 C C . TRP B 1 136 ? 4.25 -10.297 -17.828 1 94.12 136 TRP B C 1
ATOM 3942 O O . TRP B 1 136 ? 5.324 -9.695 -17.922 1 94.12 136 TRP B O 1
ATOM 3952 N N . GLN B 1 137 ? 3.686 -10.547 -16.719 1 95.38 137 GLN B N 1
ATOM 3953 C CA . GLN B 1 137 ? 4.262 -10.234 -15.422 1 95.38 137 GLN B CA 1
ATOM 3954 C C . GLN B 1 137 ? 4.133 -11.414 -14.461 1 95.38 137 GLN B C 1
ATOM 3956 O O . GLN B 1 137 ? 3.115 -12.109 -14.461 1 95.38 137 GLN B O 1
ATOM 3961 N N . SER B 1 138 ? 5.211 -11.633 -13.664 1 97 138 SER B N 1
ATOM 3962 C CA . SER B 1 138 ? 5.188 -12.695 -12.664 1 97 138 SER B CA 1
ATOM 3963 C C . SER B 1 138 ? 4.672 -12.18 -11.32 1 97 138 SER B C 1
ATOM 3965 O O . SER B 1 138 ? 5.191 -11.203 -10.781 1 97 138 SER B O 1
ATOM 3967 N N . TYR B 1 139 ? 3.664 -12.852 -10.789 1 97.12 139 TYR B N 1
ATOM 3968 C CA . TYR B 1 139 ? 3.137 -12.555 -9.461 1 97.12 139 TYR B CA 1
ATOM 3969 C C . TYR B 1 139 ? 3.342 -13.727 -8.516 1 97.12 139 TYR B C 1
ATOM 3971 O O . TYR B 1 139 ? 3.488 -14.867 -8.961 1 97.12 139 TYR B O 1
ATOM 3979 N N . SER B 1 140 ? 3.363 -13.422 -7.246 1 97.5 140 SER B N 1
ATOM 3980 C CA . SER B 1 140 ? 3.506 -14.5 -6.27 1 97.5 140 SER B CA 1
ATOM 3981 C C . SER B 1 140 ? 2.393 -14.453 -5.227 1 97.5 140 SER B C 1
ATOM 3983 O O . SER B 1 140 ? 1.866 -13.383 -4.922 1 97.5 140 SER B O 1
ATOM 3985 N N . HIS B 1 141 ? 2.057 -15.578 -4.742 1 95.75 141 HIS B N 1
ATOM 3986 C CA . HIS B 1 141 ? 1.042 -15.758 -3.709 1 95.75 141 HIS B CA 1
ATOM 3987 C C . HIS B 1 141 ? 1.42 -16.891 -2.76 1 95.75 141 HIS B C 1
ATOM 3989 O O . HIS B 1 141 ? 1.751 -18 -3.201 1 95.75 141 HIS B O 1
ATOM 3995 N N . ASN B 1 142 ? 1.429 -16.578 -1.46 1 93.38 142 ASN B N 1
ATOM 3996 C CA . ASN B 1 142 ? 1.681 -17.594 -0.449 1 93.38 142 ASN B CA 1
ATOM 3997 C C . ASN B 1 142 ? 0.429 -18.422 -0.159 1 93.38 142 ASN B C 1
ATOM 3999 O O . ASN B 1 142 ? -0.566 -17.891 0.339 1 93.38 142 ASN B O 1
ATOM 4003 N N . LEU B 1 143 ? 0.489 -19.688 -0.417 1 92.44 143 LEU B N 1
ATOM 4004 C CA . LEU B 1 143 ? -0.654 -20.578 -0.211 1 92.44 143 LEU B CA 1
ATOM 4005 C C . LEU B 1 143 ? -0.723 -21.047 1.238 1 92.44 143 LEU B C 1
ATOM 4007 O O . LEU B 1 143 ? -1.67 -21.734 1.628 1 92.44 143 LEU B O 1
ATOM 4011 N N . GLY B 1 144 ? 0.278 -20.703 2.016 1 88.06 144 GLY B N 1
ATOM 4012 C CA . GLY B 1 144 ? 0.257 -21.031 3.434 1 88.06 144 GLY B CA 1
ATOM 4013 C C . GLY B 1 144 ? 1.182 -22.172 3.795 1 88.06 144 GLY B C 1
ATOM 4014 O O . GLY B 1 144 ? 1.929 -22.672 2.947 1 88.06 144 GLY B O 1
ATOM 4015 N N . SER B 1 145 ? 1.139 -22.484 5.129 1 87.19 145 SER B N 1
ATOM 4016 C CA . SER B 1 145 ? 1.916 -23.594 5.672 1 87.19 145 SER B CA 1
ATOM 4017 C C . SER B 1 145 ? 1.058 -24.844 5.832 1 87.19 145 SER B C 1
ATOM 4019 O O . SER B 1 145 ? -0.047 -24.781 6.379 1 87.19 145 SER B O 1
ATOM 4021 N N . TRP B 1 146 ? 1.684 -25.953 5.355 1 88.31 146 TRP B N 1
ATOM 4022 C CA . TRP B 1 146 ? 0.91 -27.188 5.379 1 88.31 146 TRP B CA 1
ATOM 4023 C C . TRP B 1 146 ? 1.78 -28.375 5.805 1 88.31 146 TRP B C 1
ATOM 4025 O O . TRP B 1 146 ? 2.977 -28.406 5.508 1 88.31 146 TRP B O 1
ATOM 4035 N N . GLY B 1 147 ? 1.106 -29.266 6.504 1 86.88 147 GLY B N 1
ATOM 4036 C CA . GLY B 1 147 ? 1.795 -30.453 6.945 1 86.88 147 GLY B CA 1
ATOM 4037 C C . GLY B 1 147 ? 1.882 -31.531 5.867 1 86.88 147 GLY B C 1
ATOM 4038 O O . GLY B 1 147 ? 1.234 -31.422 4.824 1 86.88 147 GLY B O 1
ATOM 4039 N N . ASN B 1 148 ? 2.611 -32.5 6.234 1 90.56 148 ASN B N 1
ATOM 4040 C CA . ASN B 1 148 ? 2.805 -33.594 5.297 1 90.56 148 ASN B CA 1
ATOM 4041 C C . ASN B 1 148 ? 1.485 -34.281 4.957 1 90.56 148 ASN B C 1
ATOM 4043 O O . ASN B 1 148 ? 0.668 -34.531 5.844 1 90.56 148 ASN B O 1
ATOM 4047 N N . ASP B 1 149 ? 1.214 -34.531 3.674 1 92.19 149 ASP B N 1
ATOM 4048 C CA . ASP B 1 149 ? 0.114 -35.344 3.123 1 92.19 149 ASP B CA 1
ATOM 4049 C C . ASP B 1 149 ? -1.195 -34.562 3.164 1 92.19 149 ASP B C 1
ATOM 4051 O O . ASP B 1 149 ? -2.268 -35.094 2.922 1 92.19 149 ASP B O 1
ATOM 4055 N N . GLU B 1 150 ? -1.122 -33.281 3.488 1 92.56 150 GLU B N 1
ATOM 4056 C CA . GLU B 1 150 ? -2.324 -32.469 3.449 1 92.56 150 GLU B CA 1
ATOM 4057 C C . GLU B 1 150 ? -2.639 -32 2.025 1 92.56 150 GLU B C 1
ATOM 4059 O O . GLU B 1 150 ? -1.74 -31.625 1.276 1 92.56 150 GLU B O 1
ATOM 4064 N N . PRO B 1 151 ? -3.916 -32.156 1.659 1 95.12 151 PRO B N 1
ATOM 4065 C CA . PRO B 1 151 ? -4.285 -31.688 0.32 1 95.12 151 PRO B CA 1
ATOM 4066 C C . PRO B 1 151 ? -4.363 -30.172 0.225 1 95.12 151 PRO B C 1
ATOM 4068 O O . PRO B 1 151 ? -4.891 -29.516 1.13 1 95.12 151 PRO B O 1
ATOM 4071 N N . ILE B 1 152 ? -3.771 -29.609 -0.766 1 95.31 152 ILE B N 1
ATOM 4072 C CA . ILE B 1 152 ? -3.844 -28.188 -1.065 1 95.31 152 ILE B CA 1
ATOM 4073 C C . ILE B 1 152 ? -4.602 -27.969 -2.373 1 95.31 152 ILE B C 1
ATOM 4075 O O . ILE B 1 152 ? -4.102 -28.297 -3.451 1 95.31 152 ILE B O 1
ATOM 4079 N N . ASN B 1 153 ? -5.762 -27.438 -2.275 1 97 153 ASN B N 1
ATOM 4080 C CA . ASN B 1 153 ? -6.555 -27.125 -3.459 1 97 153 ASN B CA 1
ATOM 4081 C C . ASN B 1 153 ? -6.266 -25.719 -3.977 1 97 153 ASN B C 1
ATOM 4083 O O . ASN B 1 153 ? -6.668 -24.734 -3.357 1 97 153 ASN B O 1
ATOM 4087 N N . LEU B 1 154 ? -5.57 -25.609 -5.062 1 97.62 154 LEU B N 1
ATOM 4088 C CA . LEU B 1 154 ? -5.309 -24.344 -5.73 1 97.62 154 LEU B CA 1
ATOM 4089 C C . LEU B 1 154 ? -6.449 -23.984 -6.676 1 97.62 154 LEU B C 1
ATOM 4091 O O . LEU B 1 154 ? -6.812 -24.766 -7.551 1 97.62 154 LEU B O 1
ATOM 4095 N N . VAL B 1 155 ? -6.996 -22.812 -6.477 1 97.88 155 VAL B N 1
ATOM 4096 C CA . VAL B 1 155 ? -8.102 -22.359 -7.309 1 97.88 155 VAL B CA 1
ATOM 4097 C C . VAL B 1 155 ? -7.727 -21.047 -8 1 97.88 155 VAL B C 1
ATOM 4099 O O . VAL B 1 155 ? -7.254 -20.109 -7.352 1 97.88 155 VAL B O 1
ATOM 4102 N N . LEU B 1 156 ? -7.859 -21 -9.266 1 98 156 LEU B N 1
ATOM 4103 C CA . LEU B 1 156 ? -7.727 -19.797 -10.086 1 98 156 LEU B CA 1
ATOM 4104 C C . LEU B 1 156 ? -9.062 -19.406 -10.703 1 98 156 LEU B C 1
ATOM 4106 O O . LEU B 1 156 ? -9.688 -20.219 -11.391 1 98 156 LEU B O 1
ATOM 4110 N N . GLU B 1 157 ? -9.484 -18.219 -10.453 1 96.62 157 GLU B N 1
ATOM 4111 C CA . GLU B 1 157 ? -10.82 -17.812 -10.891 1 96.62 157 GLU B CA 1
ATOM 4112 C C . GLU B 1 157 ? -10.82 -16.359 -11.375 1 96.62 157 GLU B C 1
ATOM 4114 O O . GLU B 1 157 ? -10.164 -15.5 -10.789 1 96.62 157 GLU B O 1
ATOM 4119 N N . SER B 1 158 ? -11.539 -16.141 -12.484 1 94.25 158 SER B N 1
ATOM 4120 C CA . SER B 1 158 ? -11.734 -14.773 -12.938 1 94.25 158 SER B CA 1
ATOM 4121 C C . SER B 1 158 ? -12.484 -13.953 -11.898 1 94.25 158 SER B C 1
ATOM 4123 O O . SER B 1 158 ? -13.398 -14.453 -11.242 1 94.25 158 SER B O 1
ATOM 4125 N N . GLN B 1 159 ? -12.055 -12.727 -11.727 1 90.75 159 GLN B N 1
ATOM 4126 C CA . GLN B 1 159 ? -12.656 -11.828 -10.75 1 90.75 159 GLN B CA 1
ATOM 4127 C C . GLN B 1 159 ? -12.844 -10.43 -11.336 1 90.75 159 GLN B C 1
ATOM 4129 O O . GLN B 1 159 ? -11.867 -9.773 -11.703 1 90.75 159 GLN B O 1
ATOM 4134 N N . ALA B 1 160 ? -14.094 -10.016 -11.438 1 86.69 160 ALA B N 1
ATOM 4135 C CA . ALA B 1 160 ? -14.328 -8.625 -11.828 1 86.69 160 ALA B CA 1
ATOM 4136 C C . ALA B 1 160 ? -13.852 -7.656 -10.758 1 86.69 160 ALA B C 1
ATOM 4138 O O . ALA B 1 160 ? -14.141 -7.844 -9.57 1 86.69 160 ALA B O 1
ATOM 4139 N N . ILE B 1 161 ? -13.109 -6.66 -11.148 1 83.81 161 ILE B N 1
ATOM 4140 C CA . ILE B 1 161 ? -12.617 -5.688 -10.172 1 83.81 161 ILE B CA 1
ATOM 4141 C C . ILE B 1 161 ? -13.18 -4.305 -10.508 1 83.81 161 ILE B C 1
ATOM 4143 O O . ILE B 1 161 ? -12.859 -3.32 -9.836 1 83.81 161 ILE B O 1
ATOM 4147 N N . ASP B 1 162 ? -13.812 -4.164 -11.578 1 80.38 162 ASP B N 1
ATOM 4148 C CA . ASP B 1 162 ? -14.594 -2.998 -11.977 1 80.38 162 ASP B CA 1
ATOM 4149 C C . ASP B 1 162 ? -15.875 -3.416 -12.695 1 80.38 162 ASP B C 1
ATOM 4151 O O . ASP B 1 162 ? -16.062 -4.598 -12.992 1 80.38 162 ASP B O 1
ATOM 4155 N N . SER B 1 163 ? -16.797 -2.5 -12.945 1 69.12 163 SER B N 1
ATOM 4156 C CA . SER B 1 163 ? -18.094 -2.824 -13.508 1 69.12 163 SER B CA 1
ATOM 4157 C C . SER B 1 163 ? -17.969 -3.379 -14.922 1 69.12 163 SER B C 1
ATOM 4159 O O . SER B 1 163 ? -18.797 -4.184 -15.359 1 69.12 163 SER B O 1
ATOM 4161 N N . ASP B 1 164 ? -16.953 -2.975 -15.57 1 66.19 164 ASP B N 1
ATOM 4162 C CA . ASP B 1 164 ? -16.938 -3.355 -16.984 1 66.19 164 ASP B CA 1
ATOM 4163 C C . ASP B 1 164 ? -15.719 -4.199 -17.312 1 66.19 164 ASP B C 1
ATOM 4165 O O . ASP B 1 164 ? -15.461 -4.496 -18.484 1 66.19 164 ASP B O 1
ATOM 4169 N N . SER B 1 165 ? -15.133 -4.617 -16.344 1 68.88 165 SER B N 1
ATOM 4170 C CA . SER B 1 165 ? -13.836 -5.234 -16.641 1 68.88 165 SER B CA 1
ATOM 4171 C C . SER B 1 165 ? -14.016 -6.641 -17.203 1 68.88 165 SER B C 1
ATOM 4173 O O . SER B 1 165 ? -13.094 -7.195 -17.797 1 68.88 165 SER B O 1
ATOM 4175 N N . ASP B 1 166 ? -15.164 -7.219 -17.125 1 65.44 166 ASP B N 1
ATOM 4176 C CA . ASP B 1 166 ? -15.25 -8.617 -17.531 1 65.44 166 ASP B CA 1
ATOM 4177 C C . ASP B 1 166 ? -16.281 -8.82 -18.641 1 65.44 166 ASP B C 1
ATOM 4179 O O . ASP B 1 166 ? -16.641 -9.953 -18.953 1 65.44 166 ASP B O 1
ATOM 4183 N N . THR B 1 167 ? -16.703 -7.746 -19.141 1 69.62 167 THR B N 1
ATOM 4184 C CA . THR B 1 167 ? -17.734 -7.926 -20.156 1 69.62 167 THR B CA 1
ATOM 4185 C C . THR B 1 167 ? -17.109 -8.117 -21.531 1 69.62 167 THR B C 1
ATOM 4187 O O . THR B 1 167 ? -17.734 -8.656 -22.453 1 69.62 167 THR B O 1
ATOM 4190 N N . ASN B 1 168 ? -15.938 -7.707 -21.594 1 79.38 168 ASN B N 1
ATOM 4191 C CA . ASN B 1 168 ? -15.164 -7.852 -22.828 1 79.38 168 ASN B CA 1
ATOM 4192 C C . ASN B 1 168 ? -14.133 -8.977 -22.703 1 79.38 168 ASN B C 1
ATOM 4194 O O . ASN B 1 168 ? -13.273 -8.938 -21.828 1 79.38 168 ASN B O 1
ATOM 4198 N N . SER B 1 169 ? -14.266 -9.922 -23.641 1 80.31 169 SER B N 1
ATOM 4199 C CA . SER B 1 169 ? -13.414 -11.109 -23.562 1 80.31 169 SER B CA 1
ATOM 4200 C C . SER B 1 169 ? -11.938 -10.742 -23.688 1 80.31 169 SER B C 1
ATOM 4202 O O . SER B 1 169 ? -11.07 -11.469 -23.203 1 80.31 169 SER B O 1
ATOM 4204 N N . THR B 1 170 ? -11.672 -9.617 -24.297 1 83.62 170 THR B N 1
ATOM 4205 C CA . THR B 1 170 ? -10.281 -9.203 -24.469 1 83.62 170 THR B CA 1
ATOM 4206 C C . THR B 1 170 ? -9.672 -8.781 -23.141 1 83.62 170 THR B C 1
ATOM 4208 O O . THR B 1 170 ? -8.453 -8.656 -23.016 1 83.62 170 THR B O 1
ATOM 4211 N N . CYS B 1 171 ? -10.547 -8.641 -22.125 1 89.25 171 CYS B N 1
ATOM 4212 C CA . CYS B 1 171 ? -10.078 -8.117 -20.844 1 89.25 171 CYS B CA 1
ATOM 4213 C C . CYS B 1 171 ? -10.023 -9.211 -19.781 1 89.25 171 CYS B C 1
ATOM 4215 O O . CYS B 1 171 ? -9.719 -8.945 -18.625 1 89.25 171 CYS B O 1
ATOM 4217 N N . TRP B 1 172 ? -10.273 -10.445 -20.281 1 92.25 172 TRP B N 1
ATOM 4218 C CA . TRP B 1 172 ? -10.227 -11.57 -19.359 1 92.25 172 TRP B CA 1
ATOM 4219 C C . TRP B 1 172 ? -8.781 -11.914 -19 1 92.25 172 TRP B C 1
ATOM 4221 O O . TRP B 1 172 ? -7.875 -11.742 -19.812 1 92.25 172 TRP B O 1
ATOM 4231 N N . PRO B 1 173 ? -8.586 -12.375 -17.75 1 94.81 173 PRO B N 1
ATOM 4232 C CA . PRO B 1 173 ? -7.215 -12.703 -17.359 1 94.81 173 PRO B CA 1
ATOM 4233 C C . PRO B 1 173 ? -6.672 -13.93 -18.078 1 94.81 173 PRO B C 1
ATOM 4235 O O . PRO B 1 173 ? -7.395 -14.914 -18.266 1 94.81 173 PRO B O 1
ATOM 4238 N N . ILE B 1 174 ? -5.453 -13.867 -18.547 1 95.38 174 ILE B N 1
ATOM 4239 C CA . ILE B 1 174 ? -4.711 -14.977 -19.125 1 95.38 174 ILE B CA 1
ATOM 4240 C C . ILE B 1 174 ? -3.57 -15.383 -18.188 1 95.38 174 ILE B C 1
ATOM 4242 O O . ILE B 1 174 ? -2.781 -14.531 -17.766 1 95.38 174 ILE B O 1
ATOM 4246 N N . ILE B 1 175 ? -3.518 -16.641 -17.859 1 97.31 175 ILE B N 1
ATOM 4247 C CA . ILE B 1 175 ? -2.535 -17.141 -16.906 1 97.31 175 ILE B CA 1
ATOM 4248 C C . ILE B 1 175 ? -1.656 -18.188 -17.578 1 97.31 175 ILE B C 1
ATOM 4250 O O . ILE B 1 175 ? -2.145 -19 -18.375 1 97.31 175 ILE B O 1
ATOM 4254 N N . ASP B 1 176 ? -0.427 -18.141 -17.266 1 96.62 176 ASP B N 1
ATOM 4255 C CA . ASP B 1 176 ? 0.523 -19.109 -17.797 1 96.62 176 ASP B CA 1
ATOM 4256 C C . ASP B 1 176 ? 1.645 -19.391 -16.812 1 96.62 176 ASP B C 1
ATOM 4258 O O . ASP B 1 176 ? 1.942 -18.562 -15.945 1 96.62 176 ASP B O 1
ATOM 4262 N N . THR B 1 177 ? 2.176 -20.594 -16.938 1 96.25 177 THR B N 1
ATOM 4263 C CA . THR B 1 177 ? 3.383 -21.016 -16.234 1 96.25 177 THR B CA 1
ATOM 4264 C C . THR B 1 177 ? 3.227 -20.812 -14.734 1 96.25 177 THR B C 1
ATOM 4266 O O . THR B 1 177 ? 3.338 -19.703 -14.234 1 96.25 177 THR B O 1
ATOM 4269 N N . LEU B 1 178 ? 2.975 -21.766 -14.047 1 97.19 178 LEU B N 1
ATOM 4270 C CA . LEU B 1 178 ? 2.885 -21.766 -12.586 1 97.19 178 LEU B CA 1
ATOM 4271 C C . LEU B 1 178 ? 4.07 -22.516 -11.977 1 97.19 178 LEU B C 1
ATOM 4273 O O . LEU B 1 178 ? 4.523 -23.516 -12.523 1 97.19 178 LEU B O 1
ATOM 4277 N N . LEU B 1 179 ? 4.574 -22.031 -10.891 1 96.62 179 LEU B N 1
ATOM 4278 C CA . LEU B 1 179 ? 5.672 -22.641 -10.148 1 96.62 179 LEU B CA 1
ATOM 4279 C C . LEU B 1 179 ? 5.406 -22.578 -8.641 1 96.62 179 LEU B C 1
ATOM 4281 O O . LEU B 1 179 ? 5.082 -21.516 -8.109 1 96.62 179 LEU B O 1
ATOM 4285 N N . ILE B 1 180 ? 5.469 -23.719 -7.984 1 96 180 ILE B N 1
ATOM 4286 C CA . ILE B 1 180 ? 5.387 -23.75 -6.527 1 96 180 ILE B CA 1
ATOM 4287 C C . ILE B 1 180 ? 6.781 -23.938 -5.934 1 96 180 ILE B C 1
ATOM 4289 O O . ILE B 1 180 ? 7.504 -24.859 -6.312 1 96 180 ILE B O 1
ATOM 4293 N N . LYS B 1 181 ? 7.164 -23.062 -5.09 1 94.06 181 LYS B N 1
ATOM 4294 C CA . LYS B 1 181 ? 8.383 -23.188 -4.301 1 94.06 181 LYS B CA 1
ATOM 4295 C C . LYS B 1 181 ? 8.07 -23.406 -2.824 1 94.06 181 LYS B C 1
ATOM 4297 O O . LYS B 1 181 ? 7.227 -22.703 -2.258 1 94.06 181 LYS B O 1
ATOM 4302 N N . THR B 1 182 ? 8.672 -24.375 -2.242 1 92.06 182 THR B N 1
ATOM 4303 C CA . THR B 1 182 ? 8.508 -24.594 -0.811 1 92.06 182 THR B CA 1
ATOM 4304 C C . THR B 1 182 ? 9.617 -23.906 -0.023 1 92.06 182 THR B C 1
ATOM 4306 O O . THR B 1 182 ? 10.781 -23.922 -0.437 1 92.06 182 THR B O 1
ATOM 4309 N N . VAL B 1 183 ? 9.242 -23.203 1.002 1 87.38 183 VAL B N 1
ATOM 4310 C CA . VAL B 1 183 ? 10.18 -22.516 1.876 1 87.38 183 VAL B CA 1
ATOM 4311 C C . VAL B 1 183 ? 9.938 -22.922 3.326 1 87.38 183 VAL B C 1
ATOM 4313 O O . VAL B 1 183 ? 8.789 -23.031 3.766 1 87.38 183 VAL B O 1
ATOM 4316 N N . GLY B 1 184 ? 10.977 -23.156 4.043 1 79.38 184 GLY B N 1
ATOM 4317 C CA . GLY B 1 184 ? 10.844 -23.516 5.445 1 79.38 184 GLY B CA 1
ATOM 4318 C C . GLY B 1 184 ? 10.18 -22.422 6.273 1 79.38 184 GLY B C 1
ATOM 4319 O O . GLY B 1 184 ? 10.281 -21.25 5.945 1 79.38 184 GLY B O 1
ATOM 4320 N N . VAL B 1 185 ? 9.508 -22.812 7.301 1 69.62 185 VAL B N 1
ATOM 4321 C CA . VAL B 1 185 ? 8.82 -21.875 8.18 1 69.62 185 VAL B CA 1
ATOM 4322 C C . VAL B 1 185 ? 9.836 -21.125 9.047 1 69.62 185 VAL B C 1
ATOM 4324 O O . VAL B 1 185 ? 9.648 -19.953 9.359 1 69.62 185 VAL B O 1
ATOM 4327 N N . THR B 1 186 ? 10.812 -21.859 9.438 1 65.94 186 THR B N 1
ATOM 4328 C CA . THR B 1 186 ? 11.859 -21.234 10.234 1 65.94 186 THR B CA 1
ATOM 4329 C C . THR B 1 186 ? 13.047 -20.844 9.359 1 65.94 186 THR B C 1
ATOM 4331 O O . THR B 1 186 ? 13.688 -21.703 8.75 1 65.94 186 THR B O 1
ATOM 4334 N N . LEU B 1 187 ? 13.125 -19.562 9.211 1 68.69 187 LEU B N 1
ATOM 4335 C CA . LEU B 1 187 ? 14.258 -19.078 8.422 1 68.69 187 LEU B CA 1
ATOM 4336 C C . LEU B 1 187 ? 15.453 -18.797 9.312 1 68.69 187 LEU B C 1
ATOM 4338 O O . LEU B 1 187 ? 15.297 -18.406 10.477 1 68.69 187 LEU B O 1
ATOM 4342 N N . VAL B 1 188 ? 16.531 -19.188 8.82 1 61.62 188 VAL B N 1
ATOM 4343 C CA . VAL B 1 188 ? 17.766 -19.031 9.578 1 61.62 188 VAL B CA 1
ATOM 4344 C C . VAL B 1 188 ? 18.094 -17.547 9.711 1 61.62 188 VAL B C 1
ATOM 4346 O O . VAL B 1 188 ? 17.969 -16.781 8.75 1 61.62 188 VAL B O 1
ATOM 4349 N N . GLN B 1 189 ? 18.203 -17.188 10.93 1 69.12 189 GLN B N 1
ATOM 4350 C CA . GLN B 1 189 ? 18.641 -15.844 11.266 1 69.12 189 GLN B CA 1
ATOM 4351 C C . GLN B 1 189 ? 20.172 -15.727 11.172 1 69.12 189 GLN B C 1
ATOM 4353 O O . GLN B 1 189 ? 20.891 -16.609 11.602 1 69.12 189 GLN B O 1
ATOM 4358 N N . ASP B 1 190 ? 20.562 -14.742 10.383 1 69.62 190 ASP B N 1
ATOM 4359 C CA . ASP B 1 190 ? 21.984 -14.445 10.359 1 69.62 190 ASP B CA 1
ATOM 4360 C C . ASP B 1 190 ? 22.5 -14.094 11.75 1 69.62 190 ASP B C 1
ATOM 4362 O O . ASP B 1 190 ? 21.797 -13.461 12.539 1 69.62 190 ASP B O 1
ATOM 4366 N N . SER B 1 191 ? 23.562 -14.648 12.023 1 75.25 191 SER B N 1
ATOM 4367 C CA . SER B 1 191 ? 24.094 -14.453 13.375 1 75.25 191 SER B CA 1
ATOM 4368 C C . SER B 1 191 ? 24.156 -12.969 13.734 1 75.25 191 SER B C 1
ATOM 4370 O O . SER B 1 191 ? 24.734 -12.172 12.992 1 75.25 191 SER B O 1
ATOM 4372 N N . GLY B 1 192 ? 23.516 -12.562 14.75 1 84.94 192 GLY B N 1
ATOM 4373 C CA . GLY B 1 192 ? 23.547 -11.227 15.336 1 84.94 192 GLY B CA 1
ATOM 4374 C C . GLY B 1 192 ? 22.469 -10.312 14.789 1 84.94 192 GLY B C 1
ATOM 4375 O O . GLY B 1 192 ? 22.188 -9.266 15.375 1 84.94 192 GLY B O 1
ATOM 4376 N N . ASN B 1 193 ? 22 -10.703 13.656 1 92.5 193 ASN B N 1
ATOM 4377 C CA . ASN B 1 193 ? 20.906 -9.898 13.109 1 92.5 193 ASN B CA 1
ATOM 4378 C C . ASN B 1 193 ? 19.578 -10.203 13.805 1 92.5 193 ASN B C 1
ATOM 4380 O O . ASN B 1 193 ? 19.156 -11.359 13.867 1 92.5 193 ASN B O 1
ATOM 4384 N N . LEU B 1 194 ? 19.016 -9.219 14.305 1 94.56 194 LEU B N 1
ATOM 4385 C CA . LEU B 1 194 ? 17.781 -9.414 15.055 1 94.56 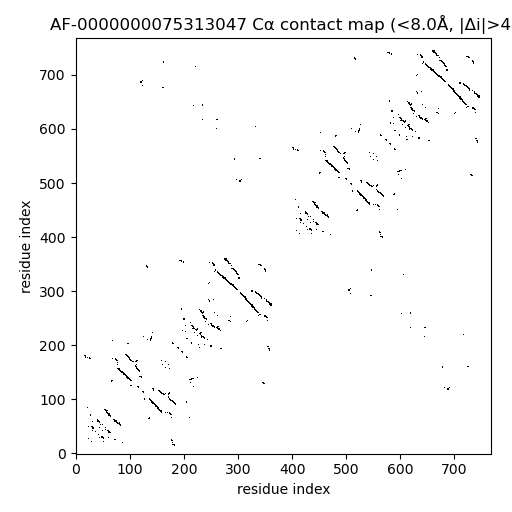194 LEU B CA 1
ATOM 4386 C C . LEU B 1 194 ? 16.594 -9.523 14.117 1 94.56 194 LEU B C 1
ATOM 4388 O O . LEU B 1 194 ? 15.445 -9.57 14.57 1 94.56 194 LEU B O 1
ATOM 4392 N N . LEU B 1 195 ? 16.875 -9.57 12.805 1 94.5 195 LEU B N 1
ATOM 4393 C CA . LEU B 1 195 ? 15.828 -9.742 11.812 1 94.5 195 LEU B CA 1
ATOM 4394 C C . LEU B 1 195 ? 15.953 -11.094 11.117 1 94.5 195 LEU B C 1
ATOM 4396 O O . LEU B 1 195 ? 17.062 -11.617 10.945 1 94.5 195 LEU B O 1
ATOM 4400 N N . ILE B 1 196 ? 14.828 -11.594 10.781 1 91.94 196 ILE B N 1
ATOM 4401 C CA . ILE B 1 196 ? 14.781 -12.781 9.938 1 91.94 196 ILE B CA 1
ATOM 4402 C C . ILE B 1 196 ? 14.648 -12.375 8.477 1 91.94 196 ILE B C 1
ATOM 4404 O O . ILE B 1 196 ? 13.859 -11.484 8.141 1 91.94 196 ILE B O 1
ATOM 4408 N N . ASN B 1 197 ? 15.484 -13.023 7.566 1 93.56 197 ASN B N 1
ATOM 4409 C CA . ASN B 1 197 ? 15.469 -12.82 6.121 1 93.56 197 ASN B CA 1
ATOM 4410 C C . ASN B 1 197 ? 15.789 -11.375 5.75 1 93.56 197 ASN B C 1
ATOM 4412 O O . ASN B 1 197 ? 15.172 -10.805 4.848 1 93.56 197 ASN B O 1
ATOM 4416 N N . GLY B 1 198 ? 16.703 -10.75 6.453 1 95.12 198 GLY B N 1
ATOM 4417 C CA . GLY B 1 198 ? 17.094 -9.367 6.191 1 95.12 198 GLY B CA 1
ATOM 4418 C C . GLY B 1 198 ? 17.797 -9.188 4.863 1 95.12 198 GLY B C 1
ATOM 4419 O O . GLY B 1 198 ? 17.812 -8.086 4.309 1 95.12 198 GLY B O 1
ATOM 4420 N N . GLY B 1 199 ? 18.344 -10.25 4.375 1 95.25 199 GLY B N 1
ATOM 4421 C CA . GLY B 1 199 ? 18.984 -10.227 3.072 1 95.25 199 GLY B CA 1
ATOM 4422 C C . GLY B 1 199 ? 18.062 -10.648 1.939 1 95.25 199 GLY B C 1
ATOM 4423 O O . GLY B 1 199 ? 18.453 -10.609 0.771 1 95.25 199 GLY B O 1
ATOM 4424 N N . PHE B 1 200 ? 16.891 -11.086 2.227 1 95.5 200 PHE B N 1
ATOM 4425 C CA . PHE B 1 200 ? 15.836 -11.461 1.295 1 95.5 200 PHE B CA 1
ATOM 4426 C C . PHE B 1 200 ? 16.266 -12.656 0.444 1 95.5 200 PHE B C 1
ATOM 4428 O O . PHE B 1 200 ? 16.016 -12.68 -0.763 1 95.5 200 PHE B O 1
ATOM 4435 N N . GLU B 1 201 ? 16.891 -13.562 1.066 1 94.69 201 GLU B N 1
ATOM 4436 C CA . GLU B 1 201 ? 17.359 -14.742 0.337 1 94.69 201 GLU B CA 1
ATOM 4437 C C . GLU B 1 201 ? 16.281 -15.82 0.294 1 94.69 201 GLU B C 1
ATOM 4439 O O . GLU B 1 201 ? 16.438 -16.844 -0.372 1 94.69 201 GLU B O 1
ATOM 4444 N N . SER B 1 202 ? 15.289 -15.648 1.062 1 92.81 202 SER B N 1
ATOM 4445 C CA . SER B 1 202 ? 14.109 -16.516 1.021 1 92.81 202 SER B CA 1
ATOM 4446 C C . SER B 1 202 ? 12.906 -15.781 0.433 1 92.81 202 SER B C 1
ATOM 4448 O O . SER B 1 202 ? 12.523 -14.711 0.919 1 92.81 202 SER B O 1
ATOM 4450 N N . GLY B 1 203 ? 12.312 -16.359 -0.592 1 94.44 203 GLY B N 1
ATOM 4451 C CA . GLY B 1 203 ? 11.188 -15.75 -1.28 1 94.44 203 GLY B CA 1
ATOM 4452 C C . GLY B 1 203 ? 10.617 -16.609 -2.385 1 94.44 203 GLY B C 1
ATOM 4453 O O . GLY B 1 203 ? 10.906 -17.812 -2.453 1 94.44 203 GLY B O 1
ATOM 4454 N N . PRO B 1 204 ? 9.773 -16.031 -3.199 1 96.44 204 PRO B N 1
ATOM 4455 C CA . PRO B 1 204 ? 9.148 -16.828 -4.266 1 96.44 204 PRO B CA 1
ATOM 4456 C C . PRO B 1 204 ? 10.156 -17.328 -5.297 1 96.44 204 PRO B C 1
ATOM 4458 O O . PRO B 1 204 ? 11.273 -16.828 -5.367 1 96.44 204 PRO B O 1
ATOM 4461 N N . GLY B 1 205 ? 9.695 -18.359 -5.98 1 96.12 205 GLY B N 1
ATOM 4462 C CA . GLY B 1 205 ? 10.508 -18.828 -7.086 1 96.12 205 GLY B CA 1
ATOM 4463 C C . GLY B 1 205 ? 10.398 -17.969 -8.328 1 96.12 205 GLY B C 1
ATOM 4464 O O . GLY B 1 205 ? 9.383 -17.297 -8.531 1 96.12 205 GLY B O 1
ATOM 4465 N N . PHE B 1 206 ? 11.453 -17.969 -9.047 1 96.38 206 PHE B N 1
ATOM 4466 C CA . PHE B 1 206 ? 11.438 -17.281 -10.336 1 96.38 206 PHE B CA 1
ATOM 4467 C C . PHE B 1 206 ? 10.992 -18.219 -11.453 1 96.38 206 PHE B C 1
ATOM 4469 O O . PHE B 1 206 ? 11.414 -19.375 -11.5 1 96.38 206 PHE B O 1
ATOM 4476 N N . LEU B 1 207 ? 10.102 -17.734 -12.305 1 95.25 207 LEU B N 1
ATOM 4477 C CA . LEU B 1 207 ? 9.672 -18.547 -13.43 1 95.25 207 LEU B CA 1
ATOM 4478 C C . LEU B 1 207 ? 10.836 -18.797 -14.391 1 95.25 207 LEU B C 1
ATOM 4480 O O . LEU B 1 207 ? 11.703 -17.938 -14.555 1 95.25 207 LEU B O 1
ATOM 4484 N N . PRO B 1 208 ? 10.68 -19.969 -15.055 1 88.81 208 PRO B N 1
ATOM 4485 C CA . PRO B 1 208 ? 11.719 -20.203 -16.062 1 88.81 208 PRO B CA 1
ATOM 4486 C C . PRO B 1 208 ? 11.727 -19.141 -17.156 1 88.81 208 PRO B C 1
ATOM 4488 O O . PRO B 1 208 ? 10.672 -18.656 -17.562 1 88.81 208 PRO B O 1
ATOM 4491 N N . ASN B 1 209 ? 12.75 -18.609 -17.641 1 83.31 209 ASN B N 1
ATOM 4492 C CA . ASN B 1 209 ? 12.93 -17.656 -18.734 1 83.31 209 ASN B CA 1
ATOM 4493 C C . ASN B 1 209 ? 12.531 -16.25 -18.328 1 83.31 209 ASN B C 1
ATOM 4495 O O . ASN B 1 209 ? 12.461 -15.352 -19.172 1 83.31 209 ASN B O 1
ATOM 4499 N N . SER B 1 210 ? 12.086 -16.109 -17.047 1 91.31 210 SER B N 1
ATOM 4500 C CA . SER B 1 210 ? 11.75 -14.758 -16.609 1 91.31 210 SER B CA 1
ATOM 4501 C C . SER B 1 210 ? 13 -13.953 -16.281 1 91.31 210 SER B C 1
ATOM 4503 O O . SER B 1 210 ? 13.938 -14.484 -15.68 1 91.31 210 SER B O 1
ATOM 4505 N N . THR B 1 211 ? 13 -12.695 -16.734 1 94.12 211 THR B N 1
ATOM 4506 C CA . THR B 1 211 ? 14.125 -11.812 -16.453 1 94.12 211 THR B CA 1
ATOM 4507 C C . THR B 1 211 ? 13.648 -10.562 -15.703 1 94.12 211 THR B C 1
ATOM 4509 O O . THR B 1 211 ? 14.414 -9.617 -15.516 1 94.12 211 THR B O 1
ATOM 4512 N N . ASP B 1 212 ? 12.398 -10.523 -15.312 1 95 212 ASP B N 1
ATOM 4513 C CA . ASP B 1 212 ? 11.82 -9.273 -14.82 1 95 212 ASP B CA 1
ATOM 4514 C C . ASP B 1 212 ? 11.445 -9.391 -13.344 1 95 212 ASP B C 1
ATOM 4516 O O . ASP B 1 212 ? 10.672 -8.578 -12.828 1 95 212 ASP B O 1
ATOM 4520 N N . GLY B 1 213 ? 11.922 -10.398 -12.633 1 97.25 213 GLY B N 1
ATOM 4521 C CA . GLY B 1 213 ? 11.633 -10.562 -11.219 1 97.25 213 GLY B CA 1
ATOM 4522 C C . GLY B 1 213 ? 10.219 -11.055 -10.961 1 97.25 213 GLY B C 1
ATOM 4523 O O . GLY B 1 213 ? 9.539 -11.516 -11.875 1 97.25 213 GLY B O 1
ATOM 4524 N N . VAL B 1 214 ? 9.852 -11.086 -9.664 1 98.12 214 VAL B N 1
ATOM 4525 C CA . VAL B 1 214 ? 8.531 -11.547 -9.234 1 98.12 214 VAL B CA 1
ATOM 4526 C C . VAL B 1 214 ? 7.848 -10.469 -8.406 1 98.12 214 VAL B C 1
ATOM 4528 O O . VAL B 1 214 ? 8.391 -10.008 -7.402 1 98.12 214 VAL B O 1
ATOM 4531 N N . LEU B 1 215 ? 6.637 -10.07 -8.844 1 97.38 215 LEU B N 1
ATOM 4532 C CA . LEU B 1 215 ? 5.867 -9.062 -8.125 1 97.38 215 LEU B CA 1
ATOM 4533 C C . LEU B 1 215 ? 5.188 -9.672 -6.902 1 97.38 215 LEU B C 1
ATOM 4535 O O . LEU B 1 215 ? 4.688 -10.805 -6.961 1 97.38 215 LEU B O 1
ATOM 4539 N N . ILE B 1 216 ? 5.246 -8.961 -5.82 1 96.31 216 ILE B N 1
ATOM 4540 C CA . ILE B 1 216 ? 4.5 -9.258 -4.602 1 96.31 216 ILE B CA 1
ATOM 4541 C C . ILE B 1 216 ? 3.596 -8.078 -4.25 1 96.31 216 ILE B C 1
ATOM 4543 O O . ILE B 1 216 ? 4.078 -6.992 -3.918 1 96.31 216 ILE B O 1
ATOM 4547 N N . ASP B 1 217 ? 2.279 -8.359 -4.336 1 91.88 217 ASP B N 1
ATOM 4548 C CA . ASP B 1 217 ? 1.306 -7.324 -4 1 91.88 217 ASP B CA 1
ATOM 4549 C C . ASP B 1 217 ? 1.011 -7.312 -2.504 1 91.88 217 ASP B C 1
ATOM 4551 O O . ASP B 1 217 ? 1.441 -8.211 -1.773 1 91.88 217 ASP B O 1
ATOM 4555 N N . ALA B 1 218 ? 0.288 -6.332 -2.152 1 84.06 218 ALA B N 1
ATOM 4556 C CA . ALA B 1 218 ? 0.029 -6.004 -0.753 1 84.06 218 ALA B CA 1
ATOM 4557 C C . ALA B 1 218 ? -0.39 -7.242 0.033 1 84.06 218 ALA B C 1
ATOM 4559 O O . ALA B 1 218 ? -1.388 -7.887 -0.299 1 84.06 218 ALA B O 1
ATOM 4560 N N . VAL B 1 219 ? 0.353 -7.504 1.017 1 81.31 219 VAL B N 1
ATOM 4561 C CA . VAL B 1 219 ? 0.076 -8.531 2.016 1 81.31 219 VAL B CA 1
ATOM 4562 C C . VAL B 1 219 ? 0.485 -8.031 3.398 1 81.31 219 VAL B C 1
ATOM 4564 O O . VAL B 1 219 ? 1.64 -8.18 3.805 1 81.31 219 VAL B O 1
ATOM 4567 N N . PRO B 1 220 ? -0.475 -7.641 4.148 1 73.94 220 PRO B N 1
ATOM 4568 C CA . PRO B 1 220 ? -0.135 -7.016 5.43 1 73.94 220 PRO B CA 1
ATOM 4569 C C . PRO B 1 220 ? 0.336 -8.023 6.477 1 73.94 220 PRO B C 1
ATOM 4571 O O . PRO B 1 220 ? 0.99 -7.648 7.449 1 73.94 220 PRO B O 1
ATOM 4574 N N . SER B 1 221 ? 0.044 -9.211 6.273 1 74.81 221 SER B N 1
ATOM 4575 C CA . SER B 1 221 ? 0.405 -10.242 7.242 1 74.81 221 SER B CA 1
ATOM 4576 C C . SER B 1 221 ? 1.832 -10.734 7.02 1 74.81 221 SER B C 1
ATOM 4578 O O . SER B 1 221 ? 2.203 -11.094 5.902 1 74.81 221 SER B O 1
ATOM 4580 N N . LEU B 1 222 ? 2.545 -10.812 8.148 1 76.44 222 LEU B N 1
ATOM 4581 C CA . LEU B 1 222 ? 3.916 -11.305 8.086 1 76.44 222 LEU B CA 1
ATOM 4582 C C . LEU B 1 222 ? 3.951 -12.766 7.664 1 76.44 222 LEU B C 1
ATOM 4584 O O . LEU B 1 222 ? 4.855 -13.195 6.945 1 76.44 222 LEU B O 1
ATOM 4588 N N . ILE B 1 223 ? 2.953 -13.469 8 1 75.94 223 ILE B N 1
ATOM 4589 C CA . ILE B 1 223 ? 3.02 -14.914 7.805 1 75.94 223 ILE B CA 1
ATOM 4590 C C . ILE B 1 223 ? 2.414 -15.281 6.449 1 75.94 223 ILE B C 1
ATOM 4592 O O . ILE B 1 223 ? 2.725 -16.328 5.887 1 75.94 223 ILE B O 1
ATOM 4596 N N . GLN B 1 224 ? 1.619 -14.398 5.938 1 81.81 224 GLN B N 1
ATOM 4597 C CA . GLN B 1 224 ? 0.97 -14.703 4.668 1 81.81 224 GLN B CA 1
ATOM 4598 C C . GLN B 1 224 ? 1.759 -14.133 3.494 1 81.81 224 GLN B C 1
ATOM 4600 O O . GLN B 1 224 ? 1.436 -14.398 2.334 1 81.81 224 GLN B O 1
ATOM 4605 N N . SER B 1 225 ? 2.762 -13.422 3.836 1 88.5 225 SER B N 1
ATOM 4606 C CA . SER B 1 225 ? 3.588 -12.844 2.781 1 88.5 225 SER B CA 1
ATOM 4607 C C . SER B 1 225 ? 4.461 -13.898 2.117 1 88.5 225 SER B C 1
ATOM 4609 O O . SER B 1 225 ? 4.965 -14.805 2.785 1 88.5 225 SER B O 1
ATOM 4611 N N . ALA B 1 226 ? 4.723 -13.695 0.836 1 92.31 226 ALA B N 1
ATOM 4612 C CA . ALA B 1 226 ? 5.609 -14.594 0.101 1 92.31 226 ALA B CA 1
ATOM 4613 C C . ALA B 1 226 ? 7.059 -14.414 0.547 1 92.31 226 ALA B C 1
ATOM 4615 O O . ALA B 1 226 ? 7.918 -15.242 0.23 1 92.31 226 ALA B O 1
ATOM 4616 N N . LEU B 1 227 ? 7.41 -13.352 1.271 1 91.88 227 LEU B N 1
ATOM 4617 C CA . LEU B 1 227 ? 8.742 -13.109 1.811 1 91.88 227 LEU B CA 1
ATOM 4618 C C . LEU B 1 227 ? 8.867 -13.664 3.229 1 91.88 227 LEU B C 1
ATOM 4620 O O . LEU B 1 227 ? 9.945 -13.641 3.816 1 91.88 227 LEU B O 1
ATOM 4624 N N . ARG B 1 228 ? 7.863 -14.133 3.703 1 83.5 228 ARG B N 1
ATOM 4625 C CA . ARG B 1 228 ? 7.777 -14.594 5.086 1 83.5 228 ARG B CA 1
ATOM 4626 C C . ARG B 1 228 ? 8.422 -13.586 6.035 1 83.5 228 ARG B C 1
ATOM 4628 O O . ARG B 1 228 ? 9.555 -13.164 5.82 1 83.5 228 ARG B O 1
ATOM 4635 N N . GLN B 1 229 ? 7.844 -13.234 7.027 1 86.62 229 GLN B N 1
ATOM 4636 C CA . GLN B 1 229 ? 8.281 -12.359 8.109 1 86.62 229 GLN B CA 1
ATOM 4637 C C . GLN B 1 229 ? 8.445 -10.922 7.621 1 86.62 229 GLN B C 1
ATOM 4639 O O . GLN B 1 229 ? 9.008 -10.078 8.328 1 86.62 229 GLN B O 1
ATOM 4644 N N . TRP B 1 230 ? 8.234 -10.734 6.34 1 92.44 230 TRP B N 1
ATOM 4645 C CA . TRP B 1 230 ? 8.141 -9.375 5.801 1 92.44 230 TRP B CA 1
ATOM 4646 C C . TRP B 1 230 ? 6.781 -9.148 5.145 1 92.44 230 TRP B C 1
ATOM 4648 O O . TRP B 1 230 ? 6.391 -9.875 4.234 1 92.44 230 TRP B O 1
ATOM 4658 N N . SER B 1 231 ? 6.098 -8.219 5.613 1 90.94 231 SER B N 1
ATOM 4659 C CA . SER B 1 231 ? 4.852 -7.824 4.965 1 90.94 231 SER B CA 1
ATOM 4660 C C . SER B 1 231 ? 5.098 -6.801 3.861 1 90.94 231 SER B C 1
ATOM 4662 O O . SER B 1 231 ? 6.164 -6.184 3.811 1 90.94 231 SER B O 1
ATOM 4664 N N . VAL B 1 232 ? 4.188 -6.73 2.98 1 92.31 232 VAL B N 1
ATOM 4665 C CA . VAL B 1 232 ? 4.316 -5.852 1.825 1 92.31 232 VAL B CA 1
ATOM 4666 C C . VAL B 1 232 ? 3.188 -4.82 1.832 1 92.31 232 VAL B C 1
ATOM 4668 O O . VAL B 1 232 ? 2.023 -5.168 2.041 1 92.31 232 VAL B O 1
ATOM 4671 N N . ILE B 1 233 ? 3.602 -3.592 1.628 1 88.06 233 ILE B N 1
ATOM 4672 C CA . ILE B 1 233 ? 2.701 -2.463 1.426 1 88.06 233 ILE B CA 1
ATOM 4673 C C . ILE B 1 233 ? 2.727 -2.037 -0.041 1 88.06 233 ILE B C 1
ATOM 4675 O O . ILE B 1 233 ? 3.785 -1.708 -0.58 1 88.06 233 ILE B O 1
ATOM 4679 N N . GLY B 1 234 ? 1.563 -2.008 -0.646 1 89.12 234 GLY B N 1
ATOM 4680 C CA . GLY B 1 234 ? 1.572 -1.773 -2.082 1 89.12 234 GLY B CA 1
ATOM 4681 C C . GLY B 1 234 ? 2.141 -2.938 -2.873 1 89.12 234 GLY B C 1
ATOM 4682 O O . GLY B 1 234 ? 1.698 -4.078 -2.717 1 89.12 234 GLY B O 1
ATOM 4683 N N . THR B 1 235 ? 3.121 -2.58 -3.771 1 93.25 235 THR B N 1
ATOM 4684 C CA . THR B 1 235 ? 3.734 -3.602 -4.613 1 93.25 235 THR B CA 1
ATOM 4685 C C . THR B 1 235 ? 5.258 -3.525 -4.531 1 93.25 235 THR B C 1
ATOM 4687 O O . THR B 1 235 ? 5.828 -2.436 -4.527 1 93.25 235 THR B O 1
ATOM 4690 N N . VAL B 1 236 ? 5.855 -4.672 -4.391 1 96.88 236 VAL B N 1
ATOM 4691 C CA . VAL B 1 236 ? 7.309 -4.75 -4.5 1 96.88 236 VAL B CA 1
ATOM 4692 C C . VAL B 1 236 ? 7.695 -5.828 -5.512 1 96.88 236 VAL B C 1
ATOM 4694 O O . VAL B 1 236 ? 6.848 -6.617 -5.941 1 96.88 236 VAL B O 1
ATOM 4697 N N . ARG B 1 237 ? 8.906 -5.777 -5.945 1 97.88 237 ARG B N 1
ATOM 4698 C CA . ARG B 1 237 ? 9.445 -6.781 -6.859 1 97.88 237 ARG B CA 1
ATOM 4699 C C . ARG B 1 237 ? 10.617 -7.52 -6.227 1 97.88 237 ARG B C 1
ATOM 4701 O O . ARG B 1 237 ? 11.586 -6.895 -5.781 1 97.88 237 ARG B O 1
ATOM 4708 N N . TYR B 1 238 ? 10.438 -8.859 -6.066 1 98.56 238 TYR B N 1
ATOM 4709 C CA . TYR B 1 238 ? 11.547 -9.734 -5.691 1 98.56 238 TYR B CA 1
ATOM 4710 C C . TYR B 1 238 ? 12.477 -9.969 -6.875 1 98.56 238 TYR B C 1
ATOM 4712 O O . TYR B 1 238 ? 12.039 -10.43 -7.934 1 98.56 238 TYR B O 1
ATOM 4720 N N . ILE B 1 239 ? 13.766 -9.625 -6.715 1 98.62 239 ILE B N 1
ATOM 4721 C CA . ILE B 1 239 ? 14.672 -9.656 -7.863 1 98.62 239 ILE B CA 1
ATOM 4722 C C . ILE B 1 239 ? 15.82 -10.617 -7.586 1 98.62 239 ILE B C 1
ATOM 4724 O O . ILE B 1 239 ? 16.141 -10.891 -6.426 1 98.62 239 ILE B O 1
ATOM 4728 N N . ASP B 1 240 ? 16.469 -11.102 -8.664 1 98 240 ASP B N 1
ATOM 4729 C CA . ASP B 1 240 ? 17.562 -12.055 -8.539 1 98 240 ASP B CA 1
ATOM 4730 C C . ASP B 1 240 ? 18.859 -11.469 -9.094 1 98 240 ASP B C 1
ATOM 4732 O O . ASP B 1 240 ? 18.828 -10.57 -9.938 1 98 240 ASP B O 1
ATOM 4736 N N . SER B 1 241 ? 19.969 -12.023 -8.656 1 97.81 241 SER B N 1
ATOM 4737 C CA . SER B 1 241 ? 21.281 -11.508 -9.031 1 97.81 241 SER B CA 1
ATOM 4738 C C . SER B 1 241 ? 21.641 -11.898 -10.453 1 97.81 241 SER B C 1
ATOM 4740 O O . SER B 1 241 ? 22.578 -11.359 -11.031 1 97.81 241 SER B O 1
ATOM 4742 N N . LYS B 1 242 ? 21.016 -12.859 -11.023 1 96.81 242 LYS B N 1
ATOM 4743 C CA . LYS B 1 242 ? 21.281 -13.273 -12.398 1 96.81 242 LYS B CA 1
ATOM 4744 C C . LYS B 1 242 ? 20.875 -12.188 -13.391 1 96.81 242 LYS B C 1
ATOM 4746 O O . LYS B 1 242 ? 21.516 -12.008 -14.422 1 96.81 242 LYS B O 1
ATOM 4751 N N . HIS B 1 243 ? 19.859 -11.43 -13.102 1 97.31 243 HIS B N 1
ATOM 4752 C CA . HIS B 1 243 ? 19.281 -10.516 -14.078 1 97.31 243 HIS B CA 1
ATOM 4753 C C . HIS B 1 243 ? 19.344 -9.07 -13.602 1 97.31 243 HIS B C 1
ATOM 4755 O O . HIS B 1 243 ? 19.188 -8.141 -14.391 1 97.31 243 HIS B O 1
ATOM 4761 N N . PHE B 1 244 ? 19.531 -8.891 -12.297 1 98.38 244 PHE B N 1
ATOM 4762 C CA . PHE B 1 244 ? 19.562 -7.562 -11.695 1 98.38 244 PHE B CA 1
ATOM 4763 C C . PHE B 1 244 ? 20.828 -7.359 -10.875 1 98.38 244 PHE B C 1
ATOM 4765 O O . PHE B 1 244 ? 21.547 -8.32 -10.586 1 98.38 244 PHE B O 1
ATOM 4772 N N . HIS B 1 245 ? 21.078 -6.074 -10.625 1 98.44 245 HIS B N 1
ATOM 4773 C CA . HIS B 1 245 ? 22.078 -5.805 -9.602 1 98.44 245 HIS B CA 1
ATOM 4774 C C . HIS B 1 245 ? 21.516 -6.051 -8.203 1 98.44 245 HIS B C 1
ATOM 4776 O O . HIS B 1 245 ? 20.562 -5.383 -7.789 1 98.44 245 HIS B O 1
ATOM 4782 N N . VAL B 1 246 ? 22 -6.98 -7.559 1 98.38 246 VAL B N 1
ATOM 4783 C CA . VAL B 1 246 ? 21.703 -7.32 -6.168 1 98.38 246 VAL B CA 1
ATOM 4784 C C . VAL B 1 246 ? 22.906 -7.004 -5.289 1 98.38 246 VAL B C 1
ATOM 4786 O O . VAL B 1 246 ? 23.984 -7.598 -5.453 1 98.38 246 VAL B O 1
ATOM 4789 N N . PRO B 1 247 ? 22.75 -6.094 -4.34 1 97.31 247 PRO B N 1
ATOM 4790 C CA . PRO B 1 247 ? 23.922 -5.656 -3.566 1 97.31 247 PRO B CA 1
ATOM 4791 C C . PRO B 1 247 ? 24.609 -6.809 -2.85 1 97.31 247 PRO B C 1
ATOM 4793 O O . PRO B 1 247 ? 25.844 -6.855 -2.803 1 97.31 247 PRO B O 1
ATOM 4796 N N . GLU B 1 248 ? 23.891 -7.699 -2.283 1 96 248 GLU B N 1
ATOM 4797 C CA . GLU B 1 248 ? 24.484 -8.836 -1.573 1 96 248 GLU B CA 1
ATOM 4798 C C . GLU B 1 248 ? 23.641 -10.094 -1.763 1 96 248 GLU B C 1
ATOM 4800 O O . GLU B 1 248 ? 22.406 -10.031 -1.738 1 96 248 GLU B O 1
ATOM 4805 N N . GLY B 1 249 ? 24.297 -11.211 -1.951 1 96.38 249 GLY B N 1
ATOM 4806 C CA . GLY B 1 249 ? 23.609 -12.477 -2.113 1 96.38 249 GLY B CA 1
ATOM 4807 C C . GLY B 1 249 ? 22.938 -12.633 -3.471 1 96.38 249 GLY B C 1
ATOM 4808 O O . GLY B 1 249 ? 23.5 -12.195 -4.484 1 96.38 249 GLY B O 1
ATOM 4809 N N . LYS B 1 250 ? 21.797 -13.336 -3.43 1 97.06 250 LYS B N 1
ATOM 4810 C CA . LYS B 1 250 ? 21.203 -13.734 -4.707 1 97.06 250 LYS B CA 1
ATOM 4811 C C . LYS B 1 250 ? 19.891 -13 -4.953 1 97.06 250 LYS B C 1
ATOM 4813 O O . LYS B 1 250 ? 19.375 -13.008 -6.074 1 97.06 250 LYS B O 1
ATOM 4818 N N . ALA B 1 251 ? 19.359 -12.391 -3.918 1 97.62 251 ALA B N 1
ATOM 4819 C CA . ALA B 1 251 ? 18.047 -11.758 -4.086 1 97.62 251 ALA B CA 1
ATOM 4820 C C . ALA B 1 251 ? 17.969 -10.453 -3.305 1 97.62 251 ALA B C 1
ATOM 4822 O O . ALA B 1 251 ? 18.781 -10.211 -2.4 1 97.62 251 ALA B O 1
ATOM 4823 N N . ALA B 1 252 ? 17.062 -9.609 -3.693 1 98.44 252 ALA B N 1
ATOM 4824 C CA . ALA B 1 252 ? 16.766 -8.336 -3.049 1 98.44 252 ALA B CA 1
ATOM 4825 C C . ALA B 1 252 ? 15.336 -7.883 -3.365 1 98.44 252 ALA B C 1
ATOM 4827 O O . ALA B 1 252 ? 14.609 -8.57 -4.082 1 98.44 252 ALA B O 1
ATOM 4828 N N . ILE B 1 253 ? 14.953 -6.766 -2.748 1 98.62 253 ILE B N 1
ATOM 4829 C CA . ILE B 1 253 ? 13.617 -6.238 -2.961 1 98.62 253 ILE B CA 1
ATOM 4830 C C . ILE B 1 253 ? 13.695 -4.879 -3.654 1 98.62 253 ILE B C 1
ATOM 4832 O O . ILE B 1 253 ? 14.43 -3.994 -3.211 1 98.62 253 ILE B O 1
ATOM 4836 N N . GLU B 1 254 ? 13.062 -4.754 -4.766 1 98.69 254 GLU B N 1
ATOM 4837 C CA . GLU B 1 254 ? 12.805 -3.459 -5.391 1 98.69 254 GLU B CA 1
ATOM 4838 C C . GLU B 1 254 ? 11.422 -2.934 -5.031 1 98.69 254 GLU B C 1
ATOM 4840 O O . GLU B 1 254 ? 10.422 -3.643 -5.184 1 98.69 254 GLU B O 1
ATOM 4845 N N . ILE B 1 255 ? 11.312 -1.734 -4.52 1 97.31 255 ILE B N 1
ATOM 4846 C CA . ILE B 1 255 ? 10.031 -1.184 -4.09 1 97.31 255 ILE B CA 1
ATOM 4847 C C . ILE B 1 255 ? 9.414 -0.38 -5.227 1 97.31 255 ILE B C 1
ATOM 4849 O O . ILE B 1 255 ? 10.016 0.568 -5.73 1 97.31 255 ILE B O 1
ATOM 4853 N N . MET B 1 256 ? 8.156 -0.754 -5.59 1 94.75 256 MET B N 1
ATOM 4854 C CA . MET B 1 256 ? 7.508 -0.219 -6.781 1 94.75 256 MET B CA 1
ATOM 4855 C C . MET B 1 256 ? 6.438 0.8 -6.406 1 94.75 256 MET B C 1
ATOM 4857 O O . MET B 1 256 ? 5.242 0.507 -6.48 1 94.75 256 MET B O 1
ATOM 4861 N N . SER B 1 257 ? 6.855 1.968 -6.078 1 90.38 257 SER B N 1
ATOM 4862 C CA . SER B 1 257 ? 5.879 3.008 -5.77 1 90.38 257 SER B CA 1
ATOM 4863 C C . SER B 1 257 ? 5.422 3.732 -7.035 1 90.38 257 SER B C 1
ATOM 4865 O O . SER B 1 257 ? 6.199 3.883 -7.98 1 90.38 257 SER B O 1
ATOM 4867 N N . HIS B 1 258 ? 4.203 4.191 -7.086 1 85.12 258 HIS B N 1
ATOM 4868 C CA . HIS B 1 258 ? 3.66 4.953 -8.203 1 85.12 258 HIS B CA 1
ATOM 4869 C C . HIS B 1 258 ? 2.713 6.047 -7.719 1 85.12 258 HIS B C 1
ATOM 4871 O O . HIS B 1 258 ? 3.152 7.039 -7.129 1 85.12 258 HIS B O 1
ATOM 4877 N N . THR B 1 259 ? 1.413 5.711 -7.695 1 78.25 259 THR B N 1
ATOM 4878 C CA . THR B 1 259 ? 0.44 6.715 -7.285 1 78.25 259 THR B CA 1
ATOM 4879 C C . THR B 1 259 ? 0.312 6.75 -5.762 1 78.25 259 THR B C 1
ATOM 4881 O O . THR B 1 259 ? -0.188 7.727 -5.199 1 78.25 259 THR B O 1
ATOM 4884 N N . ALA B 1 260 ? 0.742 5.758 -5.121 1 83.25 260 ALA B N 1
ATOM 4885 C CA . ALA B 1 260 ? 0.822 5.66 -3.668 1 83.25 260 ALA B CA 1
ATOM 4886 C C . ALA B 1 260 ? 2.141 5.031 -3.23 1 83.25 260 ALA B C 1
ATOM 4888 O O . ALA B 1 260 ? 2.746 4.262 -3.98 1 83.25 260 ALA B O 1
ATOM 4889 N N . PRO B 1 261 ? 2.535 5.422 -2.023 1 89.56 261 PRO B N 1
ATOM 4890 C CA . PRO B 1 261 ? 3.775 4.809 -1.547 1 89.56 261 PRO B CA 1
ATOM 4891 C C . PRO B 1 261 ? 3.668 3.289 -1.415 1 89.56 261 PRO B C 1
ATOM 4893 O O . PRO B 1 261 ? 2.584 2.764 -1.149 1 89.56 261 PRO B O 1
ATOM 4896 N N . SER B 1 262 ? 4.73 2.574 -1.684 1 92.5 262 SER B N 1
ATOM 4897 C CA . SER B 1 262 ? 4.883 1.14 -1.459 1 92.5 262 SER B CA 1
ATOM 4898 C C . SER B 1 262 ? 6.051 0.846 -0.527 1 92.5 262 SER B C 1
ATOM 4900 O O . SER B 1 262 ? 6.906 1.706 -0.306 1 92.5 262 SER B O 1
ATOM 4902 N N . GLY B 1 263 ? 6.023 -0.363 0.037 1 94.81 263 GLY B N 1
ATOM 4903 C CA . GLY B 1 263 ? 7.109 -0.663 0.954 1 94.81 263 GLY B CA 1
ATOM 4904 C C . GLY B 1 263 ? 7.043 -2.068 1.521 1 94.81 263 GLY B C 1
ATOM 4905 O O . GLY B 1 263 ? 6.277 -2.904 1.033 1 94.81 263 GLY B O 1
ATOM 4906 N N . ILE B 1 264 ? 7.965 -2.344 2.449 1 95.56 264 ILE B N 1
ATOM 4907 C CA . ILE B 1 264 ? 8.047 -3.594 3.197 1 95.56 264 ILE B CA 1
ATOM 4908 C C . ILE B 1 264 ? 8.211 -3.295 4.684 1 95.56 264 ILE B C 1
ATOM 4910 O O . ILE B 1 264 ? 8.703 -2.23 5.059 1 95.56 264 ILE B O 1
ATOM 4914 N N . GLN B 1 265 ? 7.793 -4.246 5.469 1 93 265 GLN B N 1
ATOM 4915 C CA . GLN B 1 265 ? 7.855 -4.074 6.918 1 93 265 GLN B CA 1
ATOM 4916 C C . GLN B 1 265 ? 8.109 -5.402 7.621 1 93 265 GLN B C 1
ATOM 4918 O O . GLN B 1 265 ? 7.727 -6.461 7.109 1 93 265 GLN B O 1
ATOM 4923 N N . THR B 1 266 ? 8.758 -5.312 8.703 1 92.31 266 THR B N 1
ATOM 4924 C CA . THR B 1 266 ? 9.031 -6.461 9.562 1 92.31 266 THR B CA 1
ATOM 4925 C C . THR B 1 266 ? 9.125 -6.031 11.023 1 92.31 266 THR B C 1
ATOM 4927 O O . THR B 1 266 ? 8.812 -4.891 11.367 1 92.31 266 THR B O 1
ATOM 4930 N N . ALA B 1 267 ? 9.352 -7.004 11.859 1 89.5 267 ALA B N 1
ATOM 4931 C CA . ALA B 1 267 ? 9.586 -6.738 13.273 1 89.5 267 ALA B CA 1
ATOM 4932 C C . ALA B 1 267 ? 10.828 -7.477 13.773 1 89.5 267 ALA B C 1
ATOM 4934 O O . ALA B 1 267 ? 11.109 -8.594 13.336 1 89.5 267 ALA B O 1
ATOM 4935 N N . THR B 1 268 ? 11.508 -6.832 14.656 1 90.75 268 THR B N 1
ATOM 4936 C CA . THR B 1 268 ? 12.68 -7.461 15.25 1 90.75 268 THR B CA 1
ATOM 4937 C C . THR B 1 268 ? 12.273 -8.586 16.203 1 90.75 268 THR B C 1
ATOM 4939 O O . THR B 1 268 ? 11.125 -8.648 16.641 1 90.75 268 THR B O 1
ATOM 4942 N N . LYS B 1 269 ? 13.375 -9.359 16.406 1 87.25 269 LYS B N 1
ATOM 4943 C CA . LYS B 1 269 ? 13.234 -10.344 17.469 1 87.25 269 LYS B CA 1
ATOM 4944 C C . LYS B 1 269 ? 14.008 -9.906 18.719 1 87.25 269 LYS B C 1
ATOM 4946 O O . LYS B 1 269 ? 15.125 -9.383 18.609 1 87.25 269 LYS B O 1
ATOM 4951 N N . ASP B 1 270 ? 13.469 -9.969 19.844 1 85.44 270 ASP B N 1
ATOM 4952 C CA . ASP B 1 270 ? 14.141 -9.945 21.141 1 85.44 270 ASP B CA 1
ATOM 4953 C C . ASP B 1 270 ? 14.797 -8.586 21.391 1 85.44 270 ASP B C 1
ATOM 4955 O O . ASP B 1 270 ? 15.953 -8.523 21.828 1 85.44 270 ASP B O 1
ATOM 4959 N N . THR B 1 271 ? 14.18 -7.531 20.984 1 90.75 271 THR B N 1
ATOM 4960 C CA . THR B 1 271 ? 14.664 -6.23 21.422 1 90.75 271 THR B CA 1
ATOM 4961 C C . THR B 1 271 ? 14.219 -5.949 22.859 1 90.75 271 THR B C 1
ATOM 4963 O O . THR B 1 271 ? 13.258 -6.551 23.344 1 90.75 271 THR B O 1
ATOM 4966 N N . SER B 1 272 ? 15.023 -5.145 23.578 1 90.69 272 SER B N 1
ATOM 4967 C CA . SER B 1 272 ? 14.695 -4.758 24.938 1 90.69 272 SER B CA 1
ATOM 4968 C C . SER B 1 272 ? 14.336 -3.279 25.031 1 90.69 272 SER B C 1
ATOM 4970 O O . SER B 1 272 ? 15.094 -2.422 24.562 1 90.69 272 SER B O 1
ATOM 4972 N N . GLU B 1 273 ? 13.234 -3.059 25.625 1 89.31 273 GLU B N 1
ATOM 4973 C CA . GLU B 1 273 ? 12.773 -1.681 25.766 1 89.31 273 GLU B CA 1
ATOM 4974 C C . GLU B 1 273 ? 13.844 -0.801 26.406 1 89.31 273 GLU B C 1
ATOM 4976 O O . GLU B 1 273 ? 14.477 -1.195 27.391 1 89.31 273 GLU B O 1
ATOM 4981 N N . GLY B 1 274 ? 14.109 0.335 25.797 1 89.88 274 GLY B N 1
ATOM 4982 C CA . GLY B 1 274 ? 15.07 1.288 26.344 1 89.88 274 GLY B CA 1
ATOM 4983 C C . GLY B 1 274 ? 16.469 1.103 25.781 1 89.88 274 GLY B C 1
ATOM 4984 O O . GLY B 1 274 ? 17.312 1.99 25.906 1 89.88 274 GLY B O 1
ATOM 4985 N N . SER B 1 275 ? 16.781 -0.038 25.219 1 92.94 275 SER B N 1
ATOM 4986 C CA . SER B 1 275 ? 18.094 -0.31 24.625 1 92.94 275 SER B CA 1
ATOM 4987 C C . SER B 1 275 ? 18.219 0.315 23.25 1 92.94 275 SER B C 1
ATOM 4989 O O . SER B 1 275 ? 17.219 0.522 22.562 1 92.94 275 SER B O 1
ATOM 4991 N N . ARG B 1 276 ? 19.453 0.602 22.891 1 94.38 276 ARG B N 1
ATOM 4992 C CA . ARG B 1 276 ? 19.719 1.238 21.609 1 94.38 276 ARG B CA 1
ATOM 4993 C C . ARG B 1 276 ? 20.219 0.221 20.578 1 94.38 276 ARG B C 1
ATOM 4995 O O . ARG B 1 276 ? 20.984 -0.683 20.922 1 94.38 276 ARG B O 1
ATOM 5002 N N . TYR B 1 277 ? 19.844 0.417 19.391 1 95.94 277 TYR B N 1
ATOM 5003 C CA . TYR B 1 277 ? 20.172 -0.481 18.281 1 95.94 277 TYR B CA 1
ATOM 5004 C C . TYR B 1 277 ? 20.578 0.305 17.031 1 95.94 277 TYR B C 1
ATOM 5006 O O . TYR B 1 277 ? 20.266 1.495 16.922 1 95.94 277 TYR B O 1
ATOM 5014 N N . ASN B 1 278 ? 21.344 -0.374 16.25 1 96 278 ASN B N 1
ATOM 5015 C CA . ASN B 1 278 ? 21.719 0.177 14.945 1 96 278 ASN B CA 1
ATOM 5016 C C . ASN B 1 278 ? 21.094 -0.619 13.805 1 96 278 ASN B C 1
ATOM 5018 O O . ASN B 1 278 ? 21.328 -1.822 13.68 1 96 278 ASN B O 1
ATOM 5022 N N . LEU B 1 279 ? 20.25 0.054 13.047 1 97.31 279 LEU B N 1
ATOM 5023 C CA . LEU B 1 279 ? 19.734 -0.494 11.797 1 97.31 279 LEU B CA 1
ATOM 5024 C C . LEU B 1 279 ? 20.625 -0.108 10.625 1 97.31 279 LEU B C 1
ATOM 5026 O O . LEU B 1 279 ? 20.906 1.075 10.414 1 97.31 279 LEU B O 1
ATOM 5030 N N . THR B 1 280 ? 21.141 -1.067 9.906 1 97.69 280 THR B N 1
ATOM 5031 C CA . THR B 1 280 ? 21.859 -0.791 8.672 1 97.69 280 THR B CA 1
ATOM 5032 C C . THR B 1 280 ? 21.188 -1.47 7.484 1 97.69 280 THR B C 1
ATOM 5034 O O . THR B 1 280 ? 20.562 -2.52 7.637 1 97.69 280 THR B O 1
ATOM 5037 N N . PHE B 1 281 ? 21.297 -0.863 6.316 1 98.19 281 PHE B N 1
ATOM 5038 C CA . PHE B 1 281 ? 20.719 -1.405 5.09 1 98.19 281 PHE B CA 1
ATOM 5039 C C . PHE B 1 281 ? 21.438 -0.841 3.865 1 98.19 281 PHE B C 1
ATOM 5041 O O . PHE B 1 281 ? 22.125 0.174 3.955 1 98.19 281 PHE B O 1
ATOM 5048 N N . THR B 1 282 ? 21.312 -1.565 2.797 1 98.5 282 THR B N 1
ATOM 5049 C CA . THR B 1 282 ? 21.797 -1.059 1.519 1 98.5 282 THR B CA 1
ATOM 5050 C C . THR B 1 282 ? 20.641 -0.544 0.666 1 98.5 282 THR B C 1
ATOM 5052 O O . THR B 1 282 ? 19.625 -1.223 0.517 1 98.5 282 THR B O 1
ATOM 5055 N N . LEU B 1 283 ? 20.75 0.684 0.227 1 98.56 283 LEU B N 1
ATOM 5056 C CA . LEU B 1 283 ? 19.844 1.312 -0.724 1 98.56 283 LEU B CA 1
ATOM 5057 C C . LEU B 1 283 ? 20.5 1.464 -2.09 1 98.56 283 LEU B C 1
ATOM 5059 O O . LEU B 1 283 ? 21.609 1.982 -2.191 1 98.56 283 LEU B O 1
ATOM 5063 N N . GLY B 1 284 ? 19.766 0.927 -3.172 1 98.25 284 GLY B N 1
ATOM 5064 C CA . GLY B 1 284 ? 20.406 0.983 -4.477 1 98.25 284 GLY B CA 1
ATOM 5065 C C . GLY B 1 284 ? 19.422 0.913 -5.629 1 98.25 284 GLY B C 1
ATOM 5066 O O . GLY B 1 284 ? 18.234 1.174 -5.457 1 98.25 284 GLY B O 1
ATOM 5067 N N . ASP B 1 285 ? 19.969 0.757 -6.84 1 97.19 285 ASP B N 1
ATOM 5068 C CA . ASP B 1 285 ? 19.188 0.535 -8.055 1 97.19 285 ASP B CA 1
ATOM 5069 C C . ASP B 1 285 ? 19.484 -0.838 -8.648 1 97.19 285 ASP B C 1
ATOM 5071 O O . ASP B 1 285 ? 20.578 -1.372 -8.484 1 97.19 285 ASP B O 1
ATOM 5075 N N . ALA B 1 286 ? 18.625 -1.368 -9.461 1 98.31 286 ALA B N 1
ATOM 5076 C CA . ALA B 1 286 ? 18.609 -2.77 -9.867 1 98.31 286 ALA B CA 1
ATOM 5077 C C . ALA B 1 286 ? 19.344 -2.961 -11.195 1 98.31 286 ALA B C 1
ATOM 5079 O O . ALA B 1 286 ? 19.438 -4.082 -11.703 1 98.31 286 ALA B O 1
ATOM 5080 N N . ASN B 1 287 ? 19.906 -1.991 -11.766 1 98 287 ASN B N 1
ATOM 5081 C CA . ASN B 1 287 ? 20.469 -2.064 -13.117 1 98 287 ASN B CA 1
ATOM 5082 C C . ASN B 1 287 ? 19.391 -2.357 -14.156 1 98 287 ASN B C 1
ATOM 5084 O O . ASN B 1 287 ? 19.562 -3.221 -15.016 1 98 287 ASN B O 1
ATOM 5088 N N . ASP B 1 288 ? 18.297 -1.739 -14.047 1 97 288 ASP B N 1
ATOM 5089 C CA . ASP B 1 288 ? 17.172 -1.963 -14.953 1 97 288 ASP B CA 1
ATOM 5090 C C . ASP B 1 288 ? 16.797 -0.678 -15.688 1 97 288 ASP B C 1
ATOM 5092 O O . ASP B 1 288 ? 15.641 -0.492 -16.078 1 97 288 ASP B O 1
ATOM 5096 N N . ALA B 1 289 ? 17.75 0.305 -15.719 1 95.69 289 ALA B N 1
ATOM 5097 C CA . ALA B 1 289 ? 17.594 1.571 -16.438 1 95.69 289 ALA B CA 1
ATOM 5098 C C . ALA B 1 289 ? 16.656 2.512 -15.68 1 95.69 289 ALA B C 1
ATOM 5100 O O . ALA B 1 289 ? 16.094 3.432 -16.266 1 95.69 289 ALA B O 1
ATOM 5101 N N . CYS B 1 290 ? 16.5 2.225 -14.438 1 95.25 290 CYS B N 1
ATOM 5102 C CA . CYS B 1 290 ? 15.664 3.1 -13.617 1 95.25 290 CYS B CA 1
ATOM 5103 C C . CYS B 1 290 ? 16.422 4.363 -13.227 1 95.25 290 CYS B C 1
ATOM 5105 O O . CYS B 1 290 ? 17.141 4.375 -12.227 1 95.25 290 CYS B O 1
ATOM 5107 N N . ILE B 1 291 ? 16.266 5.395 -13.953 1 94.06 291 ILE B N 1
ATOM 5108 C CA . ILE B 1 291 ? 16.938 6.664 -13.695 1 94.06 291 ILE B CA 1
ATOM 5109 C C . ILE B 1 291 ? 16.016 7.578 -12.891 1 94.06 291 ILE B C 1
ATOM 5111 O O . ILE B 1 291 ? 14.836 7.73 -13.227 1 94.06 291 ILE B O 1
ATOM 5115 N N . GLY B 1 292 ? 16.547 8.141 -11.805 1 91 292 GLY B N 1
ATOM 5116 C CA . GLY B 1 292 ? 15.734 9.078 -11.047 1 91 292 GLY B CA 1
ATOM 5117 C C . GLY B 1 292 ? 16.219 9.273 -9.625 1 91 292 GLY B C 1
ATOM 5118 O O . GLY B 1 292 ? 17.281 8.773 -9.25 1 91 292 GLY B O 1
ATOM 5119 N N . HIS B 1 293 ? 15.461 10.125 -8.914 1 90.94 293 HIS B N 1
ATOM 5120 C CA . HIS B 1 293 ? 15.727 10.422 -7.512 1 90.94 293 HIS B CA 1
ATOM 5121 C C . HIS B 1 293 ? 14.914 9.523 -6.594 1 90.94 293 HIS B C 1
ATOM 5123 O O . HIS B 1 293 ? 13.68 9.594 -6.574 1 90.94 293 HIS B O 1
ATOM 5129 N N . PHE B 1 294 ? 15.672 8.656 -5.852 1 94.69 294 PHE B N 1
ATOM 5130 C CA . PHE B 1 294 ? 15 7.758 -4.922 1 94.69 294 PHE B CA 1
ATOM 5131 C C . PHE B 1 294 ? 14.852 8.398 -3.551 1 94.69 294 PHE B C 1
ATOM 5133 O O . PHE B 1 294 ? 15.797 9.016 -3.045 1 94.69 294 PHE B O 1
ATOM 5140 N N . VAL B 1 295 ? 13.68 8.328 -2.979 1 94.19 295 VAL B N 1
ATOM 5141 C CA . VAL B 1 295 ? 13.391 8.734 -1.607 1 94.19 295 VAL B CA 1
ATOM 5142 C C . VAL B 1 295 ? 12.742 7.582 -0.849 1 94.19 295 VAL B C 1
ATOM 5144 O O . VAL B 1 295 ? 11.641 7.145 -1.194 1 94.19 295 VAL B O 1
ATOM 5147 N N . VAL B 1 296 ? 13.406 7.113 0.17 1 96 296 VAL B N 1
ATOM 5148 C CA . VAL B 1 296 ? 12.898 6 0.967 1 96 296 VAL B CA 1
ATOM 5149 C C . VAL B 1 296 ? 12.797 6.418 2.432 1 96 296 VAL B C 1
ATOM 5151 O O . VAL B 1 296 ? 13.789 6.824 3.041 1 96 296 VAL B O 1
ATOM 5154 N N . GLY B 1 297 ? 11.57 6.375 2.951 1 93.62 297 GLY B N 1
ATOM 5155 C CA . GLY B 1 297 ? 11.375 6.555 4.383 1 93.62 297 GLY B CA 1
ATOM 5156 C C . GLY B 1 297 ? 11.641 5.297 5.184 1 93.62 297 GLY B C 1
ATOM 5157 O O . GLY B 1 297 ? 11.102 4.23 4.879 1 93.62 297 GLY B O 1
ATOM 5158 N N . VAL B 1 298 ? 12.5 5.422 6.191 1 94.5 298 VAL B N 1
ATOM 5159 C CA . VAL B 1 298 ? 12.82 4.301 7.066 1 94.5 298 VAL B CA 1
ATOM 5160 C C . VAL B 1 298 ? 12.305 4.578 8.477 1 94.5 298 VAL B C 1
ATOM 5162 O O . VAL B 1 298 ? 12.5 5.676 9.008 1 94.5 298 VAL B O 1
ATOM 5165 N N . GLN B 1 299 ? 11.633 3.596 8.977 1 91.5 299 GLN B N 1
ATOM 5166 C CA . GLN B 1 299 ? 11.141 3.688 10.352 1 91.5 299 GLN B CA 1
ATOM 5167 C C . GLN B 1 299 ? 11.633 2.514 11.188 1 91.5 299 GLN B C 1
ATOM 5169 O O . GLN B 1 299 ? 11.633 1.37 10.734 1 91.5 299 GLN B O 1
ATOM 5174 N N . ALA B 1 300 ? 12.078 2.795 12.352 1 91.25 300 ALA B N 1
ATOM 5175 C CA . ALA B 1 300 ? 12.469 1.836 13.383 1 91.25 300 ALA B CA 1
ATOM 5176 C C . ALA B 1 300 ? 11.992 2.289 14.766 1 91.25 300 ALA B C 1
ATOM 5178 O O . ALA B 1 300 ? 12.594 3.182 15.367 1 91.25 300 ALA B O 1
ATOM 5179 N N . GLY B 1 301 ? 10.961 1.576 15.188 1 81.44 301 GLY B N 1
ATOM 5180 C CA . GLY B 1 301 ? 10.367 2.072 16.422 1 81.44 301 GLY B CA 1
ATOM 5181 C C . GLY B 1 301 ? 9.859 3.494 16.297 1 81.44 301 GLY B C 1
ATOM 5182 O O . GLY B 1 301 ? 9.047 3.797 15.43 1 81.44 301 GLY B O 1
ATOM 5183 N N . SER B 1 302 ? 10.406 4.352 17.172 1 77.69 302 SER B N 1
ATOM 5184 C CA . SER B 1 302 ? 9.953 5.738 17.156 1 77.69 302 SER B CA 1
ATOM 5185 C C . SER B 1 302 ? 10.82 6.598 16.25 1 77.69 302 SER B C 1
ATOM 5187 O O . SER B 1 302 ? 10.5 7.758 15.984 1 77.69 302 SER B O 1
ATOM 5189 N N . ALA B 1 303 ? 11.93 6.004 15.742 1 85.56 303 ALA B N 1
ATOM 5190 C CA . ALA B 1 303 ? 12.82 6.758 14.867 1 85.56 303 ALA B CA 1
ATOM 5191 C C . ALA B 1 303 ? 12.352 6.688 13.414 1 85.56 303 ALA B C 1
ATOM 5193 O O . ALA B 1 303 ? 11.875 5.648 12.961 1 85.56 303 ALA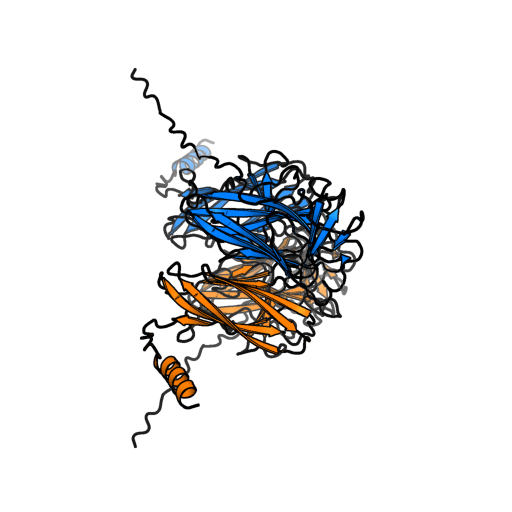 B O 1
ATOM 5194 N N . ALA B 1 304 ? 12.43 7.801 12.766 1 88.56 304 ALA B N 1
ATOM 5195 C CA . ALA B 1 304 ? 12.07 7.867 11.344 1 88.56 304 ALA B CA 1
ATOM 5196 C C . ALA B 1 304 ? 12.992 8.828 10.602 1 88.56 304 ALA B C 1
ATOM 5198 O O . ALA B 1 304 ? 13.336 9.898 11.117 1 88.56 304 ALA B O 1
ATOM 5199 N N . GLN B 1 305 ? 13.414 8.391 9.43 1 91.12 305 GLN B N 1
ATOM 5200 C CA . GLN B 1 305 ? 14.273 9.227 8.602 1 91.12 305 GLN B CA 1
ATOM 5201 C C . GLN B 1 305 ? 14.125 8.875 7.121 1 91.12 305 GLN B C 1
ATOM 5203 O O . GLN B 1 305 ? 14 7.703 6.766 1 91.12 305 GLN B O 1
ATOM 5208 N N . ASN B 1 306 ? 14.133 9.922 6.234 1 91.56 306 ASN B N 1
ATOM 5209 C CA . ASN B 1 306 ? 14.195 9.695 4.793 1 91.56 306 ASN B CA 1
ATOM 5210 C C . ASN B 1 306 ? 15.633 9.57 4.309 1 91.56 306 ASN B C 1
ATOM 5212 O O . ASN B 1 306 ? 16.516 10.312 4.762 1 91.56 306 ASN B O 1
ATOM 5216 N N . PHE B 1 307 ? 15.836 8.625 3.523 1 95.44 307 PHE B N 1
ATOM 5217 C CA . PHE B 1 307 ? 17.109 8.453 2.826 1 95.44 307 PHE B CA 1
ATOM 5218 C C . PHE B 1 307 ? 16.922 8.617 1.323 1 95.44 307 PHE B C 1
ATOM 5220 O O . PHE B 1 307 ? 15.922 8.188 0.762 1 95.44 307 PHE B O 1
ATOM 5227 N N . THR B 1 308 ? 17.906 9.266 0.695 1 93.88 308 THR B N 1
ATOM 5228 C CA . THR B 1 308 ? 17.781 9.531 -0.734 1 93.88 308 THR B CA 1
ATOM 5229 C C . THR B 1 308 ? 18.984 8.961 -1.493 1 93.88 308 THR B C 1
ATOM 5231 O O . THR B 1 308 ? 20.047 8.766 -0.915 1 93.88 308 THR B O 1
ATOM 5234 N N . LEU B 1 309 ? 18.781 8.633 -2.734 1 95 309 LEU B N 1
ATOM 5235 C CA . LEU B 1 309 ? 19.812 8.164 -3.658 1 95 309 LEU B CA 1
ATOM 5236 C C . LEU B 1 309 ? 19.469 8.555 -5.094 1 95 309 LEU B C 1
ATOM 5238 O O . LEU B 1 309 ? 18.344 8.375 -5.543 1 95 309 LEU B O 1
ATOM 5242 N N . ASP B 1 310 ? 20.422 9.133 -5.766 1 93.88 310 ASP B N 1
ATOM 5243 C CA . ASP B 1 310 ? 20.25 9.391 -7.191 1 93.88 310 ASP B CA 1
ATOM 5244 C C . ASP B 1 310 ? 20.703 8.203 -8.031 1 93.88 310 ASP B C 1
ATOM 5246 O O . ASP B 1 310 ? 21.859 7.789 -7.961 1 93.88 310 ASP B O 1
ATOM 5250 N N . SER B 1 311 ? 19.766 7.629 -8.789 1 95.06 311 SER B N 1
ATOM 5251 C CA . SER B 1 311 ? 20.062 6.457 -9.602 1 95.06 311 SER B CA 1
ATOM 5252 C C . SER B 1 311 ? 20.312 6.84 -11.055 1 95.06 311 SER B C 1
ATOM 5254 O O . SER B 1 311 ? 19.594 7.664 -11.625 1 95.06 311 SER B O 1
ATOM 5256 N N . ASN B 1 312 ? 21.297 6.23 -11.672 1 94.38 312 ASN B N 1
ATOM 5257 C CA . ASN B 1 312 ? 21.5 6.348 -13.109 1 94.38 312 ASN B CA 1
ATOM 5258 C C . ASN B 1 312 ? 21.062 5.086 -13.852 1 94.38 312 ASN B C 1
ATOM 5260 O O . ASN B 1 312 ? 21.297 4.949 -15.055 1 94.38 312 ASN B O 1
ATOM 5264 N N . GLY B 1 313 ? 20.516 4.145 -13.094 1 96.12 313 GLY B N 1
ATOM 5265 C CA . GLY B 1 313 ? 19.891 2.969 -13.688 1 96.12 313 GLY B CA 1
ATOM 5266 C C . GLY B 1 313 ? 20.891 1.893 -14.062 1 96.12 313 GLY B C 1
ATOM 5267 O O . GLY B 1 313 ? 20.578 0.973 -14.812 1 96.12 313 GLY B O 1
ATOM 5268 N N . THR B 1 314 ? 22.219 1.977 -13.516 1 97.19 314 THR B N 1
ATOM 5269 C CA . THR B 1 314 ? 23.266 1.075 -13.969 1 97.19 314 THR B CA 1
ATOM 5270 C C . THR B 1 314 ? 23.703 0.146 -12.836 1 97.19 314 THR B C 1
ATOM 5272 O O . THR B 1 314 ? 24.766 -0.483 -12.914 1 97.19 314 THR B O 1
ATOM 5275 N N . GLY B 1 315 ? 22.953 0.052 -11.852 1 96.81 315 GLY B N 1
ATOM 5276 C CA . GLY B 1 315 ? 23.266 -0.833 -10.734 1 96.81 315 GLY B CA 1
ATOM 5277 C C . GLY B 1 315 ? 24.219 -0.219 -9.734 1 96.81 315 GLY B C 1
ATOM 5278 O O . GLY B 1 315 ? 25.359 0.094 -10.078 1 96.81 315 GLY B O 1
ATOM 5279 N N . SER B 1 316 ? 23.734 0.072 -8.555 1 93.75 316 SER B N 1
ATOM 5280 C CA . SER B 1 316 ? 24.547 0.62 -7.469 1 93.75 316 SER B CA 1
ATOM 5281 C C . SER B 1 316 ? 23.891 0.351 -6.113 1 93.75 316 SER B C 1
ATOM 5283 O O . SER B 1 316 ? 22.75 -0.106 -6.047 1 93.75 316 SER B O 1
ATOM 5285 N N . GLY B 1 317 ? 24.719 0.471 -5.082 1 95.81 317 GLY B N 1
ATOM 5286 C CA . GLY B 1 317 ? 24.234 0.361 -3.717 1 95.81 317 GLY B CA 1
ATOM 5287 C C . GLY B 1 317 ? 25.062 1.15 -2.723 1 95.81 317 GLY B C 1
ATOM 5288 O O . GLY B 1 317 ? 26.281 1.215 -2.842 1 95.81 317 GLY B O 1
ATOM 5289 N N . GLU B 1 318 ? 24.422 1.822 -1.857 1 97.5 318 GLU B N 1
ATOM 5290 C CA . GLU B 1 318 ? 25.047 2.557 -0.768 1 97.5 318 GLU B CA 1
ATOM 5291 C C . GLU B 1 318 ? 24.5 2.123 0.587 1 97.5 318 GLU B C 1
ATOM 5293 O O . GLU B 1 318 ? 23.297 1.883 0.727 1 97.5 318 GLU B O 1
ATOM 5298 N N . LYS B 1 319 ? 25.406 1.992 1.517 1 97.62 319 LYS B N 1
ATOM 5299 C CA . LYS B 1 319 ? 25 1.581 2.857 1 97.62 319 LYS B CA 1
ATOM 5300 C C . LYS B 1 319 ? 24.562 2.781 3.693 1 97.62 319 LYS B C 1
ATOM 5302 O O . LYS B 1 319 ? 25.188 3.842 3.637 1 97.62 319 LYS B O 1
ATOM 5307 N N . PHE B 1 320 ? 23.469 2.623 4.367 1 97.88 320 PHE B N 1
ATOM 5308 C CA . PHE B 1 320 ? 22.938 3.631 5.277 1 97.88 320 PHE B CA 1
ATOM 5309 C C . PHE B 1 320 ? 22.672 3.029 6.652 1 97.88 320 PHE B C 1
ATOM 5311 O O . PHE B 1 320 ? 22.734 1.811 6.824 1 97.88 320 PHE B O 1
ATOM 5318 N N . GLY B 1 321 ? 22.391 3.898 7.633 1 96.19 321 GLY B N 1
ATOM 5319 C CA . GLY B 1 321 ? 22.094 3.449 8.984 1 96.19 321 GLY B CA 1
ATOM 5320 C C . GLY B 1 321 ? 21.141 4.375 9.719 1 96.19 321 GLY B C 1
ATOM 5321 O O . GLY B 1 321 ? 20.953 5.527 9.32 1 96.19 321 GLY B O 1
ATOM 5322 N N . LEU B 1 322 ? 20.516 3.863 10.727 1 95.56 322 LEU B N 1
ATOM 5323 C CA . LEU B 1 322 ? 19.609 4.582 11.609 1 95.56 322 LEU B CA 1
ATOM 5324 C C . LEU B 1 322 ? 19.672 4.023 13.023 1 95.56 322 LEU B C 1
ATOM 5326 O O . LEU B 1 322 ? 19.344 2.857 13.25 1 95.56 322 LEU B O 1
ATOM 5330 N N . VAL B 1 323 ? 20.156 4.867 13.914 1 95.12 323 VAL B N 1
ATOM 5331 C CA . VAL B 1 323 ? 20.156 4.473 15.32 1 95.12 323 VAL B CA 1
ATOM 5332 C C . VAL B 1 323 ? 18.781 4.727 15.938 1 95.12 323 VAL B C 1
ATOM 5334 O O . VAL B 1 323 ? 18.156 5.754 15.664 1 95.12 323 VAL B O 1
ATOM 5337 N N . PHE B 1 324 ? 18.328 3.689 16.75 1 91.88 324 PHE B N 1
ATOM 5338 C CA . PHE B 1 324 ? 17.031 3.865 17.391 1 91.88 324 PHE B CA 1
ATOM 5339 C C . PHE B 1 324 ? 17.016 3.219 18.766 1 91.88 324 PHE B C 1
ATOM 5341 O O . PHE B 1 324 ? 17.875 2.395 19.094 1 91.88 324 PHE B O 1
ATOM 5348 N N . GLU B 1 325 ? 16.125 3.732 19.531 1 91 325 GLU B N 1
ATOM 5349 C CA . GLU B 1 325 ? 15.828 3.127 20.828 1 91 325 GLU B CA 1
ATOM 5350 C C . GLU B 1 325 ? 14.57 2.264 20.766 1 91 325 GLU B C 1
ATOM 5352 O O . GLU B 1 325 ? 13.547 2.695 20.234 1 91 325 GLU B O 1
ATOM 5357 N N . ALA B 1 326 ? 14.695 1.005 21.281 1 90.69 326 ALA B N 1
ATOM 5358 C CA . ALA B 1 326 ? 13.547 0.108 21.25 1 90.69 326 ALA B CA 1
ATOM 5359 C C . ALA B 1 326 ? 12.469 0.561 22.219 1 90.69 326 ALA B C 1
ATOM 5361 O O . ALA B 1 326 ? 12.766 0.917 23.359 1 90.69 326 ALA B O 1
ATOM 5362 N N . ASP B 1 327 ? 11.305 0.558 21.781 1 78.94 327 ASP B N 1
ATOM 5363 C CA . ASP B 1 327 ? 10.18 0.942 22.641 1 78.94 327 ASP B CA 1
ATOM 5364 C C . ASP B 1 327 ? 9.445 -0.288 23.156 1 78.94 327 ASP B C 1
ATOM 5366 O O . ASP B 1 327 ? 8.617 -0.181 24.062 1 78.94 327 ASP B O 1
ATOM 5370 N N . LYS B 1 328 ? 9.758 -1.396 22.547 1 80.69 328 LYS B N 1
ATOM 5371 C CA . LYS B 1 328 ? 9.141 -2.66 22.953 1 80.69 328 LYS B CA 1
ATOM 5372 C C . LYS B 1 328 ? 10.008 -3.848 22.531 1 80.69 328 LYS B C 1
ATOM 5374 O O . LYS B 1 328 ? 11.086 -3.666 21.969 1 80.69 328 LYS B O 1
ATOM 5379 N N . ASP B 1 329 ? 9.594 -5.039 22.875 1 84.56 329 ASP B N 1
ATOM 5380 C CA . ASP B 1 329 ? 10.352 -6.262 22.625 1 84.56 329 ASP B CA 1
ATOM 5381 C C . ASP B 1 329 ? 10.375 -6.602 21.141 1 84.56 329 ASP B C 1
ATOM 5383 O O . ASP B 1 329 ? 11.289 -7.281 20.656 1 84.56 329 ASP B O 1
ATOM 5387 N N . ALA B 1 330 ? 9.492 -6.176 20.312 1 86.44 330 ALA B N 1
ATOM 5388 C CA . ALA B 1 330 ? 9.445 -6.398 18.875 1 86.44 330 ALA B CA 1
ATOM 5389 C C . ALA B 1 330 ? 9.188 -5.094 18.125 1 86.44 330 ALA B C 1
ATOM 5391 O O . ALA B 1 330 ? 8.047 -4.781 17.781 1 86.44 330 ALA B O 1
ATOM 5392 N N . VAL B 1 331 ? 10.422 -4.543 17.812 1 89.12 331 VAL B N 1
ATOM 5393 C CA . VAL B 1 331 ? 10.336 -3.23 17.188 1 89.12 331 VAL B CA 1
ATOM 5394 C C . VAL B 1 331 ? 10 -3.383 15.703 1 89.12 331 VAL B C 1
ATOM 5396 O O . VAL B 1 331 ? 10.594 -4.207 15.008 1 89.12 331 VAL B O 1
ATOM 5399 N N . GLN B 1 332 ? 9.094 -2.588 15.258 1 88.81 332 GLN B N 1
ATOM 5400 C CA . GLN B 1 332 ? 8.742 -2.604 13.844 1 88.81 332 GLN B CA 1
ATOM 5401 C C . GLN B 1 332 ? 9.758 -1.836 13.016 1 88.81 332 GLN B C 1
ATOM 5403 O O . GLN B 1 332 ? 10.195 -0.747 13.398 1 88.81 332 GLN B O 1
ATOM 5408 N N . ILE B 1 333 ? 10.172 -2.467 11.906 1 93.25 333 ILE B N 1
ATOM 5409 C CA . ILE B 1 333 ? 11.062 -1.865 10.922 1 93.25 333 ILE B CA 1
ATOM 5410 C C . ILE B 1 333 ? 10.352 -1.771 9.57 1 93.25 333 ILE B C 1
ATOM 5412 O O . ILE B 1 333 ? 9.727 -2.734 9.125 1 93.25 333 ILE B O 1
ATOM 5416 N N . SER B 1 334 ? 10.414 -0.6 8.969 1 94.25 334 SER B N 1
ATOM 5417 C CA . SER B 1 334 ? 9.75 -0.486 7.676 1 94.25 334 SER B CA 1
ATOM 5418 C C . SER B 1 334 ? 10.57 0.365 6.711 1 94.25 334 SER B C 1
ATOM 5420 O O . SER B 1 334 ? 11.336 1.231 7.133 1 94.25 334 SER B O 1
ATOM 5422 N N . PHE B 1 335 ? 10.477 0.047 5.453 1 96.31 335 PHE B N 1
ATOM 5423 C CA . PHE B 1 335 ? 10.984 0.812 4.324 1 96.31 335 PHE B CA 1
ATOM 5424 C C . PHE B 1 335 ? 9.852 1.209 3.383 1 96.31 335 PHE B C 1
ATOM 5426 O O . PHE B 1 335 ? 9.164 0.346 2.84 1 96.31 335 PHE B O 1
ATOM 5433 N N . THR B 1 336 ? 9.648 2.508 3.188 1 94.44 336 THR B N 1
ATOM 5434 C CA . THR B 1 336 ? 8.586 3.01 2.322 1 94.44 336 THR B CA 1
ATOM 5435 C C . THR B 1 336 ? 9.164 3.896 1.221 1 94.44 336 THR B C 1
ATOM 5437 O O . THR B 1 336 ? 9.82 4.902 1.505 1 94.44 336 THR B O 1
ATOM 5440 N N . SER B 1 337 ? 8.953 3.525 -0.004 1 95.88 337 SER B N 1
ATOM 5441 C CA . SER B 1 337 ? 9.391 4.363 -1.113 1 95.88 337 SER B CA 1
ATOM 5442 C C . SER B 1 337 ? 8.336 5.402 -1.474 1 95.88 337 SER B C 1
ATOM 5444 O O . SER B 1 337 ? 7.152 5.078 -1.604 1 95.88 337 SER B O 1
ATOM 5446 N N . TYR B 1 338 ? 8.805 6.609 -1.612 1 91.88 338 TYR B N 1
ATOM 5447 C CA . TYR B 1 338 ? 7.957 7.707 -2.062 1 91.88 338 TYR B CA 1
ATOM 5448 C C . TYR B 1 338 ? 8.297 8.109 -3.494 1 91.88 338 TYR B C 1
ATOM 5450 O O . TYR B 1 338 ? 7.758 9.086 -4.016 1 91.88 338 TYR B O 1
ATOM 5458 N N . SER B 1 339 ? 9.148 7.332 -4.094 1 89.5 339 SER B N 1
ATOM 5459 C CA . SER B 1 339 ? 9.672 7.645 -5.418 1 89.5 339 SER B CA 1
ATOM 5460 C C . SER B 1 339 ? 8.648 7.332 -6.504 1 89.5 339 SER B C 1
ATOM 5462 O O . SER B 1 339 ? 7.934 6.332 -6.422 1 89.5 339 SER B O 1
ATOM 5464 N N . VAL B 1 340 ? 8.578 8.203 -7.41 1 87.12 340 VAL B N 1
ATOM 5465 C CA . VAL B 1 340 ? 7.824 7.914 -8.625 1 87.12 340 VAL B CA 1
ATOM 5466 C C . VAL B 1 340 ? 8.766 7.891 -9.828 1 87.12 340 VAL B C 1
ATOM 5468 O O . VAL B 1 340 ? 9.039 8.93 -10.43 1 87.12 340 VAL B O 1
ATOM 5471 N N . THR B 1 341 ? 9.141 6.688 -10.211 1 90.44 341 THR B N 1
ATOM 5472 C CA . THR B 1 341 ? 10.133 6.555 -11.266 1 90.44 341 THR B CA 1
ATOM 5473 C C . THR B 1 341 ? 9.711 5.504 -12.281 1 90.44 341 THR B C 1
ATOM 5475 O O . THR B 1 341 ? 9.125 4.48 -11.922 1 90.44 341 THR B O 1
ATOM 5478 N N . MET B 1 342 ? 9.977 5.777 -13.516 1 91.31 342 MET B N 1
ATOM 5479 C CA . MET B 1 342 ? 9.727 4.891 -14.648 1 91.31 342 MET B CA 1
ATOM 5480 C C . MET B 1 342 ? 10.914 4.883 -15.602 1 91.31 342 MET B C 1
ATOM 5482 O O . MET B 1 342 ? 11.609 5.891 -15.75 1 91.31 342 MET B O 1
ATOM 5486 N N . THR B 1 343 ? 11.117 3.729 -16.219 1 93.62 343 THR B N 1
ATOM 5487 C CA . THR B 1 343 ? 12.148 3.68 -17.25 1 93.62 343 THR B CA 1
ATOM 5488 C C . THR B 1 343 ? 11.688 4.418 -18.5 1 93.62 343 THR B C 1
ATOM 5490 O O . THR B 1 343 ? 10.523 4.812 -18.609 1 93.62 343 THR B O 1
ATOM 5493 N N . LYS B 1 344 ? 12.625 4.586 -19.438 1 90.44 344 LYS B N 1
ATOM 5494 C CA . LYS B 1 344 ? 12.305 5.238 -20.703 1 90.44 344 LYS B CA 1
ATOM 5495 C C . LYS B 1 344 ? 11.25 4.449 -21.484 1 90.44 344 LYS B C 1
ATOM 5497 O O . LYS B 1 344 ? 10.523 5.012 -22.312 1 90.44 344 LYS B O 1
ATOM 5502 N N . GLU B 1 345 ? 11.164 3.188 -21.25 1 91.19 345 GLU B N 1
ATOM 5503 C CA . GLU B 1 345 ? 10.195 2.324 -21.922 1 91.19 345 GLU B CA 1
ATOM 5504 C C . GLU B 1 345 ? 8.891 2.248 -21.141 1 91.19 345 GLU B C 1
ATOM 5506 O O . GLU B 1 345 ? 8.07 1.356 -21.359 1 91.19 345 GLU B O 1
ATOM 5511 N N . ASP B 1 346 ? 8.727 3.098 -20.141 1 90.12 346 ASP B N 1
ATOM 5512 C CA . ASP B 1 346 ? 7.496 3.254 -19.359 1 90.12 346 ASP B CA 1
ATOM 5513 C C . ASP B 1 346 ? 7.25 2.035 -18.484 1 90.12 346 ASP B C 1
ATOM 5515 O O . ASP B 1 346 ? 6.125 1.545 -18.391 1 90.12 346 ASP B O 1
ATOM 5519 N N . VAL B 1 347 ? 8.297 1.486 -17.953 1 93.56 347 VAL B N 1
ATOM 5520 C CA . VAL B 1 347 ? 8.211 0.409 -16.969 1 93.56 347 VAL B CA 1
ATOM 5521 C C . VAL B 1 347 ? 8.453 0.965 -15.57 1 93.56 347 VAL B C 1
ATOM 5523 O O . VAL B 1 347 ? 9.461 1.623 -15.32 1 93.56 347 VAL B O 1
ATOM 5526 N N . LEU B 1 348 ? 7.504 0.745 -14.711 1 94.25 348 LEU B N 1
ATOM 5527 C CA . LEU B 1 348 ? 7.66 1.198 -13.328 1 94.25 348 LEU B CA 1
ATOM 5528 C C . LEU B 1 348 ? 8.875 0.55 -12.68 1 94.25 348 LEU B C 1
ATOM 5530 O O . LEU B 1 348 ? 9.117 -0.647 -12.852 1 94.25 348 LEU B O 1
ATOM 5534 N N . CYS B 1 349 ? 9.664 1.316 -11.992 1 96.19 349 CYS B N 1
ATOM 5535 C CA . CYS B 1 349 ? 10.875 0.881 -11.297 1 96.19 349 CYS B CA 1
ATOM 5536 C C . CYS B 1 349 ? 11.094 1.679 -10.016 1 96.19 349 CYS B C 1
ATOM 5538 O O . CYS B 1 349 ? 10.305 2.568 -9.695 1 96.19 349 CYS B O 1
ATOM 5540 N N . GLY B 1 350 ? 12.078 1.276 -9.195 1 97 350 GLY B N 1
ATOM 5541 C CA . GLY B 1 350 ? 12.266 1.968 -7.934 1 97 350 GLY B CA 1
ATOM 5542 C C . GLY B 1 350 ? 13.539 1.565 -7.219 1 97 350 GLY B C 1
ATOM 5543 O O . GLY B 1 350 ? 14.43 0.956 -7.82 1 97 350 GLY B O 1
ATOM 5544 N N . PRO B 1 351 ? 13.641 1.986 -5.984 1 98.12 351 PRO B N 1
ATOM 5545 C CA . PRO B 1 351 ? 14.844 1.679 -5.207 1 98.12 351 PRO B CA 1
ATOM 5546 C C . PRO B 1 351 ? 14.898 0.217 -4.77 1 98.12 351 PRO B C 1
ATOM 5548 O O . PRO B 1 351 ? 13.859 -0.407 -4.543 1 98.12 351 PRO B O 1
ATOM 5551 N N . VAL B 1 352 ? 16.125 -0.264 -4.633 1 98.75 352 VAL B N 1
ATOM 5552 C CA . VAL B 1 352 ? 16.391 -1.609 -4.137 1 98.75 352 VAL B CA 1
ATOM 5553 C C . VAL B 1 352 ? 16.812 -1.544 -2.672 1 98.75 352 VAL B C 1
ATOM 555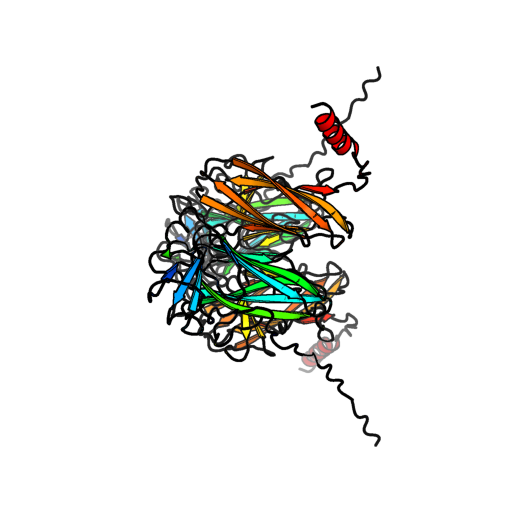5 O O . VAL B 1 352 ? 17.594 -0.668 -2.281 1 98.75 352 VAL B O 1
ATOM 5558 N N . ILE B 1 353 ? 16.234 -2.373 -1.838 1 98.75 353 ILE B N 1
ATOM 5559 C CA . ILE B 1 353 ? 16.656 -2.551 -0.449 1 98.75 353 ILE B CA 1
ATOM 5560 C C . ILE B 1 353 ? 17.281 -3.932 -0.269 1 98.75 353 ILE B C 1
ATOM 5562 O O . ILE B 1 353 ? 16.75 -4.93 -0.765 1 98.75 353 ILE B O 1
ATOM 5566 N N . ASP B 1 354 ? 18.391 -4.012 0.415 1 98.25 354 ASP B N 1
ATOM 5567 C CA . ASP B 1 354 ? 19.078 -5.258 0.71 1 98.25 354 ASP B CA 1
ATOM 5568 C C . ASP B 1 354 ? 19.938 -5.125 1.974 1 98.25 354 ASP B C 1
ATOM 5570 O O . ASP B 1 354 ? 20.109 -4.023 2.498 1 98.25 354 ASP B O 1
ATOM 5574 N N . GLU B 1 355 ? 20.312 -6.195 2.549 1 96.5 355 GLU B N 1
ATOM 5575 C CA . GLU B 1 355 ? 21.25 -6.266 3.672 1 96.5 355 GLU B CA 1
ATOM 5576 C C . GLU B 1 355 ? 20.719 -5.492 4.875 1 96.5 355 GLU B C 1
ATOM 5578 O O . GLU B 1 355 ? 21.422 -4.66 5.445 1 96.5 355 GLU B O 1
ATOM 5583 N N . VAL B 1 356 ? 19.516 -5.801 5.234 1 97.75 356 VAL B N 1
ATOM 5584 C CA . VAL B 1 356 ? 18.938 -5.137 6.398 1 97.75 356 VAL B CA 1
ATOM 5585 C C . VAL B 1 356 ? 19.391 -5.852 7.672 1 97.75 356 VAL B C 1
ATOM 5587 O O . VAL B 1 356 ? 19.109 -7.039 7.852 1 97.75 356 VAL B O 1
ATOM 5590 N N . ILE B 1 357 ? 20.062 -5.133 8.5 1 96.69 357 ILE B N 1
ATOM 5591 C CA . ILE B 1 357 ? 20.625 -5.727 9.711 1 96.69 357 ILE B CA 1
ATOM 5592 C C . ILE B 1 357 ? 20.297 -4.836 10.914 1 96.69 357 ILE B C 1
ATOM 5594 O O . ILE B 1 357 ? 20.438 -3.609 10.836 1 96.69 357 ILE B O 1
ATOM 5598 N N . VAL B 1 358 ? 19.812 -5.414 11.945 1 96.5 358 VAL B N 1
ATOM 5599 C CA . VAL B 1 358 ? 19.672 -4.73 13.227 1 96.5 358 VAL B CA 1
ATOM 5600 C C . VAL B 1 358 ? 20.594 -5.375 14.258 1 96.5 358 VAL B C 1
ATOM 5602 O O . VAL B 1 358 ? 20.531 -6.586 14.484 1 96.5 358 VAL B O 1
ATOM 5605 N N . HIS B 1 359 ? 21.453 -4.594 14.867 1 95 359 HIS B N 1
ATOM 5606 C CA . HIS B 1 359 ? 22.344 -5.059 15.922 1 95 359 HIS B CA 1
ATOM 5607 C C . HIS B 1 359 ? 22.234 -4.188 17.172 1 95 359 HIS B C 1
ATOM 5609 O O . HIS B 1 359 ? 21.891 -3.004 17.078 1 95 359 HIS B O 1
ATOM 5615 N N . HIS B 1 360 ? 22.5 -4.793 18.281 1 93.5 360 HIS B N 1
ATOM 5616 C CA . HIS B 1 360 ? 22.547 -4.066 19.547 1 93.5 360 HIS B CA 1
ATOM 5617 C C . HIS B 1 360 ? 23.719 -3.102 19.578 1 93.5 360 HIS B C 1
ATOM 5619 O O . HIS B 1 360 ? 24.812 -3.438 19.125 1 93.5 360 HIS B O 1
ATOM 5625 N N . LEU B 1 361 ? 23.391 -1.836 20.047 1 90.19 361 LEU B N 1
ATOM 5626 C CA . LEU B 1 361 ? 24.484 -0.896 20.266 1 90.19 361 LEU B CA 1
ATOM 5627 C C . LEU B 1 361 ? 25 -0.992 21.703 1 90.19 361 LEU B C 1
ATOM 5629 O O . LEU B 1 361 ? 24.219 -0.97 22.656 1 90.19 361 LEU B O 1
ATOM 5633 N N . GLY B 1 362 ? 25.859 -1.835 22.281 1 71.81 362 GLY B N 1
ATOM 5634 C CA . GLY B 1 362 ? 26.438 -2.025 23.609 1 71.81 362 GLY B CA 1
ATOM 5635 C C . GLY B 1 362 ? 26.594 -0.733 24.375 1 71.81 362 GLY B C 1
ATOM 5636 O O . GLY B 1 362 ? 26.719 0.343 23.797 1 71.81 362 GLY B O 1
ATOM 5637 N N . GLY B 1 363 ? 25.922 -0.308 25.469 1 50.59 363 GLY B N 1
ATOM 5638 C CA . GLY B 1 363 ? 26.188 0.788 26.391 1 50.59 363 GLY B CA 1
ATOM 5639 C C . GLY B 1 363 ? 27.641 0.911 26.766 1 50.59 363 GLY B C 1
ATOM 5640 O O . GLY B 1 363 ? 28.031 1.847 27.484 1 50.59 363 GLY B O 1
ATOM 5641 N N . THR B 1 364 ? 28.547 -0.082 27.25 1 39.94 364 THR B N 1
ATOM 5642 C CA . THR B 1 364 ? 29.547 0.465 28.172 1 39.94 364 THR B CA 1
ATOM 5643 C C . THR B 1 364 ? 30.391 1.532 27.484 1 39.94 364 THR B C 1
ATOM 5645 O O . THR B 1 364 ? 31.422 1.225 26.891 1 39.94 364 THR B O 1
ATOM 5648 N N . ALA B 1 365 ? 29.969 2.297 26.875 1 35.34 365 ALA B N 1
ATOM 5649 C CA . ALA B 1 365 ? 30.844 3.449 26.641 1 35.34 365 ALA B CA 1
ATOM 5650 C C . ALA B 1 365 ? 31.188 4.137 27.969 1 35.34 365 ALA B C 1
ATOM 5652 O O . ALA B 1 365 ? 30.312 4.676 28.641 1 35.34 365 ALA B O 1
ATOM 5653 N N . SER B 1 366 ? 32.031 3.604 28.781 1 31.31 366 SER B N 1
ATOM 5654 C CA . SER B 1 366 ? 32.844 4.48 29.609 1 31.31 366 SER B CA 1
ATOM 5655 C C . SER B 1 366 ? 33.406 5.648 28.797 1 31.31 366 SER B C 1
ATOM 5657 O O . SER B 1 366 ? 34.125 5.445 27.812 1 31.31 366 SER B O 1
ATOM 5659 N N . VAL B 1 367 ? 32.625 6.527 28.594 1 30.8 367 VAL B N 1
ATOM 5660 C CA . VAL B 1 367 ? 33.219 7.773 28.125 1 30.8 367 VAL B CA 1
ATOM 5661 C C . VAL B 1 367 ? 34.438 8.102 28.969 1 30.8 367 VAL B C 1
ATOM 5663 O O . VAL B 1 367 ? 34.312 8.383 30.156 1 30.8 367 VAL B O 1
ATOM 5666 N N . LYS B 1 368 ? 35.531 7.527 28.906 1 28.5 368 LYS B N 1
ATOM 5667 C CA . LYS B 1 368 ? 36.656 8.32 29.406 1 28.5 368 LYS B CA 1
ATOM 5668 C C . LYS B 1 368 ? 36.656 9.703 28.766 1 28.5 368 LYS B C 1
ATOM 5670 O O . LYS B 1 368 ? 36.625 9.836 27.547 1 28.5 368 LYS B O 1
ATOM 5675 N N . PRO B 1 369 ? 36.094 10.727 29.5 1 30.8 369 PRO B N 1
ATOM 5676 C CA . PRO B 1 369 ? 36.188 12.117 29.062 1 30.8 369 PRO B CA 1
ATOM 5677 C C . PRO B 1 369 ? 37.469 12.414 28.312 1 30.8 369 PRO B C 1
ATOM 5679 O O . PRO B 1 369 ? 38.562 12.219 28.859 1 30.8 369 PRO B O 1
ATOM 5682 N N . THR B 1 370 ? 37.656 11.938 27.234 1 28.84 370 THR B N 1
ATOM 5683 C CA . THR B 1 370 ? 38.906 12.422 26.688 1 28.84 370 THR B CA 1
ATOM 5684 C C . THR B 1 370 ? 39 13.945 26.766 1 28.84 370 THR B C 1
ATOM 5686 O O . THR B 1 370 ? 38.344 14.648 26 1 28.84 370 THR B O 1
ATOM 5689 N N . TRP B 1 371 ? 38.781 14.5 27.938 1 30.94 371 TRP B N 1
ATOM 5690 C CA . TRP B 1 371 ? 39.281 15.781 28.406 1 30.94 371 TRP B CA 1
ATOM 5691 C C . TRP B 1 371 ? 40.688 16.047 27.844 1 30.94 371 TRP B C 1
ATOM 5693 O O . TRP B 1 371 ? 41.25 17.125 28.078 1 30.94 371 TRP B O 1
ATOM 5703 N N . LEU B 1 372 ? 41.312 14.859 27.484 1 31.39 372 LEU B N 1
ATOM 5704 C CA . LEU B 1 372 ? 42.688 15.109 27.172 1 31.39 372 LEU B CA 1
ATOM 5705 C C . LEU B 1 372 ? 42.812 15.945 25.891 1 31.39 372 LEU B C 1
ATOM 5707 O O . LEU B 1 372 ? 43.719 16.797 25.797 1 31.39 372 LEU B O 1
ATOM 5711 N N . LEU B 1 373 ? 41.719 15.656 24.984 1 30.22 373 LEU B N 1
ATOM 5712 C CA . LEU B 1 373 ? 42.156 16.453 23.844 1 30.22 373 LEU B CA 1
ATOM 5713 C C . LEU B 1 373 ? 41.781 17.922 24.031 1 30.22 373 LEU B C 1
ATOM 5715 O O . LEU B 1 373 ? 42.094 18.766 23.188 1 30.22 373 LEU B O 1
ATOM 5719 N N . LEU B 1 374 ? 40.844 18.141 24.984 1 31.08 374 LEU B N 1
ATOM 5720 C CA . LEU B 1 374 ? 40.719 19.562 25.281 1 31.08 374 LEU B CA 1
ATOM 5721 C C . LEU B 1 374 ? 42.031 20.094 25.859 1 31.08 374 LEU B C 1
ATOM 5723 O O . LEU B 1 374 ? 42.344 21.266 25.672 1 31.08 374 LEU B O 1
ATOM 5727 N N . ILE B 1 375 ? 42.625 19.234 26.688 1 33.41 375 ILE B N 1
ATOM 5728 C CA . ILE B 1 375 ? 43.812 19.734 27.359 1 33.41 375 ILE B CA 1
ATOM 5729 C C . ILE B 1 375 ? 44.938 19.938 26.359 1 33.41 375 ILE B C 1
ATOM 5731 O O . ILE B 1 375 ? 45.781 20.828 26.531 1 33.41 375 ILE B O 1
ATOM 5735 N N . ILE B 1 376 ? 44.875 19.016 25.344 1 34.47 376 ILE B N 1
ATOM 5736 C CA . ILE B 1 376 ? 46.062 19.188 24.516 1 34.47 376 ILE B CA 1
ATOM 5737 C C . ILE B 1 376 ? 45.938 20.453 23.672 1 34.47 376 ILE B C 1
ATOM 5739 O O . ILE B 1 376 ? 46.938 21.094 23.344 1 34.47 376 ILE B O 1
ATOM 5743 N N . ALA B 1 377 ? 44.656 20.75 23.297 1 33.41 377 ALA B N 1
ATOM 5744 C CA . ALA B 1 377 ? 44.594 21.984 22.547 1 33.41 377 ALA B CA 1
ATOM 5745 C C . ALA B 1 377 ? 44.844 23.188 23.438 1 33.41 377 ALA B C 1
ATOM 5747 O O . ALA B 1 377 ? 45.375 24.219 22.984 1 33.41 377 ALA B O 1
ATOM 5748 N N . LEU B 1 378 ? 44.406 23.016 24.688 1 36.66 378 LEU B N 1
ATOM 5749 C CA . LEU B 1 378 ? 44.781 24.156 25.5 1 36.66 378 LEU B CA 1
ATOM 5750 C C . LEU B 1 378 ? 46.312 24.281 25.578 1 36.66 378 LEU B C 1
ATOM 5752 O O . LEU B 1 378 ? 46.844 25.391 25.594 1 36.66 378 LEU B O 1
ATOM 5756 N N . LEU B 1 379 ? 46.875 23.094 25.703 1 37.72 379 LEU B N 1
ATOM 5757 C CA . LEU B 1 379 ? 48.344 23.234 25.875 1 37.72 379 LEU B CA 1
ATOM 5758 C C . LEU B 1 379 ? 49 23.719 24.594 1 37.72 379 LEU B C 1
ATOM 5760 O O . LEU B 1 379 ? 50.031 24.375 24.625 1 37.72 379 LEU B O 1
ATOM 5764 N N . TYR B 1 380 ? 48.344 23.234 23.469 1 36.19 380 TYR B N 1
ATOM 5765 C CA . TYR B 1 380 ? 49.094 23.641 22.266 1 36.19 380 TYR B CA 1
ATOM 5766 C C . TYR B 1 380 ? 48.969 25.156 22.062 1 36.19 380 TYR B C 1
ATOM 5768 O O . TYR B 1 380 ? 49.781 25.734 21.328 1 36.19 380 TYR B O 1
ATOM 5776 N N . VAL B 1 381 ? 47.781 25.766 22.438 1 38.66 381 VAL B N 1
ATOM 5777 C CA . VAL B 1 381 ? 47.812 27.219 22.297 1 38.66 381 VAL B CA 1
ATOM 5778 C C . VAL B 1 381 ? 48.875 27.812 23.219 1 38.66 381 VAL B C 1
ATOM 5780 O O . VAL B 1 381 ? 49.312 28.938 23.016 1 38.66 381 VAL B O 1
ATOM 5783 N N . ALA B 1 382 ? 49.062 27.172 24.344 1 38.44 382 ALA B N 1
ATOM 5784 C CA . ALA B 1 382 ? 50.031 27.859 25.203 1 38.44 382 ALA B CA 1
ATOM 5785 C C . ALA B 1 382 ? 51.438 27.859 24.578 1 38.44 382 ALA B C 1
ATOM 5787 O O . ALA B 1 382 ? 52.312 28.594 25.016 1 38.44 382 ALA B O 1
ATOM 5788 N N . VAL B 1 383 ? 51.656 26.719 23.812 1 40.44 383 VAL B N 1
ATOM 5789 C CA . VAL B 1 383 ? 53.062 26.734 23.375 1 40.44 383 VAL B CA 1
ATOM 5790 C C . VAL B 1 383 ? 53.219 27.719 22.234 1 40.44 383 VAL B C 1
ATOM 5792 O O . VAL B 1 383 ? 54.344 28.156 21.922 1 40.44 383 VAL B O 1
ATOM 5795 N N . LEU B 1 384 ? 52.156 28.188 21.594 1 30.77 384 LEU B N 1
ATOM 5796 C CA . LEU B 1 384 ? 52.594 29.328 20.781 1 30.77 384 LEU B CA 1
ATOM 5797 C C . LEU B 1 384 ? 52.562 30.609 21.609 1 30.77 384 LEU B C 1
ATOM 5799 O O . LEU B 1 384 ? 51.625 30.844 22.375 1 30.77 384 LEU B O 1
#

Solvent-accessible surface area (backbone atoms only — not comparable to full-atom values): 38862 Å² total; per-residue (Å²): 136,82,80,79,77,78,76,77,76,72,74,72,72,72,73,70,63,72,55,81,64,58,56,54,42,42,41,71,61,65,63,40,77,56,87,56,61,96,55,50,66,23,71,47,52,96,72,36,42,41,64,62,46,49,78,40,65,44,35,27,42,33,50,42,75,68,44,90,79,49,40,35,30,40,32,25,33,68,62,6,32,39,34,40,71,33,65,36,79,50,76,54,30,28,40,20,36,22,34,30,41,41,60,53,46,92,86,46,92,48,42,13,16,37,32,44,31,31,85,49,20,62,50,71,44,62,75,64,63,51,62,36,96,56,54,42,43,38,40,49,45,31,44,40,73,41,43,57,71,38,76,42,48,40,35,42,28,37,31,64,20,26,73,65,10,45,76,40,79,54,10,29,34,30,42,34,44,51,46,53,29,73,42,66,68,75,65,74,52,54,88,73,32,36,31,59,55,32,41,36,74,53,56,65,50,78,59,82,90,61,72,67,47,32,34,37,58,51,25,80,42,35,77,55,18,50,48,42,54,30,15,29,26,12,28,30,30,43,35,41,39,91,65,30,47,34,90,51,77,54,15,26,39,30,29,44,14,61,76,43,41,7,23,39,34,36,53,37,51,82,40,49,60,74,41,44,32,38,36,34,32,30,47,27,26,37,38,73,48,38,43,32,32,36,33,33,37,36,35,37,52,56,35,46,50,75,46,72,49,81,37,81,13,74,41,51,65,44,78,50,74,48,74,31,49,27,79,34,46,57,31,44,37,36,45,34,28,59,20,45,35,46,22,94,83,63,24,53,28,48,45,26,47,29,55,41,37,36,36,79,48,81,69,88,68,73,72,67,75,66,55,53,62,58,47,46,52,54,50,51,54,66,69,97,136,84,80,79,77,78,77,75,75,71,75,73,71,73,72,71,66,73,57,80,65,57,58,55,41,43,42,70,61,66,62,41,77,57,88,55,63,97,55,53,65,22,70,48,50,95,72,36,43,40,64,61,45,49,79,40,65,43,35,27,43,32,51,41,76,68,43,91,79,49,40,34,30,39,31,25,34,68,62,6,32,40,34,38,74,33,66,36,77,49,74,53,29,28,39,20,38,21,35,31,42,40,59,54,49,89,88,48,93,47,43,13,17,35,32,44,32,31,85,49,21,60,50,72,45,60,72,64,63,50,64,36,94,57,55,43,42,38,38,48,47,32,44,40,74,41,41,56,71,38,76,42,48,41,37,43,28,36,31,64,20,27,74,66,10,46,76,42,78,53,11,30,33,28,42,33,43,49,47,54,30,75,40,67,69,75,65,75,52,53,88,73,32,35,32,57,53,33,41,36,75,52,56,65,50,78,61,84,90,61,73,67,46,31,33,37,58,53,24,80,42,35,77,54,17,51,47,42,54,30,17,30,25,13,30,31,30,45,36,42,40,92,65,31,49,34,89,52,77,54,14,25,38,30,30,44,15,61,76,43,39,7,23,41,34,35,52,37,53,81,39,50,60,76,41,43,31,38,36,34,32,30,48,28,26,38,38,72,47,36,44,30,33,36,33,34,38,36,35,36,54,56,35,45,48,77,46,74,49,80,36,80,12,72,42,52,67,45,79,49,74,49,74,28,50,28,79,35,46,57,32,44,36,36,43,35,28,58,22,45,35,46,22,96,84,63,24,52,28,47,44,25,48,31,55,41,37,36,35,79,50,81,68,87,66,72,71,69,73,68,54,54,62,57,47,48,51,54,48,53,55,63,72,98

pLDDT: mean 84.5, std 18.7, range [28.5, 98.75]

Radius of gyration: 28.22 Å; Cα contacts (8 Å, |Δi|>4): 2195; chains: 2; bounding box: 101×88×79 Å

Sequence (768 aa):
MIWFQRIFLLLLVSWVASSDLLENPDFESPPKNSNASSGPFVLLDQNTTLPGWTLQGTVQYVTSLELPDNGHAIQLGEDGKINQTFIAKGGDVNYILTFALIRPGQNCSTSAGLSVSGPDSNAVFSYQQNYSKVSWQSYSHNLGSWGNDEPINLVLESQAIDSDSDTNSTCWPIIDTLLIKTVGVTLVQDSGNLLINGGFESGPGFLPNSTDGVLIDAVPSLIQSALRQWSVIGTVRYIDSKHFHVPEGKAAIEIMSHTAPSGIQTATKDTSEGSRYNLTFTLGDANDACIGHFVVGVQAGSAAQNFTLDSNGTGSGEKFGLVFEADKDAVQISFTSYSVTMTKEDVLCGPVIDEVIVHHLGGTASVKPTWLLLIIALLYVAVLMIWFQRIFLLLLVSWVASSDLLENPDFESPPKNSNASSGPFVLLDQNTTLPGWTLQGTVQYVTSLELPDNGHAIQLGEDGKINQTFIAKGGDVNYILTFALIRPGQNCSTSAGLSVSGPDSNAVFSYQQNYSKVSWQSYSHNLGSWGNDEPINLVLESQAIDSDSDTNSTCWPIIDTLLIKTVGVTLVQDSGNLLINGGFESGPGFLPNSTDGVLIDAVPSLIQSALRQWSVIGTVRYIDSKHFHVPEGKAAIEIMSHTAPSGIQTATKDTSEGSRYNLTFTLGDANDACIGHFVVGVQAGSAAQNFTLDSNGTGSGEKFGLVFEADKDAVQISFTSYSVTMTKEDVLCGPVIDEVIVHHLGGTASVKPTWLLLIIALLYVAVL

InterPro domains:
  IPR001480 Bulb-type lectin domain [PS50927] (1-88)
  IPR006946 DUF642 L-galactono-1,4-lactone-responsive gene 2-like domain [PF04862] (20-181)
  IPR006946 DUF642 L-galactono-1,4-lactone-responsive gene 2-like domain [PF04862] (193-358)
  IPR052437 Pectin Methylation Modulator [PTHR31265] (16-359)